Protein AF-A0A9P5U7Q9-F1 (afdb_monomer_lite)

Secondary structure (DSSP, 8-state):
-HHHHHHHHHHHHHHHHHHHHHHHHHHHHHHHHHHH-S-GGG----TT--HHHHHHHHHHHHHHHHHHTT-PPPHHHHHHHT------STTHHHHHHHHHHHS-HHHHHHHHHHHHHHHHHHHHHHHHT-PPPPP---HHHHHHHHHHHHHHHTS-HHHHTTSPPPPHHHHHHHHHHHHHHHHHHHTS-----SSSS-S-TTS--HHHHHHHHTSS-SSSSTGGGTTS-HHHHHHHHT-TTSS-TTB-SB-TTT--B----HHHHHHHHHHHHHHH-------TTTS-SS-HHHHHHS-HHHHTTGGGS------PPTTS-HHHHHHHHHHHHHHHHHHHHHHHTTSS-GGGS-HHHHS-S-BTTBTT-S----EEEEEEGGGHHHHHHHHHHHBPTTTSEEEEEPSSGGGHHHHHHHHHH--S-GGGEEEEEEE---

Structure (mmCIF, N/CA/C/O backbone):
data_AF-A0A9P5U7Q9-F1
#
_entry.id   AF-A0A9P5U7Q9-F1
#
loop_
_atom_site.group_PDB
_atom_site.id
_atom_site.type_symbol
_atom_site.label_atom_id
_atom_site.label_alt_id
_atom_site.label_comp_id
_atom_site.label_asym_id
_atom_site.label_entity_id
_atom_site.label_seq_id
_atom_site.pdbx_PDB_ins_code
_atom_site.Cartn_x
_atom_site.Cartn_y
_atom_site.Cartn_z
_atom_site.occupancy
_atom_site.B_iso_or_equiv
_atom_site.auth_seq_id
_atom_site.auth_comp_id
_atom_site.auth_asym_id
_atom_site.auth_atom_id
_atom_site.pdbx_PDB_model_num
ATOM 1 N N . MET A 1 1 ? -13.186 14.085 4.284 1.00 40.25 1 MET A N 1
ATOM 2 C CA . MET A 1 1 ? -11.992 14.949 4.100 1.00 40.25 1 MET A CA 1
ATOM 3 C C . MET A 1 1 ? -10.670 14.257 4.492 1.00 40.25 1 MET A C 1
ATOM 5 O O . MET A 1 1 ? -9.650 14.683 3.976 1.00 40.25 1 MET A O 1
ATOM 9 N N . TRP A 1 2 ? -10.635 13.172 5.293 1.00 34.84 2 TRP A N 1
ATOM 10 C CA . TRP A 1 2 ? -9.388 12.403 5.530 1.00 34.84 2 TRP A CA 1
ATOM 11 C C . TRP A 1 2 ? -9.057 11.367 4.455 1.00 34.84 2 TRP A C 1
ATOM 13 O O . TRP A 1 2 ? -7.882 11.107 4.241 1.00 34.84 2 TRP A O 1
ATOM 23 N N . TRP A 1 3 ? -10.043 10.813 3.740 1.00 39.81 3 TRP A N 1
ATOM 24 C CA . TRP A 1 3 ? -9.754 9.923 2.611 1.00 39.81 3 TRP A CA 1
ATOM 25 C C . TRP A 1 3 ? -8.962 10.671 1.534 1.00 39.81 3 TRP A C 1
ATOM 27 O O . TRP A 1 3 ? -8.043 10.110 0.966 1.00 39.81 3 TRP A O 1
ATOM 37 N N . ARG A 1 4 ? -9.207 11.982 1.359 1.00 42.22 4 ARG A N 1
ATOM 38 C CA . ARG A 1 4 ? -8.354 12.863 0.548 1.00 42.22 4 ARG A CA 1
ATOM 39 C C . ARG A 1 4 ? -6.935 12.965 1.094 1.00 42.22 4 ARG A C 1
ATOM 41 O O . ARG A 1 4 ? -6.026 13.064 0.298 1.00 42.22 4 ARG A O 1
ATOM 48 N N . ALA A 1 5 ? -6.734 12.941 2.411 1.00 42.47 5 ALA A N 1
ATOM 49 C CA . ALA A 1 5 ? -5.400 12.973 3.010 1.00 42.47 5 ALA A CA 1
ATOM 50 C C . ALA A 1 5 ? -4.671 11.626 2.875 1.00 42.47 5 ALA A C 1
ATOM 52 O O . ALA A 1 5 ? -3.477 11.622 2.602 1.00 42.47 5 ALA A O 1
ATOM 53 N N . ILE A 1 6 ? -5.373 10.494 3.008 1.00 48.06 6 ILE A N 1
ATOM 54 C CA . ILE A 1 6 ? -4.812 9.153 2.766 1.00 48.06 6 ILE A CA 1
ATOM 55 C C . ILE A 1 6 ? -4.496 8.979 1.282 1.00 48.06 6 ILE A C 1
ATOM 57 O O . ILE A 1 6 ? -3.362 8.660 0.943 1.00 48.06 6 ILE A O 1
ATOM 61 N N . LEU A 1 7 ? -5.443 9.310 0.401 1.00 50.34 7 LEU A N 1
ATOM 62 C CA . LEU A 1 7 ? -5.239 9.335 -1.044 1.00 50.34 7 LEU A CA 1
ATOM 63 C C . LEU A 1 7 ? -4.069 10.260 -1.401 1.00 50.34 7 LEU A C 1
ATOM 65 O O . LEU A 1 7 ? -3.138 9.811 -2.049 1.00 50.34 7 LEU A O 1
ATOM 69 N N . GLN A 1 8 ? -4.039 11.502 -0.903 1.00 51.78 8 GLN A N 1
ATOM 70 C CA . GLN A 1 8 ? -2.923 12.432 -1.121 1.00 51.78 8 GLN A CA 1
ATOM 71 C C . GLN A 1 8 ? -1.598 11.867 -0.605 1.00 51.78 8 GLN A C 1
ATOM 73 O O . GLN A 1 8 ? -0.583 12.024 -1.265 1.00 51.78 8 GLN A O 1
ATOM 78 N N . THR A 1 9 ? -1.590 11.166 0.531 1.00 52.09 9 THR A N 1
ATOM 79 C CA . THR A 1 9 ? -0.374 10.527 1.054 1.00 52.09 9 THR A CA 1
ATOM 80 C C . THR A 1 9 ? 0.105 9.421 0.118 1.00 52.09 9 THR A C 1
ATOM 82 O O . THR A 1 9 ? 1.294 9.365 -0.192 1.00 52.09 9 THR A O 1
ATOM 85 N N . HIS A 1 10 ? -0.793 8.568 -0.378 1.00 53.94 10 HIS A N 1
ATOM 86 C CA . HIS A 1 10 ? -0.450 7.537 -1.361 1.00 53.94 10 HIS A CA 1
ATOM 87 C C . HIS A 1 10 ? 0.026 8.150 -2.685 1.00 53.94 10 HIS A C 1
ATOM 89 O O . HIS A 1 10 ? 1.045 7.721 -3.221 1.00 53.94 10 HIS A O 1
ATOM 95 N N . LEU A 1 11 ? -0.630 9.212 -3.154 1.00 56.12 11 LEU A N 1
ATOM 96 C CA . LEU A 1 11 ? -0.261 9.961 -4.358 1.00 56.12 11 LEU A CA 1
ATOM 97 C C . LEU A 1 11 ? 1.113 10.637 -4.218 1.00 56.12 11 LEU A C 1
ATOM 99 O O . LEU A 1 11 ? 1.945 10.532 -5.114 1.00 56.12 11 LEU A O 1
ATOM 103 N N . ASP A 1 12 ? 1.394 11.275 -3.080 1.00 58.69 12 ASP A N 1
ATOM 104 C CA . ASP A 1 12 ? 2.689 11.901 -2.785 1.00 58.69 12 ASP A CA 1
ATOM 105 C C . ASP A 1 12 ? 3.810 10.855 -2.690 1.00 58.69 12 ASP A C 1
ATOM 107 O O . ASP A 1 12 ? 4.953 11.119 -3.076 1.00 58.69 12 ASP A O 1
ATOM 111 N N . SER A 1 13 ? 3.488 9.664 -2.176 1.00 57.78 13 SER A N 1
ATOM 112 C CA . SER A 1 13 ? 4.407 8.523 -2.113 1.00 57.78 13 SER A CA 1
ATOM 113 C C . SER A 1 13 ? 4.748 8.026 -3.515 1.00 57.78 13 SER A C 1
ATOM 115 O O . SER A 1 13 ? 5.925 7.927 -3.858 1.00 57.78 13 SER A O 1
ATOM 117 N N . ALA A 1 14 ? 3.725 7.805 -4.345 1.00 61.09 14 ALA A N 1
ATOM 118 C CA . ALA A 1 14 ? 3.875 7.381 -5.732 1.00 61.09 14 ALA A CA 1
ATOM 119 C C . ALA A 1 14 ? 4.637 8.421 -6.573 1.00 61.09 14 ALA A C 1
ATOM 121 O O . ALA A 1 14 ? 5.534 8.066 -7.331 1.00 61.09 14 ALA A O 1
ATOM 122 N N . ALA A 1 15 ? 4.365 9.719 -6.393 1.00 63.62 15 ALA A N 1
ATOM 123 C CA . ALA A 1 15 ? 5.069 10.791 -7.100 1.00 63.62 15 ALA A CA 1
ATOM 124 C C . ALA A 1 15 ? 6.567 10.853 -6.749 1.00 63.62 15 ALA A C 1
ATOM 126 O O . ALA A 1 15 ? 7.409 11.096 -7.619 1.00 63.62 15 ALA A O 1
ATOM 127 N N . LYS A 1 16 ? 6.921 10.629 -5.476 1.00 67.62 16 LYS A N 1
ATOM 128 C CA . LYS A 1 16 ? 8.325 10.548 -5.045 1.00 67.62 16 LYS A CA 1
ATOM 129 C C . LYS A 1 16 ? 9.019 9.317 -5.612 1.00 67.62 16 LYS A C 1
ATOM 131 O O . LYS A 1 16 ? 10.155 9.445 -6.068 1.00 67.62 16 LYS A O 1
ATOM 136 N N . GLU A 1 17 ? 8.344 8.171 -5.605 1.00 70.69 17 GLU A N 1
ATOM 137 C CA . GLU A 1 17 ? 8.889 6.938 -6.170 1.00 70.69 17 GLU A CA 1
ATOM 138 C C . GLU A 1 17 ? 9.118 7.087 -7.674 1.00 70.69 17 GLU A C 1
ATOM 140 O O . GLU A 1 17 ? 10.238 6.891 -8.138 1.00 70.69 17 GLU A O 1
ATOM 145 N N . LYS A 1 18 ? 8.127 7.599 -8.413 1.00 74.19 18 LYS A N 1
ATOM 146 C CA . LYS A 1 18 ? 8.266 7.921 -9.837 1.00 74.19 18 LYS A CA 1
ATOM 147 C C . LYS A 1 18 ? 9.478 8.805 -10.109 1.00 74.19 18 LYS A C 1
ATOM 149 O O . LYS A 1 18 ? 10.283 8.488 -10.974 1.00 74.19 18 LYS A O 1
ATOM 154 N N . LYS A 1 19 ? 9.670 9.880 -9.337 1.00 77.75 19 LYS A N 1
ATOM 155 C CA . LYS A 1 19 ? 10.842 10.757 -9.494 1.00 77.75 19 LYS A CA 1
ATOM 156 C C . LYS A 1 19 ? 12.165 10.007 -9.282 1.00 77.75 19 LYS A C 1
ATOM 158 O O . LYS A 1 19 ? 13.137 10.291 -9.980 1.00 77.75 19 LYS A O 1
ATOM 163 N N . ARG A 1 20 ? 12.223 9.086 -8.315 1.00 76.75 20 ARG A N 1
ATOM 164 C CA . ARG A 1 20 ? 13.402 8.246 -8.051 1.00 76.75 20 ARG A CA 1
ATOM 165 C C . ARG A 1 20 ? 13.663 7.290 -9.216 1.00 76.75 20 ARG A C 1
ATOM 167 O O . ARG A 1 20 ? 14.800 7.194 -9.676 1.00 76.75 20 ARG A O 1
ATOM 174 N N . VAL A 1 21 ? 12.615 6.641 -9.715 1.00 80.88 21 VAL A N 1
ATOM 175 C CA . VAL A 1 21 ? 12.674 5.743 -10.873 1.00 80.88 21 VAL A CA 1
ATOM 176 C C . VAL A 1 21 ? 13.100 6.504 -12.130 1.00 80.88 21 VAL A C 1
ATOM 178 O O . VAL A 1 21 ? 14.025 6.069 -12.802 1.00 80.88 21 VAL A O 1
ATOM 181 N N . ASP A 1 22 ? 12.548 7.691 -12.389 1.00 82.31 22 ASP A N 1
ATOM 182 C CA . ASP A 1 22 ? 12.931 8.561 -13.510 1.00 82.31 22 ASP A CA 1
ATOM 183 C C . ASP A 1 22 ? 14.412 8.960 -13.469 1.00 82.31 22 ASP A C 1
ATOM 185 O O . ASP A 1 22 ? 15.077 9.016 -14.505 1.00 82.31 22 ASP A O 1
ATOM 189 N N . GLN A 1 23 ? 14.943 9.243 -12.276 1.00 86.56 23 GLN A N 1
ATOM 190 C CA . GLN A 1 23 ? 16.366 9.533 -12.086 1.00 86.56 23 GLN A CA 1
ATOM 191 C C . GLN A 1 23 ? 17.234 8.301 -12.352 1.00 86.56 23 GLN A C 1
ATOM 193 O O . GLN A 1 23 ? 18.287 8.432 -12.974 1.00 86.56 23 GLN A O 1
ATOM 198 N N . LYS A 1 24 ? 16.790 7.117 -11.911 1.00 86.81 24 LYS A N 1
ATOM 199 C CA . LYS A 1 24 ? 17.474 5.846 -12.174 1.00 86.81 24 LYS A CA 1
ATOM 200 C C . LYS A 1 24 ? 17.460 5.506 -13.668 1.00 86.81 24 LYS A C 1
ATOM 202 O O . LYS A 1 24 ? 18.514 5.193 -14.209 1.00 86.81 24 LYS A O 1
ATOM 207 N N . LEU A 1 25 ? 16.307 5.624 -14.332 1.00 87.50 25 LEU A N 1
ATOM 208 C CA . LEU A 1 25 ? 16.157 5.430 -15.778 1.00 87.50 25 LEU A CA 1
ATOM 209 C C . LEU A 1 25 ? 17.077 6.367 -16.548 1.00 87.50 25 LEU A C 1
ATOM 211 O O . LEU A 1 25 ? 17.812 5.911 -17.413 1.00 87.50 25 LEU A O 1
ATOM 215 N N . LYS A 1 26 ? 17.108 7.651 -16.175 1.00 89.19 26 LYS A N 1
ATOM 216 C CA . LYS A 1 26 ? 18.009 8.620 -16.799 1.00 89.19 26 LYS A CA 1
ATOM 217 C C . LYS A 1 26 ? 19.486 8.257 -16.606 1.00 89.19 26 LYS A C 1
ATOM 219 O O . LYS A 1 26 ? 20.259 8.363 -17.546 1.00 89.19 26 LYS A O 1
ATOM 224 N N . ALA A 1 27 ? 19.888 7.825 -15.410 1.00 90.00 27 ALA A N 1
ATOM 225 C CA . ALA A 1 27 ? 21.271 7.418 -15.165 1.00 90.00 27 ALA A CA 1
ATOM 226 C C . ALA A 1 27 ? 21.670 6.196 -16.012 1.00 90.00 27 ALA A C 1
ATOM 228 O O . ALA A 1 27 ? 22.762 6.178 -16.573 1.00 90.00 27 ALA A O 1
ATOM 229 N N . LEU A 1 28 ? 20.771 5.214 -16.141 1.00 90.44 28 LEU A N 1
ATOM 230 C CA . LEU A 1 28 ? 20.970 4.047 -17.004 1.00 90.44 28 LEU A CA 1
ATOM 231 C C . LEU A 1 28 ? 20.990 4.438 -18.492 1.00 90.44 28 LEU A C 1
ATOM 233 O O . LEU A 1 28 ? 21.843 3.960 -19.229 1.00 90.44 28 LEU A O 1
ATOM 237 N N . GLU A 1 29 ? 20.098 5.332 -18.929 1.00 88.69 29 GLU A N 1
ATOM 238 C CA . GLU A 1 29 ? 20.098 5.934 -20.272 1.00 88.69 29 GLU A CA 1
ATOM 239 C C . GLU A 1 29 ? 21.438 6.602 -20.583 1.00 88.69 29 GLU A C 1
ATOM 241 O O . GLU A 1 29 ? 22.012 6.348 -21.640 1.00 88.69 29 GLU A O 1
ATOM 246 N N . ASP A 1 30 ? 21.941 7.432 -19.668 1.00 87.62 30 ASP A N 1
ATOM 247 C CA . ASP A 1 30 ? 23.204 8.150 -19.824 1.00 87.62 30 ASP A CA 1
ATOM 248 C C . ASP A 1 30 ? 24.385 7.159 -19.901 1.00 87.62 30 ASP A C 1
ATOM 250 O O . ASP A 1 30 ? 25.264 7.314 -20.749 1.00 87.62 30 ASP A O 1
ATOM 254 N N . GLU A 1 31 ? 24.398 6.111 -19.069 1.00 87.75 31 GLU A N 1
ATOM 255 C CA . GLU A 1 31 ? 25.432 5.064 -19.075 1.00 87.75 31 GLU A CA 1
ATOM 256 C C . GLU A 1 31 ? 25.415 4.240 -20.370 1.00 87.75 31 GLU A C 1
ATOM 258 O O . GLU A 1 31 ? 26.454 4.032 -20.998 1.00 87.75 31 GLU A O 1
ATOM 263 N N . ILE A 1 32 ? 24.232 3.812 -20.815 1.00 87.88 32 ILE A N 1
ATOM 264 C CA . ILE A 1 32 ? 24.074 3.055 -22.059 1.00 87.88 32 ILE A CA 1
ATOM 265 C C . ILE A 1 32 ? 24.442 3.937 -23.261 1.00 87.88 32 ILE A C 1
ATOM 267 O O . ILE A 1 32 ? 25.156 3.489 -24.161 1.00 87.88 32 ILE A O 1
ATOM 271 N N . SER A 1 33 ? 24.027 5.206 -23.264 1.00 83.94 33 SER A N 1
ATOM 272 C CA . SER A 1 33 ? 24.325 6.161 -24.340 1.00 83.94 33 SER A CA 1
ATOM 273 C C . SER A 1 33 ? 25.807 6.527 -24.411 1.00 83.94 33 SER A C 1
ATOM 275 O O . SER A 1 33 ? 26.312 6.798 -25.493 1.00 83.94 33 SER A O 1
ATOM 277 N N . GLN A 1 34 ? 26.558 6.487 -23.306 1.00 82.50 34 GLN A N 1
ATOM 278 C CA . GLN A 1 34 ? 28.016 6.659 -23.368 1.00 82.50 34 GLN A CA 1
ATOM 279 C C . GLN A 1 34 ? 28.695 5.579 -24.217 1.00 82.50 34 GLN A C 1
ATOM 281 O O . GLN A 1 34 ? 29.697 5.863 -24.868 1.00 82.50 34 GLN A O 1
ATOM 286 N N . VAL A 1 35 ? 28.145 4.362 -24.234 1.00 78.56 35 VAL A N 1
ATOM 287 C CA . VAL A 1 35 ? 28.716 3.220 -24.961 1.00 78.56 35 VAL A CA 1
ATOM 288 C C . VAL A 1 35 ? 28.128 3.087 -26.367 1.00 78.56 35 VAL A C 1
ATOM 290 O O . VAL A 1 35 ? 28.857 2.803 -27.317 1.00 78.56 35 VAL A O 1
ATOM 293 N N . LEU A 1 36 ? 26.819 3.304 -26.519 1.00 79.88 36 LEU A N 1
ATOM 294 C CA . LEU A 1 36 ? 26.144 3.265 -27.819 1.00 79.88 36 LEU A CA 1
ATOM 295 C C . LEU A 1 36 ? 26.332 4.553 -28.649 1.00 79.88 36 LEU A C 1
ATOM 297 O O . LEU A 1 36 ? 25.987 4.567 -29.829 1.00 79.88 36 LEU A O 1
ATOM 301 N N . GLY A 1 37 ? 26.871 5.618 -28.046 1.00 75.19 37 GLY A N 1
ATOM 302 C CA . GLY A 1 37 ? 26.891 6.982 -28.580 1.00 75.19 37 GLY A CA 1
ATOM 303 C C . GLY A 1 37 ? 25.670 7.795 -28.126 1.00 75.19 37 GLY A C 1
ATOM 304 O O . GLY A 1 37 ? 24.590 7.235 -27.930 1.00 75.19 37 GLY A O 1
ATOM 305 N N . GLU A 1 38 ? 25.819 9.127 -27.987 1.00 64.19 38 GLU A N 1
ATOM 306 C CA . GLU A 1 38 ? 24.764 10.050 -27.492 1.00 64.19 38 GLU A CA 1
ATOM 307 C C . GLU A 1 38 ? 23.428 9.909 -28.238 1.00 64.19 38 GLU A C 1
ATOM 309 O O . GLU A 1 38 ? 22.378 10.291 -27.731 1.00 64.19 38 GLU A O 1
ATOM 314 N N . ASN A 1 39 ? 23.459 9.337 -29.439 1.00 61.28 39 ASN A N 1
ATOM 315 C CA . ASN A 1 39 ? 22.298 8.776 -30.093 1.00 61.28 39 ASN A CA 1
ATOM 316 C C . ASN A 1 39 ? 22.757 7.521 -30.844 1.00 61.28 39 ASN A C 1
ATOM 318 O O . ASN A 1 39 ? 23.351 7.668 -31.900 1.00 61.28 39 ASN A O 1
ATOM 322 N N . PHE A 1 40 ? 22.429 6.297 -30.421 1.00 71.19 40 PHE A N 1
ATOM 323 C CA . PHE A 1 40 ? 22.652 5.103 -31.274 1.00 71.19 40 PHE A CA 1
ATOM 324 C C . PHE A 1 40 ? 21.949 5.231 -32.649 1.00 71.19 40 PHE A C 1
ATOM 326 O O . PHE A 1 40 ? 22.283 4.565 -33.632 1.00 71.19 40 PHE A O 1
ATOM 333 N N . LEU A 1 41 ? 20.996 6.167 -32.736 1.00 73.81 41 LEU A N 1
ATOM 334 C CA . LEU A 1 41 ? 20.371 6.641 -33.960 1.00 73.81 41 LEU A CA 1
ATOM 335 C C . LEU A 1 41 ? 21.301 7.440 -34.871 1.00 73.81 41 LEU A C 1
ATOM 337 O O . LEU A 1 41 ? 21.025 7.454 -36.060 1.00 73.81 41 LEU A O 1
ATOM 341 N N . SER A 1 42 ? 22.360 8.107 -34.402 1.00 70.06 42 SER A N 1
ATOM 342 C CA . SER A 1 42 ? 23.270 8.917 -35.234 1.00 70.06 42 SER A CA 1
ATOM 343 C C . SER A 1 42 ? 24.113 8.077 -36.199 1.00 70.06 42 SER A C 1
ATOM 345 O O . SER A 1 42 ? 24.626 8.633 -37.166 1.00 70.06 42 SER A O 1
ATOM 347 N N . LEU A 1 43 ? 24.135 6.745 -36.027 1.00 74.12 43 LEU A N 1
ATOM 348 C CA . LEU A 1 43 ? 24.993 5.789 -36.752 1.00 74.12 43 LEU A CA 1
ATOM 349 C C . LEU A 1 43 ? 26.491 5.999 -36.489 1.00 74.12 43 LEU A C 1
ATOM 351 O O . LEU A 1 43 ? 27.333 5.483 -37.225 1.00 74.12 43 LEU A O 1
ATOM 355 N N . GLU A 1 44 ? 26.824 6.743 -35.439 1.00 78.94 44 GLU A N 1
ATOM 356 C CA . GLU A 1 44 ? 28.180 6.844 -34.926 1.00 78.94 44 GLU A CA 1
ATOM 357 C C . GLU A 1 44 ? 28.396 5.716 -33.918 1.00 78.94 44 GLU A C 1
ATOM 359 O O . GLU A 1 44 ? 27.546 5.459 -33.071 1.00 78.94 44 GLU A O 1
ATOM 364 N N . LEU A 1 45 ? 29.528 5.025 -34.027 1.00 78.25 45 LEU A N 1
ATOM 365 C CA . LEU A 1 45 ? 29.915 3.971 -33.099 1.00 78.25 45 LEU A CA 1
ATOM 366 C C . LEU A 1 45 ? 31.259 4.332 -32.481 1.00 78.25 45 LEU A C 1
ATOM 368 O O . LEU A 1 45 ? 32.199 4.709 -33.189 1.00 78.25 45 LEU A O 1
ATOM 372 N N . GLU A 1 46 ? 31.365 4.179 -31.165 1.00 78.44 46 GLU A N 1
ATOM 373 C CA . GLU A 1 46 ? 32.629 4.367 -30.473 1.00 78.44 46 GLU A CA 1
ATOM 374 C C . GLU A 1 46 ? 33.645 3.313 -30.946 1.00 78.44 46 GLU A C 1
ATOM 376 O O . GLU A 1 46 ? 33.380 2.110 -30.929 1.00 78.44 46 GLU A O 1
ATOM 381 N N . THR A 1 47 ? 34.854 3.731 -31.331 1.00 74.56 47 THR A N 1
ATOM 382 C CA . THR A 1 47 ? 35.897 2.802 -31.816 1.00 74.56 47 THR A CA 1
ATOM 383 C C . THR A 1 47 ? 36.345 1.782 -30.765 1.00 74.56 47 THR A C 1
ATOM 385 O O . THR A 1 47 ? 37.056 0.839 -31.091 1.00 74.56 47 THR A O 1
ATOM 388 N N . SER A 1 48 ? 35.965 1.979 -29.501 1.00 82.31 48 SER A N 1
ATOM 389 C CA . SER A 1 48 ? 36.283 1.101 -28.377 1.00 82.31 48 SER A CA 1
ATOM 390 C C . SER A 1 48 ? 35.165 0.088 -28.061 1.00 82.31 48 SER A C 1
ATOM 392 O O . SER A 1 48 ? 35.201 -0.532 -26.997 1.00 82.31 48 SER A O 1
ATOM 394 N N . PHE A 1 49 ? 34.159 -0.062 -28.932 1.00 88.50 49 PHE A N 1
ATOM 395 C CA . PHE A 1 49 ? 33.078 -1.040 -28.779 1.00 88.50 49 PHE A CA 1
ATOM 396 C C . PHE A 1 49 ? 33.608 -2.486 -28.831 1.00 88.50 49 PHE A C 1
ATOM 398 O O . PHE A 1 49 ? 34.479 -2.812 -29.638 1.00 88.50 49 PHE A O 1
ATOM 405 N N . THR A 1 50 ? 33.091 -3.364 -27.966 1.00 92.19 50 THR A N 1
ATOM 406 C CA . THR A 1 50 ? 33.470 -4.787 -27.877 1.00 92.19 50 THR A CA 1
ATOM 407 C C . THR A 1 50 ? 32.260 -5.645 -27.502 1.00 92.19 50 THR A C 1
ATOM 409 O O . THR A 1 50 ? 31.277 -5.136 -26.964 1.00 92.19 50 THR A O 1
ATOM 412 N N . ALA A 1 51 ? 32.336 -6.962 -27.722 1.00 91.88 51 ALA A N 1
ATOM 413 C CA . ALA A 1 51 ? 31.283 -7.891 -27.295 1.00 91.88 51 ALA A CA 1
ATOM 414 C C . ALA A 1 51 ? 31.074 -7.914 -25.766 1.00 91.88 51 ALA A C 1
ATOM 416 O O . ALA A 1 51 ? 29.948 -8.075 -25.306 1.00 91.88 51 ALA A O 1
ATOM 417 N N . ASP A 1 52 ? 32.127 -7.698 -24.967 1.00 92.88 52 ASP A N 1
ATOM 418 C CA . ASP A 1 52 ? 31.979 -7.585 -23.509 1.00 92.88 52 ASP A CA 1
ATOM 419 C C . ASP A 1 52 ? 31.220 -6.308 -23.116 1.00 92.88 52 ASP A C 1
ATOM 421 O O . ASP A 1 52 ? 30.314 -6.382 -22.292 1.00 92.88 52 ASP A O 1
ATOM 425 N N . LYS A 1 53 ? 31.491 -5.167 -23.770 1.00 92.88 53 LYS A N 1
ATOM 426 C CA . LYS A 1 53 ? 30.697 -3.941 -23.572 1.00 92.88 53 LYS A CA 1
ATOM 427 C C . LYS A 1 53 ? 29.236 -4.126 -23.985 1.00 92.88 53 LYS A C 1
ATOM 429 O O . LYS A 1 53 ? 28.344 -3.652 -23.291 1.00 92.88 53 LYS A O 1
ATOM 434 N N . ALA A 1 54 ? 28.987 -4.832 -25.090 1.00 93.19 54 ALA A N 1
ATOM 435 C CA . ALA A 1 54 ? 27.634 -5.175 -25.524 1.00 93.19 54 ALA A CA 1
ATOM 436 C C . ALA A 1 54 ? 26.895 -6.010 -24.463 1.00 93.19 54 ALA A C 1
ATOM 438 O O . ALA A 1 54 ? 25.734 -5.744 -24.165 1.00 93.19 54 ALA A O 1
ATOM 439 N N . ARG A 1 55 ? 27.585 -6.974 -23.840 1.00 94.56 55 ARG A N 1
ATOM 440 C CA . ARG A 1 55 ? 27.042 -7.769 -22.730 1.00 94.56 55 ARG A CA 1
ATOM 441 C C . ARG A 1 55 ? 26.733 -6.911 -21.502 1.00 94.56 55 ARG A C 1
ATOM 443 O O . ARG A 1 55 ? 25.683 -7.078 -20.890 1.00 94.56 55 ARG A O 1
ATOM 450 N N . ASP A 1 56 ? 27.629 -5.998 -21.143 1.00 92.75 56 ASP A N 1
ATOM 451 C CA . ASP A 1 56 ? 27.428 -5.108 -19.997 1.00 92.75 56 ASP A CA 1
ATOM 452 C C . ASP A 1 56 ? 26.214 -4.183 -20.220 1.00 92.75 56 ASP A C 1
ATOM 454 O O . ASP A 1 56 ? 25.411 -3.994 -19.307 1.00 92.75 56 ASP A O 1
ATOM 458 N N . ILE A 1 57 ? 25.995 -3.715 -21.457 1.00 93.44 57 ILE A N 1
ATOM 459 C CA . ILE A 1 57 ? 24.775 -2.981 -21.830 1.00 93.44 57 ILE A CA 1
ATOM 460 C C . ILE A 1 57 ? 23.520 -3.840 -21.644 1.00 93.44 57 ILE A C 1
ATOM 462 O O . ILE A 1 57 ? 22.549 -3.347 -21.079 1.00 93.44 57 ILE A O 1
ATOM 466 N N . LEU A 1 58 ? 23.514 -5.109 -22.070 1.00 93.38 58 LEU A N 1
ATOM 467 C CA . LEU A 1 58 ? 22.348 -5.990 -21.886 1.00 93.38 58 LEU A CA 1
ATOM 468 C C . LEU A 1 58 ? 21.984 -6.167 -20.405 1.00 93.38 58 LEU A C 1
ATOM 470 O O . LEU A 1 58 ? 20.809 -6.122 -20.046 1.00 93.38 58 LEU A O 1
ATOM 474 N N . ASN A 1 59 ? 22.982 -6.281 -19.527 1.00 90.69 59 ASN A N 1
ATOM 475 C CA . ASN A 1 59 ? 22.746 -6.327 -18.082 1.00 90.69 59 ASN A CA 1
ATOM 476 C C . ASN A 1 59 ? 22.146 -5.013 -17.553 1.00 90.69 59 ASN A C 1
ATOM 478 O O . ASN A 1 59 ? 21.264 -5.025 -16.693 1.00 90.69 59 ASN A O 1
ATOM 482 N N . ASN A 1 60 ? 22.584 -3.867 -18.080 1.00 92.25 60 ASN A N 1
ATOM 483 C CA . ASN A 1 60 ? 21.982 -2.577 -17.745 1.00 92.25 60 ASN A CA 1
ATOM 484 C C . ASN A 1 60 ? 20.552 -2.454 -18.286 1.00 92.25 60 ASN A C 1
ATOM 486 O O . ASN A 1 60 ? 19.701 -1.881 -17.607 1.00 92.25 60 ASN A O 1
ATOM 490 N N . LEU A 1 61 ? 20.256 -3.045 -19.446 1.00 92.12 61 LEU A N 1
ATOM 491 C CA . LEU A 1 61 ? 18.908 -3.102 -20.010 1.00 92.12 61 LEU A CA 1
ATOM 492 C C . LEU A 1 61 ? 17.950 -3.972 -19.182 1.00 92.12 61 LEU A C 1
ATOM 494 O O . LEU A 1 61 ? 16.781 -3.616 -19.077 1.00 92.12 61 LEU A O 1
ATOM 498 N N . LEU A 1 62 ? 18.423 -5.036 -18.521 1.00 86.50 62 LEU A N 1
ATOM 499 C CA . LEU A 1 62 ? 17.622 -5.771 -17.523 1.00 86.50 62 LEU A CA 1
ATOM 500 C C . LEU A 1 62 ? 17.230 -4.875 -16.341 1.00 86.50 62 LEU A C 1
ATOM 502 O O . LEU A 1 62 ? 16.083 -4.828 -15.901 1.00 86.50 62 LEU A O 1
ATOM 506 N N . ASN A 1 63 ? 18.190 -4.109 -15.821 1.00 85.50 63 ASN A N 1
ATOM 507 C CA . ASN A 1 63 ? 17.908 -3.159 -14.746 1.00 85.50 63 ASN A CA 1
ATOM 508 C C . ASN A 1 63 ? 16.975 -2.032 -15.210 1.00 85.50 63 ASN A C 1
ATOM 510 O O . ASN A 1 63 ? 16.198 -1.508 -14.409 1.00 85.50 63 ASN A O 1
ATOM 514 N N . TYR A 1 64 ? 17.055 -1.671 -16.488 1.00 89.19 64 TYR A N 1
ATOM 515 C CA . TYR A 1 64 ? 16.194 -0.690 -17.128 1.00 89.19 64 TYR A CA 1
ATOM 516 C C . TYR A 1 64 ? 14.755 -1.199 -17.274 1.00 89.19 64 TYR A C 1
ATOM 518 O O . TYR A 1 64 ? 13.832 -0.484 -16.891 1.00 89.19 64 TYR A O 1
ATOM 526 N N . SER A 1 65 ? 14.553 -2.438 -17.740 1.00 84.69 65 SER A N 1
ATOM 527 C CA . SER A 1 65 ? 13.220 -3.031 -17.929 1.00 84.69 65 SER A CA 1
ATOM 528 C C . SER A 1 65 ? 12.421 -3.066 -16.627 1.00 84.69 65 SER A C 1
ATOM 530 O O . SER A 1 65 ? 11.289 -2.599 -16.582 1.00 84.69 65 SER A O 1
ATOM 532 N N . SER A 1 66 ? 13.052 -3.468 -15.519 1.00 77.31 66 SER A N 1
ATOM 533 C CA . SER A 1 66 ? 12.413 -3.456 -14.193 1.00 77.31 66 SER A CA 1
ATOM 534 C C . SER A 1 66 ? 11.952 -2.062 -13.733 1.00 77.31 66 SER A C 1
ATOM 536 O O . SER A 1 66 ? 11.030 -1.939 -12.928 1.00 77.31 66 SER A O 1
ATOM 538 N N . ALA A 1 67 ? 12.585 -1.000 -14.242 1.00 81.81 67 ALA A N 1
ATOM 539 C CA . ALA A 1 67 ? 12.245 0.387 -13.943 1.00 81.81 67 ALA A CA 1
ATOM 540 C C . ALA A 1 67 ? 11.188 0.967 -14.907 1.00 81.81 67 ALA A C 1
ATOM 542 O O . ALA A 1 67 ? 10.631 2.030 -14.626 1.00 81.81 67 ALA A O 1
ATOM 543 N N . LEU A 1 68 ? 10.875 0.280 -16.014 1.00 82.75 68 LEU A N 1
ATOM 544 C CA . LEU A 1 68 ? 9.848 0.704 -16.971 1.00 82.75 68 LEU A CA 1
ATOM 545 C C . LEU A 1 68 ? 8.423 0.539 -16.447 1.00 82.75 68 LEU A C 1
ATOM 547 O O . LEU A 1 68 ? 7.534 1.226 -16.942 1.00 82.75 68 LEU A O 1
ATOM 551 N N . SER A 1 69 ? 8.224 -0.257 -15.397 1.00 73.25 69 SER A N 1
ATOM 552 C CA . SER A 1 69 ? 6.934 -0.479 -14.728 1.00 73.25 69 SER A CA 1
ATOM 553 C C . SER A 1 69 ? 6.238 0.802 -14.224 1.00 73.25 69 SER A C 1
ATOM 555 O O . SER A 1 69 ? 5.058 0.769 -13.889 1.00 73.25 69 SER A O 1
ATOM 557 N N . TRP A 1 70 ? 6.935 1.949 -14.204 1.00 69.88 70 TRP A N 1
ATOM 558 C CA . TRP A 1 70 ? 6.406 3.277 -13.843 1.00 69.88 70 TRP A CA 1
ATOM 559 C C . TRP A 1 70 ? 6.265 4.251 -15.031 1.00 69.88 70 TRP A C 1
ATOM 561 O O . TRP A 1 70 ? 5.976 5.442 -14.845 1.00 69.88 70 TRP A O 1
ATOM 571 N N . THR A 1 71 ? 6.499 3.783 -16.259 1.00 77.44 71 THR A N 1
ATOM 572 C CA . THR A 1 71 ? 6.522 4.613 -17.470 1.00 77.44 71 THR A CA 1
ATOM 573 C C . THR A 1 71 ? 5.198 4.512 -18.221 1.00 77.44 71 THR A C 1
ATOM 575 O O . THR A 1 71 ? 4.918 3.529 -18.893 1.00 77.44 71 THR A O 1
ATOM 578 N N . ALA A 1 72 ? 4.392 5.574 -18.155 1.00 79.19 72 ALA A N 1
ATOM 579 C CA . ALA A 1 72 ? 3.134 5.659 -18.894 1.00 79.19 72 ALA A CA 1
ATOM 580 C C . ALA A 1 72 ? 3.350 6.213 -20.313 1.00 79.19 72 ALA A C 1
ATOM 582 O O . ALA A 1 72 ? 3.899 7.310 -20.478 1.00 79.19 72 ALA A O 1
ATOM 583 N N . VAL A 1 73 ? 2.865 5.492 -21.325 1.00 79.12 73 VAL A N 1
ATOM 584 C CA . VAL A 1 73 ? 2.855 5.926 -22.731 1.00 79.12 73 VAL A CA 1
ATOM 585 C C . VAL A 1 73 ? 1.539 6.615 -23.091 1.00 79.12 73 VAL A C 1
ATOM 587 O O . VAL A 1 73 ? 0.471 6.283 -22.580 1.00 79.12 73 VAL A O 1
ATOM 590 N N . THR A 1 74 ? 1.589 7.612 -23.975 1.00 80.00 74 THR A N 1
ATOM 591 C CA . THR A 1 74 ? 0.371 8.312 -24.408 1.00 80.00 74 THR A CA 1
ATOM 592 C C . THR A 1 74 ? -0.360 7.534 -25.507 1.00 80.00 74 THR A C 1
ATOM 594 O O . THR A 1 74 ? 0.242 6.772 -26.260 1.00 80.00 74 THR A O 1
ATOM 597 N N . LYS A 1 75 ? -1.656 7.810 -25.717 1.00 83.62 75 LYS A N 1
ATOM 598 C CA . LYS A 1 75 ? -2.392 7.291 -26.894 1.00 83.62 75 LYS A CA 1
ATOM 599 C C . LYS A 1 75 ? -1.749 7.699 -28.225 1.00 83.62 75 LYS A C 1
ATOM 601 O O . LYS A 1 75 ? -1.929 7.015 -29.228 1.00 83.62 75 LYS A O 1
ATOM 606 N N . SER A 1 76 ? -1.044 8.834 -28.255 1.00 87.31 76 SER A N 1
ATOM 607 C CA . SER A 1 76 ? -0.282 9.256 -29.433 1.00 87.31 76 SER A CA 1
ATOM 608 C C . SER A 1 76 ? 0.945 8.375 -29.639 1.00 87.31 76 SER A C 1
ATOM 610 O O . SER A 1 76 ? 1.204 7.990 -30.774 1.00 87.31 76 SER A O 1
ATOM 612 N N . ASP A 1 77 ? 1.657 8.029 -28.562 1.00 87.69 77 ASP A N 1
ATOM 613 C CA . ASP A 1 77 ? 2.796 7.110 -28.619 1.00 87.69 77 ASP A CA 1
ATOM 614 C C . ASP A 1 77 ? 2.349 5.739 -29.112 1.00 87.69 77 ASP A C 1
ATOM 616 O O . ASP A 1 77 ? 2.930 5.243 -30.066 1.00 87.69 77 ASP A O 1
ATOM 620 N N . ILE A 1 78 ? 1.257 5.188 -28.566 1.00 86.38 78 ILE A N 1
ATOM 621 C CA . ILE A 1 78 ? 0.695 3.894 -28.997 1.00 86.38 78 ILE A CA 1
ATOM 622 C C . ILE A 1 78 ? 0.429 3.890 -30.508 1.00 86.38 78 ILE A C 1
ATOM 624 O O . ILE A 1 78 ? 0.943 3.041 -31.226 1.00 86.38 78 ILE A O 1
ATOM 628 N N . ARG A 1 79 ? -0.237 4.925 -31.038 1.00 90.06 79 ARG A N 1
ATOM 629 C CA . ARG A 1 79 ? -0.472 5.062 -32.490 1.00 90.06 79 ARG A CA 1
ATOM 630 C C . ARG A 1 79 ? 0.803 5.191 -33.322 1.00 90.06 79 ARG A C 1
ATOM 632 O O . ARG A 1 79 ? 0.754 5.007 -34.535 1.00 90.06 79 ARG A O 1
ATOM 639 N N . VAL A 1 80 ? 1.911 5.637 -32.735 1.00 90.75 80 VAL A N 1
ATOM 640 C CA . VAL A 1 80 ? 3.219 5.695 -33.403 1.00 90.75 80 VAL A CA 1
ATOM 641 C C . VAL A 1 80 ? 3.939 4.346 -33.281 1.00 90.75 80 VAL A C 1
ATOM 643 O O . VAL A 1 80 ? 4.614 3.955 -34.230 1.00 90.75 80 VAL A O 1
ATOM 646 N N . MET A 1 81 ? 3.781 3.626 -32.166 1.00 88.19 81 MET A N 1
ATOM 647 C CA . MET A 1 81 ? 4.254 2.253 -31.905 1.00 88.19 81 MET A CA 1
ATOM 648 C C . MET A 1 81 ? 3.635 1.232 -32.856 1.00 88.19 81 MET A C 1
ATOM 650 O O . MET A 1 81 ? 4.379 0.566 -33.571 1.00 88.19 81 MET A O 1
ATOM 654 N N . GLU A 1 82 ? 2.314 1.263 -33.016 1.00 87.62 82 GLU A N 1
ATOM 655 C CA . GLU A 1 82 ? 1.539 0.372 -33.894 1.00 87.62 82 GLU A CA 1
ATOM 656 C C . GLU A 1 82 ? 1.733 0.627 -35.402 1.00 87.62 82 GLU A C 1
ATOM 658 O O . GLU A 1 82 ? 1.166 -0.076 -36.242 1.00 87.62 82 GLU A O 1
ATOM 663 N N . LYS A 1 83 ? 2.483 1.665 -35.804 1.00 85.88 83 LYS A N 1
ATOM 664 C CA . LYS A 1 83 ? 2.765 1.904 -37.227 1.00 85.88 83 LYS A CA 1
ATOM 665 C C . LYS A 1 83 ? 3.740 0.852 -37.740 1.00 85.88 83 LYS A C 1
ATOM 667 O O . LYS A 1 83 ? 4.947 1.084 -37.758 1.00 85.88 83 LYS A O 1
ATOM 672 N N . VAL A 1 84 ? 3.176 -0.243 -38.235 1.00 74.50 84 VAL A N 1
ATOM 673 C CA . VAL A 1 84 ? 3.900 -1.305 -38.931 1.00 74.50 84 VAL A CA 1
ATOM 674 C C . VAL A 1 84 ? 4.619 -0.713 -40.141 1.00 74.50 84 VAL A C 1
ATOM 676 O O . VAL A 1 84 ? 3.997 -0.141 -41.049 1.00 74.50 84 VAL A O 1
ATOM 679 N N . PHE A 1 85 ? 5.939 -0.869 -40.185 1.00 67.94 85 PHE A N 1
ATOM 680 C CA . PHE A 1 85 ? 6.690 -0.592 -41.402 1.00 67.94 85 PHE A CA 1
ATOM 681 C C . PHE A 1 85 ? 6.705 -1.834 -42.281 1.00 67.94 85 PHE A C 1
ATOM 683 O O . PHE A 1 85 ? 7.403 -2.804 -42.016 1.00 67.94 85 PHE A O 1
ATOM 690 N N . GLN A 1 86 ? 5.982 -1.780 -43.397 1.00 62.62 86 GLN A N 1
ATOM 691 C CA . GLN A 1 86 ? 6.234 -2.707 -44.495 1.00 62.62 86 GLN A CA 1
ATOM 692 C C . GLN A 1 86 ? 7.548 -2.315 -45.179 1.00 62.62 86 GLN A C 1
ATOM 694 O O . GLN A 1 86 ? 7.505 -1.616 -46.194 1.00 62.62 86 GLN A O 1
ATOM 699 N N . SER A 1 87 ? 8.715 -2.679 -44.641 1.00 56.09 87 SER A N 1
ATOM 700 C CA . SER A 1 87 ? 9.956 -2.504 -45.403 1.00 56.09 87 SER A CA 1
ATOM 701 C C . SER A 1 87 ? 11.160 -3.332 -44.937 1.00 56.09 87 SER A C 1
ATOM 703 O O . SER A 1 87 ? 11.271 -3.742 -43.788 1.00 56.09 87 SER A O 1
ATOM 705 N N . ALA A 1 88 ? 12.034 -3.616 -45.913 1.00 55.25 88 ALA A N 1
ATOM 706 C CA . ALA A 1 88 ? 13.146 -4.567 -45.861 1.00 55.25 88 ALA A CA 1
ATOM 707 C C . ALA A 1 88 ? 14.471 -3.968 -46.406 1.00 55.25 88 ALA A C 1
ATOM 709 O O . ALA A 1 88 ? 15.302 -4.705 -46.937 1.00 55.25 88 ALA A O 1
ATOM 710 N N . GLY A 1 89 ? 14.673 -2.639 -46.367 1.00 67.00 89 GLY A N 1
ATOM 711 C CA . GLY A 1 89 ? 15.789 -1.962 -47.048 1.00 67.00 89 GLY A CA 1
ATOM 712 C C . GLY A 1 89 ? 16.551 -0.895 -46.242 1.00 67.00 89 GLY A C 1
ATOM 713 O O . GLY A 1 89 ? 16.105 -0.369 -45.233 1.00 67.00 89 GLY A O 1
ATOM 714 N N . LEU A 1 90 ? 17.738 -0.506 -46.728 1.00 59.38 90 LEU A N 1
ATOM 715 C CA . LEU A 1 90 ? 18.615 0.500 -46.088 1.00 59.38 90 LEU A CA 1
ATOM 716 C C . LEU A 1 90 ? 18.015 1.921 -46.026 1.00 59.38 90 LEU A C 1
ATOM 718 O O . LEU A 1 90 ? 18.385 2.715 -45.164 1.00 59.38 90 LEU A O 1
ATOM 722 N N . HIS A 1 91 ? 17.064 2.256 -46.907 1.00 66.06 91 HIS A N 1
ATOM 723 C CA . HIS A 1 91 ? 16.343 3.537 -46.859 1.00 66.06 91 HIS A CA 1
ATOM 724 C C . HIS A 1 91 ? 15.416 3.665 -45.635 1.00 66.06 91 HIS A C 1
ATOM 726 O O . HIS A 1 91 ? 14.907 4.753 -45.357 1.00 66.06 91 HIS A O 1
ATOM 732 N N . ASP A 1 92 ? 15.232 2.586 -44.874 1.00 79.94 92 ASP A N 1
ATOM 733 C CA . ASP A 1 92 ? 14.322 2.545 -43.737 1.00 79.94 92 ASP A CA 1
ATOM 734 C C . ASP A 1 92 ? 14.911 3.137 -42.458 1.00 79.94 92 ASP A C 1
ATOM 736 O O . ASP A 1 92 ? 14.153 3.628 -41.627 1.00 79.94 92 ASP A O 1
ATOM 740 N N . ALA A 1 93 ? 16.239 3.239 -42.326 1.00 86.31 93 ALA A N 1
ATOM 741 C CA . ALA A 1 93 ? 16.857 3.875 -41.158 1.00 86.31 93 ALA A CA 1
ATOM 742 C C . ALA A 1 93 ? 16.443 5.347 -40.992 1.00 86.31 93 ALA A C 1
ATOM 744 O O . ALA A 1 93 ? 16.220 5.810 -39.873 1.00 86.31 93 ALA A O 1
ATOM 745 N N . GLY A 1 94 ? 16.270 6.081 -42.099 1.00 87.25 94 GLY A N 1
ATOM 746 C CA . GLY A 1 94 ? 15.732 7.445 -42.070 1.00 87.25 94 GLY A CA 1
ATOM 747 C C . GLY A 1 94 ? 14.303 7.494 -41.521 1.00 87.25 94 GLY A C 1
ATOM 748 O O . GLY A 1 94 ? 14.002 8.311 -40.656 1.00 87.25 94 GLY A O 1
ATOM 749 N N . ARG A 1 95 ? 13.447 6.559 -41.949 1.00 89.00 95 ARG A N 1
ATOM 750 C CA . ARG A 1 95 ? 12.043 6.464 -41.514 1.00 89.00 95 ARG A CA 1
ATOM 751 C C . ARG A 1 95 ? 11.917 6.012 -40.060 1.00 89.00 95 ARG A C 1
ATOM 753 O O . ARG A 1 95 ? 11.071 6.529 -39.334 1.00 89.00 95 ARG A O 1
ATOM 760 N N . ILE A 1 96 ? 12.780 5.095 -39.620 1.00 90.81 96 ILE A N 1
ATOM 761 C CA . ILE A 1 96 ? 12.868 4.657 -38.222 1.00 90.81 96 ILE A CA 1
ATOM 762 C C . ILE A 1 96 ? 13.251 5.845 -37.332 1.00 90.81 96 ILE A C 1
ATOM 764 O O . ILE A 1 96 ? 12.584 6.084 -36.329 1.00 90.81 96 ILE A O 1
ATOM 768 N N . ARG A 1 97 ? 14.251 6.650 -37.727 1.00 89.75 97 ARG A N 1
ATOM 769 C CA . ARG A 1 97 ? 14.628 7.885 -37.012 1.00 89.75 97 ARG A CA 1
ATOM 770 C C . ARG A 1 97 ? 13.493 8.907 -36.972 1.00 89.75 97 ARG A C 1
ATOM 772 O O . ARG A 1 97 ? 13.227 9.483 -35.921 1.00 89.75 97 ARG A O 1
ATOM 779 N N . GLU A 1 98 ? 12.828 9.146 -38.102 1.00 90.12 98 GLU A N 1
ATOM 780 C CA . GLU A 1 98 ? 11.681 10.058 -38.168 1.00 90.12 98 GLU A CA 1
ATOM 781 C C . GLU A 1 98 ? 10.570 9.620 -37.213 1.00 90.12 98 GLU A C 1
ATOM 783 O O . GLU A 1 98 ? 10.085 10.433 -36.431 1.00 90.12 98 GLU A O 1
ATOM 788 N N . ARG A 1 99 ? 10.220 8.329 -37.211 1.00 92.62 99 ARG A N 1
ATOM 789 C CA . ARG A 1 99 ? 9.235 7.765 -36.283 1.00 92.62 99 ARG A CA 1
ATOM 790 C C . ARG A 1 99 ? 9.681 7.890 -34.833 1.00 92.62 99 ARG A C 1
ATOM 792 O O . ARG A 1 99 ? 8.887 8.326 -34.007 1.00 92.62 99 ARG A O 1
ATOM 799 N N . TRP A 1 100 ? 10.928 7.547 -34.528 1.00 92.31 100 TRP A N 1
ATOM 800 C CA . TRP A 1 100 ? 11.472 7.679 -33.180 1.00 92.31 100 TRP A CA 1
ATOM 801 C C . TRP A 1 100 ? 11.331 9.111 -32.657 1.00 92.31 100 TRP A C 1
ATOM 803 O O . TRP A 1 100 ? 10.965 9.333 -31.508 1.00 92.31 100 TRP A O 1
ATOM 813 N N . ASN A 1 101 ? 11.549 10.106 -33.517 1.00 92.50 101 ASN A N 1
ATOM 814 C CA . ASN A 1 101 ? 11.390 11.513 -33.157 1.00 92.50 101 ASN A CA 1
ATOM 815 C C . ASN A 1 101 ? 9.933 11.943 -32.926 1.00 92.50 101 ASN A C 1
ATOM 817 O O . ASN A 1 101 ? 9.722 12.980 -32.298 1.00 92.50 101 ASN A O 1
ATOM 821 N N . LEU A 1 102 ? 8.946 11.171 -33.396 1.00 92.81 102 LEU A N 1
ATOM 822 C CA . LEU A 1 102 ? 7.526 11.398 -33.107 1.00 92.81 102 LEU A CA 1
ATOM 823 C C . LEU A 1 102 ? 7.094 10.852 -31.741 1.00 92.81 102 LEU A C 1
ATOM 825 O O . LEU A 1 102 ? 6.052 11.274 -31.243 1.00 92.81 102 LEU A O 1
ATOM 829 N N . LEU A 1 103 ? 7.858 9.930 -31.149 1.00 91.81 103 LEU A N 1
ATOM 830 C CA . LEU A 1 103 ? 7.579 9.411 -29.813 1.00 91.81 103 LEU A CA 1
ATOM 831 C C . LEU A 1 103 ? 7.890 10.469 -28.748 1.00 91.81 103 LEU A C 1
ATOM 833 O O . LEU A 1 103 ? 8.890 11.197 -28.824 1.00 91.81 103 LEU A O 1
ATOM 837 N N . SER A 1 104 ? 7.052 10.515 -27.716 1.00 92.06 104 SER A N 1
ATOM 838 C CA . SER A 1 104 ? 7.357 11.210 -26.469 1.00 92.06 104 SER A CA 1
ATOM 839 C C . SER A 1 104 ? 8.593 10.596 -25.800 1.00 92.06 104 SER A C 1
ATOM 841 O O . SER A 1 104 ? 9.055 9.520 -26.177 1.00 92.06 104 SER A O 1
ATOM 843 N N . GLN A 1 105 ? 9.139 11.257 -24.775 1.00 89.62 105 GLN A N 1
ATOM 844 C CA . GLN A 1 105 ? 10.247 10.669 -24.012 1.00 89.62 105 GLN A CA 1
ATOM 845 C C . GLN A 1 105 ? 9.861 9.310 -23.419 1.00 89.62 105 GLN A C 1
ATOM 847 O O . GLN A 1 105 ? 10.636 8.372 -23.526 1.00 89.62 105 GLN A O 1
ATOM 852 N N . ASN A 1 106 ? 8.642 9.157 -22.901 1.00 87.94 106 ASN A N 1
ATOM 853 C CA . ASN A 1 106 ? 8.185 7.878 -22.358 1.00 87.94 106 ASN A CA 1
ATOM 854 C C . ASN A 1 106 ? 8.029 6.812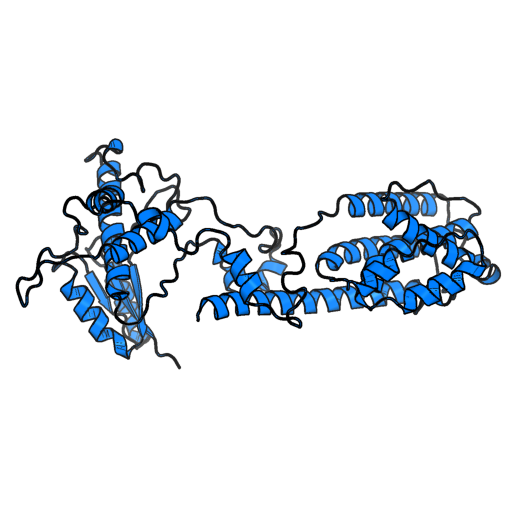 -23.447 1.00 87.94 106 ASN A C 1
ATOM 856 O O . ASN A 1 106 ? 8.483 5.694 -23.250 1.00 87.94 106 ASN A O 1
ATOM 860 N N . GLY A 1 107 ? 7.475 7.164 -24.614 1.00 90.88 107 GLY A N 1
ATOM 861 C CA . GLY A 1 107 ? 7.400 6.234 -25.747 1.00 90.88 107 GLY A CA 1
ATOM 862 C C . GLY A 1 107 ? 8.783 5.755 -26.200 1.00 90.88 107 GLY A C 1
ATOM 863 O O . GLY A 1 107 ? 8.976 4.574 -26.466 1.00 90.88 107 GLY A O 1
ATOM 864 N N . LYS A 1 108 ? 9.775 6.657 -26.212 1.00 93.06 108 LYS A N 1
ATOM 865 C CA . LYS A 1 108 ? 11.175 6.299 -26.485 1.00 93.06 108 LYS A CA 1
ATOM 866 C C . LYS A 1 108 ? 11.725 5.341 -25.436 1.00 93.06 108 LYS A C 1
ATOM 868 O O . LYS A 1 108 ? 12.345 4.357 -25.809 1.00 93.06 108 LYS A O 1
ATOM 873 N N . ARG A 1 109 ? 11.489 5.607 -24.148 1.00 91.06 109 ARG A N 1
ATOM 874 C CA . ARG A 1 109 ? 11.933 4.748 -23.039 1.00 91.06 109 ARG A CA 1
ATOM 875 C C . ARG A 1 109 ? 11.376 3.336 -23.142 1.00 91.06 109 ARG A C 1
ATOM 877 O O . ARG A 1 109 ? 12.128 2.388 -22.968 1.00 91.06 109 ARG A O 1
ATOM 884 N N . THR A 1 110 ? 10.096 3.198 -23.477 1.00 90.94 110 THR A N 1
ATOM 885 C CA . THR A 1 110 ? 9.449 1.890 -23.632 1.00 90.94 110 THR A CA 1
ATOM 886 C C . THR A 1 110 ? 10.089 1.064 -24.748 1.00 90.94 110 THR A C 1
ATOM 888 O O . THR A 1 110 ? 10.403 -0.099 -24.533 1.00 90.94 110 THR A O 1
ATOM 891 N N . GLU A 1 111 ? 10.365 1.656 -25.915 1.00 93.00 111 GLU A N 1
ATOM 892 C CA . GLU A 1 111 ? 10.990 0.918 -27.026 1.00 93.00 111 GLU A CA 1
ATOM 893 C C . GLU A 1 111 ? 12.514 0.771 -26.910 1.00 93.00 111 GLU A C 1
ATOM 895 O O . GLU A 1 111 ? 13.115 -0.047 -27.612 1.00 93.00 111 GLU A O 1
ATOM 900 N N . PHE A 1 112 ? 13.162 1.583 -26.073 1.00 93.12 112 PHE A N 1
ATOM 901 C CA . PHE A 1 112 ? 14.619 1.685 -26.013 1.00 93.12 112 PHE A CA 1
ATOM 902 C C . PHE A 1 112 ? 15.322 0.342 -25.772 1.00 93.12 112 PHE A C 1
ATOM 904 O O . PHE A 1 112 ? 16.264 0.068 -26.517 1.00 93.12 112 PHE A O 1
ATOM 911 N N . PRO A 1 113 ? 14.893 -0.528 -24.834 1.00 93.69 113 PRO A N 1
ATOM 912 C CA . PRO A 1 113 ? 15.592 -1.785 -24.581 1.00 93.69 113 PRO A CA 1
ATOM 913 C C . PRO A 1 113 ? 15.606 -2.730 -25.776 1.00 93.69 113 PRO A C 1
ATOM 915 O O . PRO A 1 113 ? 16.671 -3.221 -26.148 1.00 93.69 113 PRO A O 1
ATOM 918 N N . MET A 1 114 ? 14.456 -2.929 -26.421 1.00 95.12 114 MET A N 1
ATOM 919 C CA . MET A 1 114 ? 14.351 -3.813 -27.584 1.00 95.12 114 MET A CA 1
ATOM 920 C C . MET A 1 114 ? 15.044 -3.229 -28.811 1.00 95.12 114 MET A C 1
ATOM 922 O O . MET A 1 114 ? 15.740 -3.938 -29.541 1.00 95.12 114 MET A O 1
ATOM 926 N N . MET A 1 115 ? 14.953 -1.912 -28.996 1.00 94.12 115 MET A N 1
ATOM 927 C CA . MET A 1 115 ? 15.663 -1.223 -30.070 1.00 94.12 115 MET A CA 1
ATOM 928 C C . MET A 1 115 ? 17.186 -1.332 -29.884 1.00 94.12 115 MET A C 1
ATOM 930 O O . MET A 1 115 ? 17.913 -1.593 -30.845 1.00 94.12 115 MET A O 1
ATOM 934 N N . ALA A 1 116 ? 17.676 -1.165 -28.652 1.00 93.88 116 ALA A N 1
ATOM 935 C CA . ALA A 1 116 ? 19.088 -1.300 -28.310 1.00 93.88 116 ALA A CA 1
ATOM 936 C C . ALA A 1 116 ? 19.575 -2.750 -28.453 1.00 93.88 116 ALA A C 1
ATOM 938 O O . ALA A 1 116 ? 20.643 -2.964 -29.023 1.00 93.88 116 ALA A O 1
ATOM 939 N N . LEU A 1 117 ? 18.786 -3.743 -28.021 1.00 95.50 117 LEU A N 1
ATOM 940 C CA . LEU A 1 117 ? 19.075 -5.166 -28.233 1.00 95.50 117 LEU A CA 1
ATOM 941 C C . LEU A 1 117 ? 19.277 -5.469 -29.723 1.00 95.50 117 LEU A C 1
ATOM 943 O O . LEU A 1 117 ? 20.312 -6.013 -30.112 1.00 95.50 117 LEU A O 1
ATOM 947 N N . GLY A 1 118 ? 18.322 -5.064 -30.563 1.00 95.06 118 GLY A N 1
ATOM 948 C CA . GLY A 1 118 ? 18.416 -5.253 -32.007 1.00 95.06 118 GLY A CA 1
ATOM 949 C C . GLY A 1 118 ? 19.632 -4.565 -32.619 1.00 95.06 118 GLY A C 1
ATOM 950 O O . GLY A 1 118 ? 20.328 -5.134 -33.460 1.00 95.06 118 GLY A O 1
ATOM 951 N N . TRP A 1 119 ? 19.942 -3.354 -32.164 1.00 94.38 119 TRP A N 1
ATOM 952 C CA . TRP A 1 119 ? 21.125 -2.637 -32.625 1.00 94.38 119 TRP A CA 1
ATOM 953 C C . TRP A 1 119 ? 22.425 -3.366 -32.248 1.00 94.38 119 TRP A C 1
ATOM 955 O O . TRP A 1 119 ? 23.300 -3.535 -33.099 1.00 94.38 119 TRP A O 1
ATOM 965 N N . LEU A 1 120 ? 22.544 -3.859 -31.009 1.00 95.00 120 LEU A N 1
ATOM 966 C CA . LEU A 1 120 ? 23.712 -4.617 -30.541 1.00 95.00 120 LEU A CA 1
ATOM 967 C C . LEU A 1 120 ? 23.915 -5.899 -31.352 1.00 95.00 120 LEU A C 1
ATOM 969 O O . LEU A 1 120 ? 25.037 -6.177 -31.785 1.00 95.00 120 LEU A O 1
ATOM 973 N N . LEU A 1 121 ? 22.827 -6.639 -31.594 1.00 95.88 121 LEU A N 1
ATOM 974 C CA . LEU A 1 121 ? 22.825 -7.820 -32.453 1.00 95.88 121 LEU A CA 1
ATOM 975 C C . LEU A 1 121 ? 23.329 -7.454 -33.849 1.00 95.88 121 LEU A C 1
ATOM 977 O O . LEU A 1 121 ? 24.335 -8.000 -34.291 1.00 95.88 121 LEU A O 1
ATOM 981 N N . GLY A 1 122 ? 22.723 -6.460 -34.503 1.00 94.81 122 GLY A N 1
ATOM 982 C CA . GLY A 1 122 ? 23.088 -6.075 -35.867 1.00 94.81 122 GLY A CA 1
ATOM 983 C C . GLY A 1 122 ? 24.538 -5.594 -36.026 1.00 94.81 122 GLY A C 1
ATOM 984 O O . GLY A 1 122 ? 25.156 -5.852 -37.062 1.00 94.81 122 GLY A O 1
ATOM 985 N N . VAL A 1 123 ? 25.116 -4.925 -35.019 1.00 93.94 123 VAL A N 1
ATOM 986 C CA . VAL A 1 123 ? 26.539 -4.531 -35.035 1.00 93.94 123 VAL A CA 1
ATOM 987 C C . VAL A 1 123 ? 27.443 -5.763 -34.992 1.00 93.94 123 VAL A C 1
ATOM 989 O O . VAL A 1 123 ? 28.381 -5.865 -35.788 1.00 93.94 123 VAL A O 1
ATOM 992 N N . LEU A 1 124 ? 27.165 -6.708 -34.089 1.00 95.12 124 LEU A N 1
ATOM 993 C CA . LEU A 1 124 ? 27.967 -7.923 -33.944 1.00 95.12 124 LEU A CA 1
ATOM 994 C C . LEU A 1 124 ? 27.776 -8.885 -35.124 1.00 95.12 124 LEU A C 1
ATOM 996 O O . LEU A 1 124 ? 28.767 -9.446 -35.590 1.00 95.12 124 LEU A O 1
ATOM 1000 N N . GLU A 1 125 ? 26.568 -9.015 -35.676 1.00 95.06 125 GLU A N 1
ATOM 1001 C CA . GLU A 1 125 ? 26.317 -9.787 -36.901 1.00 95.06 125 GLU A CA 1
ATOM 1002 C C . GLU A 1 125 ? 27.174 -9.279 -38.057 1.00 95.06 125 GLU A C 1
ATOM 1004 O O . GLU A 1 125 ? 27.862 -10.040 -38.736 1.00 95.06 125 GLU A O 1
ATOM 1009 N N . ARG A 1 126 ? 27.177 -7.958 -38.269 1.00 94.56 126 ARG A N 1
ATOM 1010 C CA . ARG A 1 126 ? 27.958 -7.346 -39.347 1.00 94.56 126 ARG A CA 1
ATOM 1011 C C . ARG A 1 126 ? 29.449 -7.486 -39.147 1.00 94.56 126 ARG A C 1
ATOM 1013 O O . ARG A 1 126 ? 30.172 -7.571 -40.136 1.00 94.56 126 ARG A O 1
ATOM 1020 N N . LYS A 1 127 ? 29.901 -7.477 -37.894 1.00 95.12 127 LYS A N 1
ATOM 1021 C CA . LYS A 1 127 ? 31.312 -7.654 -37.578 1.00 95.12 127 LYS A CA 1
ATOM 1022 C C . LYS A 1 127 ? 31.781 -9.091 -37.815 1.00 95.12 127 LYS A C 1
ATOM 1024 O O . LYS A 1 127 ? 32.900 -9.271 -38.280 1.00 95.12 127 LYS A O 1
ATOM 1029 N N . ASN A 1 128 ? 30.949 -10.081 -37.501 1.00 93.38 128 ASN A N 1
ATOM 1030 C CA . ASN A 1 128 ? 31.329 -11.498 -37.546 1.00 93.38 128 ASN A CA 1
ATOM 1031 C C . ASN A 1 128 ? 30.843 -12.235 -38.797 1.00 93.38 128 ASN A C 1
ATOM 1033 O O . ASN A 1 128 ? 31.244 -13.371 -39.025 1.00 93.38 128 ASN A O 1
ATOM 1037 N N . HIS A 1 129 ? 29.995 -11.598 -39.607 1.00 92.94 129 HIS A N 1
ATOM 1038 C CA . HIS A 1 129 ? 29.325 -12.212 -40.755 1.00 92.94 129 HIS A CA 1
ATOM 1039 C C . HIS A 1 129 ? 28.514 -13.471 -40.388 1.00 92.94 129 HIS A C 1
ATOM 1041 O O . HIS A 1 129 ? 28.353 -14.369 -41.213 1.00 92.94 129 HIS A O 1
ATOM 1047 N N . GLU A 1 130 ? 28.005 -13.525 -39.158 1.00 91.38 130 GLU A N 1
ATOM 1048 C CA . GLU A 1 130 ? 27.186 -14.611 -38.615 1.00 91.38 130 GLU A CA 1
ATOM 1049 C C . GLU A 1 130 ? 25.852 -14.008 -38.172 1.00 91.38 130 GLU A C 1
ATOM 1051 O O . GLU A 1 130 ? 25.838 -13.017 -37.442 1.00 91.38 130 GLU A O 1
ATOM 1056 N N . GLU A 1 131 ? 24.743 -14.559 -38.664 1.00 91.31 131 GLU A N 1
ATOM 1057 C CA . GLU A 1 131 ? 23.405 -14.150 -38.230 1.00 91.31 131 GLU A CA 1
ATOM 1058 C C . GLU A 1 131 ? 23.112 -14.734 -36.844 1.00 91.31 131 GLU A C 1
ATOM 1060 O O . GLU A 1 131 ? 23.526 -15.853 -36.533 1.00 91.31 131 GLU A O 1
ATOM 1065 N N . HIS A 1 132 ? 22.406 -13.977 -36.006 1.00 90.56 132 HIS A N 1
ATOM 1066 C CA . HIS A 1 132 ? 21.955 -14.488 -34.713 1.00 90.56 132 HIS A CA 1
ATOM 1067 C C . HIS A 1 132 ? 20.837 -15.526 -34.880 1.00 90.56 132 HIS A C 1
ATOM 1069 O O . HIS A 1 132 ? 20.094 -15.526 -35.864 1.00 90.56 132 HIS A O 1
ATOM 1075 N N . GLU A 1 133 ? 20.699 -16.408 -33.889 1.00 90.94 133 GLU A N 1
ATOM 1076 C CA . GLU A 1 133 ? 19.553 -17.314 -33.817 1.00 90.94 133 GLU A CA 1
ATOM 1077 C C . GLU A 1 133 ? 18.249 -16.519 -33.624 1.00 90.94 133 GLU A C 1
ATOM 1079 O O . GLU A 1 133 ? 18.261 -15.494 -32.935 1.00 90.94 133 GLU A O 1
ATOM 1084 N N . PRO A 1 134 ? 17.120 -16.972 -34.203 1.00 91.75 134 PRO A N 1
ATOM 1085 C CA . PRO A 1 134 ? 15.827 -16.326 -34.004 1.00 91.75 134 PRO A CA 1
ATOM 1086 C C . PRO A 1 134 ? 15.492 -16.178 -32.517 1.00 91.75 134 PRO A C 1
ATOM 1088 O O . PRO A 1 134 ? 15.591 -17.140 -31.757 1.00 91.75 134 PRO A O 1
ATOM 1091 N N . LEU A 1 135 ? 15.079 -14.977 -32.112 1.00 93.50 135 LEU A N 1
ATOM 1092 C CA . LEU A 1 135 ? 14.661 -14.709 -30.738 1.00 93.50 135 LEU A CA 1
ATOM 1093 C C . LEU A 1 135 ? 13.226 -15.193 -30.513 1.00 93.50 135 LEU A C 1
ATOM 1095 O O . LEU A 1 135 ? 12.345 -14.942 -31.335 1.00 93.50 135 LEU A O 1
ATOM 1099 N N . GLU A 1 136 ? 12.987 -15.835 -29.372 1.00 92.62 136 GLU A N 1
ATOM 1100 C CA . GLU A 1 136 ? 11.642 -16.128 -28.874 1.00 92.62 136 GLU A CA 1
ATOM 1101 C C . GLU A 1 136 ? 11.123 -14.880 -28.142 1.00 92.62 136 GLU A C 1
ATOM 1103 O O . GLU A 1 136 ? 11.417 -14.681 -26.967 1.00 92.62 136 GLU A O 1
ATOM 1108 N N . LEU A 1 137 ? 10.432 -13.997 -28.866 1.00 92.06 137 LEU A N 1
ATOM 1109 C CA . LEU A 1 137 ? 9.803 -12.768 -28.364 1.00 92.06 137 LEU A CA 1
ATOM 1110 C C . LEU A 1 137 ? 8.385 -12.643 -28.936 1.00 92.06 137 LEU A C 1
ATOM 1112 O O . LEU A 1 137 ? 8.044 -13.325 -29.904 1.00 92.06 137 LEU A O 1
ATOM 1116 N N . GLU A 1 138 ? 7.574 -11.762 -28.356 1.00 90.31 138 GLU A N 1
ATOM 1117 C CA . GLU A 1 138 ? 6.276 -11.393 -28.928 1.00 90.31 138 GLU A CA 1
ATOM 1118 C C . GLU A 1 138 ? 6.443 -10.622 -30.248 1.00 90.31 138 GLU A C 1
ATOM 1120 O O . GLU A 1 138 ? 7.479 -9.998 -30.487 1.00 90.31 138 GLU A O 1
ATOM 1125 N N . ASP A 1 139 ? 5.421 -10.655 -31.113 1.00 89.38 139 ASP A N 1
ATOM 1126 C CA . ASP A 1 139 ? 5.487 -10.066 -32.461 1.00 89.38 139 ASP A CA 1
ATOM 1127 C C . ASP A 1 139 ? 5.830 -8.562 -32.431 1.00 89.38 139 ASP A C 1
ATOM 1129 O O . ASP A 1 139 ? 6.640 -8.093 -33.238 1.00 89.38 139 ASP A O 1
ATOM 1133 N N . ASP A 1 140 ? 5.266 -7.818 -31.473 1.00 89.62 140 ASP A N 1
ATOM 1134 C CA . ASP A 1 140 ? 5.486 -6.375 -31.324 1.00 89.62 140 ASP A CA 1
ATOM 1135 C C . ASP A 1 140 ? 6.932 -6.062 -30.895 1.00 89.62 140 ASP A C 1
ATOM 1137 O O . ASP A 1 140 ? 7.598 -5.204 -31.489 1.00 89.62 140 ASP A O 1
ATOM 1141 N N . ASP A 1 141 ? 7.462 -6.803 -29.918 1.00 92.69 141 ASP A N 1
ATOM 1142 C CA . ASP A 1 141 ? 8.850 -6.677 -29.458 1.00 92.69 141 ASP A CA 1
ATOM 1143 C C . ASP A 1 141 ? 9.842 -7.077 -30.551 1.00 92.69 141 ASP A C 1
ATOM 1145 O O . ASP A 1 141 ? 10.857 -6.403 -30.770 1.00 92.69 141 ASP A O 1
ATOM 1149 N N . LEU A 1 142 ? 9.532 -8.142 -31.294 1.00 92.75 142 LEU A N 1
ATOM 1150 C CA . LEU A 1 142 ? 10.341 -8.592 -32.415 1.00 92.75 142 LEU A CA 1
ATOM 1151 C C . LEU A 1 142 ? 10.425 -7.509 -33.498 1.00 92.75 142 LEU A C 1
ATOM 1153 O O . LEU A 1 142 ? 11.510 -7.270 -34.036 1.00 92.75 142 LEU A O 1
ATOM 1157 N N . GLU A 1 143 ? 9.330 -6.800 -33.793 1.00 91.44 143 GLU A N 1
ATOM 1158 C CA . GLU A 1 143 ? 9.358 -5.680 -34.739 1.00 91.44 143 GLU A CA 1
ATOM 1159 C C . GLU A 1 143 ? 10.306 -4.566 -34.261 1.00 91.44 143 GLU A C 1
ATOM 1161 O O . GLU A 1 143 ? 11.082 -4.018 -35.054 1.00 91.44 143 GLU A O 1
ATOM 1166 N N . ILE A 1 144 ? 10.304 -4.248 -32.963 1.00 93.50 144 ILE A N 1
ATOM 1167 C CA . ILE A 1 144 ? 11.200 -3.240 -32.378 1.00 93.50 144 ILE A CA 1
ATOM 1168 C C . ILE A 1 144 ? 12.668 -3.681 -32.486 1.00 93.50 144 ILE A C 1
ATOM 1170 O O . ILE A 1 144 ? 13.514 -2.888 -32.919 1.00 93.50 144 ILE A O 1
ATOM 1174 N N . VAL A 1 145 ? 12.972 -4.947 -32.187 1.00 94.62 145 VAL A N 1
ATOM 1175 C CA . VAL A 1 145 ? 14.315 -5.526 -32.369 1.00 94.62 145 VAL A CA 1
ATOM 1176 C C . VAL A 1 145 ? 14.757 -5.429 -33.833 1.00 94.62 145 VAL A C 1
ATOM 1178 O O . VAL A 1 145 ? 15.872 -4.983 -34.119 1.00 94.62 145 VAL A O 1
ATOM 1181 N N . GLN A 1 146 ? 13.885 -5.759 -34.789 1.00 92.69 146 GLN A N 1
ATOM 1182 C CA . GLN A 1 146 ? 14.213 -5.669 -36.217 1.00 92.69 146 GLN A CA 1
ATOM 1183 C C . GLN A 1 146 ? 14.539 -4.236 -36.655 1.00 92.69 146 GLN A C 1
ATOM 1185 O O . GLN A 1 146 ? 15.481 -4.017 -37.423 1.00 92.69 146 GLN A O 1
ATOM 1190 N N . ARG A 1 147 ? 13.828 -3.232 -36.127 1.00 92.12 147 ARG A N 1
ATOM 1191 C CA . ARG A 1 147 ? 14.158 -1.816 -36.369 1.00 92.12 147 ARG A CA 1
ATOM 1192 C C . ARG A 1 147 ? 15.571 -1.485 -35.859 1.00 92.12 147 ARG A C 1
ATOM 1194 O O . ARG A 1 147 ? 16.324 -0.807 -36.562 1.00 92.12 147 ARG A O 1
ATOM 1201 N N . GLY A 1 148 ? 15.959 -2.012 -34.697 1.00 93.19 148 GLY A N 1
ATOM 1202 C CA . GLY A 1 148 ? 17.311 -1.877 -34.142 1.00 93.19 148 GLY A CA 1
ATOM 1203 C C . GLY A 1 148 ? 18.387 -2.478 -35.051 1.00 93.19 148 GLY A C 1
ATOM 1204 O O . GLY A 1 148 ? 19.384 -1.820 -35.364 1.00 93.19 148 GLY A O 1
ATOM 1205 N N . ILE A 1 149 ? 18.148 -3.689 -35.561 1.00 93.50 149 ILE A N 1
ATOM 1206 C CA . ILE A 1 149 ? 19.051 -4.378 -36.498 1.00 93.50 149 ILE A CA 1
ATOM 1207 C C . ILE A 1 149 ? 19.222 -3.563 -37.789 1.00 93.50 149 ILE A C 1
ATOM 1209 O O . ILE A 1 149 ? 20.343 -3.375 -38.269 1.00 93.50 149 ILE A O 1
ATOM 1213 N N . LEU A 1 150 ? 18.132 -3.031 -38.353 1.00 91.69 150 LEU A N 1
ATOM 1214 C CA . LEU A 1 150 ? 18.173 -2.193 -39.560 1.00 91.69 150 LEU A CA 1
ATOM 1215 C C . LEU A 1 150 ? 18.981 -0.901 -39.355 1.00 91.69 150 LEU A C 1
ATOM 1217 O O . LEU A 1 150 ? 19.724 -0.484 -40.253 1.00 91.69 150 LEU A O 1
ATOM 1221 N N . LEU A 1 151 ? 18.882 -0.283 -38.173 1.00 91.19 151 LEU A N 1
ATOM 1222 C CA . LEU A 1 151 ? 19.718 0.862 -37.809 1.00 91.19 151 LEU A CA 1
ATOM 1223 C C . LEU A 1 151 ? 21.197 0.467 -37.780 1.00 91.19 151 LEU A C 1
ATOM 1225 O O . LEU A 1 151 ? 22.003 1.099 -38.460 1.00 91.19 151 LEU A O 1
ATOM 1229 N N . ALA A 1 152 ? 21.560 -0.616 -37.091 1.00 92.06 152 ALA A N 1
ATOM 1230 C CA . ALA A 1 152 ? 22.941 -1.099 -37.056 1.00 92.06 152 ALA A CA 1
ATOM 1231 C C . ALA A 1 152 ? 23.490 -1.450 -38.454 1.00 92.06 152 ALA A C 1
ATOM 1233 O O . ALA A 1 152 ? 24.655 -1.187 -38.773 1.00 92.06 152 ALA A O 1
ATOM 1234 N N . ARG A 1 153 ? 22.640 -1.970 -39.349 1.00 91.69 153 ARG A N 1
ATOM 1235 C CA . ARG A 1 153 ? 22.994 -2.246 -40.753 1.00 91.69 153 ARG A CA 1
ATOM 1236 C C . ARG A 1 153 ? 23.278 -1.005 -41.588 1.00 91.69 153 ARG A C 1
ATOM 1238 O O . ARG A 1 153 ? 23.961 -1.104 -42.603 1.00 91.69 153 ARG A O 1
ATOM 1245 N N . SER A 1 154 ? 22.829 0.156 -41.134 1.00 91.31 154 SER A N 1
ATOM 1246 C CA . SER A 1 154 ? 23.057 1.429 -41.814 1.00 91.31 154 SER A CA 1
ATOM 1247 C C . SER A 1 154 ? 24.362 2.118 -41.397 1.00 91.31 154 SER A C 1
ATOM 1249 O O . SER A 1 154 ? 24.730 3.126 -41.995 1.00 91.31 154 SER A O 1
ATOM 1251 N N . ILE A 1 155 ? 25.082 1.588 -40.398 1.00 90.56 155 ILE A N 1
ATOM 1252 C CA . ILE A 1 155 ? 26.395 2.103 -39.975 1.00 90.56 155 ILE A CA 1
ATOM 1253 C C . ILE A 1 155 ? 27.419 1.896 -41.102 1.00 90.56 155 ILE A C 1
ATOM 1255 O O . ILE A 1 155 ? 27.416 0.863 -41.777 1.00 90.56 155 ILE A O 1
ATOM 1259 N N . ASP A 1 156 ? 28.318 2.854 -41.319 1.00 91.25 156 ASP A N 1
ATOM 1260 C CA . ASP A 1 156 ? 29.366 2.708 -42.335 1.00 91.25 156 ASP A CA 1
ATOM 1261 C C . ASP A 1 156 ? 30.242 1.474 -42.039 1.00 91.25 156 ASP A C 1
ATOM 1263 O O . ASP A 1 156 ? 30.690 1.265 -40.909 1.00 91.25 156 ASP A O 1
ATOM 1267 N N . GLN A 1 157 ? 30.496 0.638 -43.051 1.00 93.00 157 GLN A N 1
ATOM 1268 C CA . GLN A 1 157 ? 31.306 -0.571 -42.884 1.00 93.00 157 GLN A CA 1
ATOM 1269 C C . GLN A 1 157 ? 32.717 -0.250 -42.370 1.00 93.00 157 GLN A C 1
ATOM 1271 O O . GLN A 1 157 ? 33.232 -0.982 -41.534 1.00 93.00 157 GLN A O 1
ATOM 1276 N N . GLN A 1 158 ? 33.305 0.888 -42.754 1.00 93.12 158 GLN A N 1
ATOM 1277 C CA . GLN A 1 158 ? 34.616 1.323 -42.263 1.00 93.12 158 GLN A CA 1
ATOM 1278 C C . GLN A 1 158 ? 34.636 1.572 -40.751 1.00 93.12 158 GLN A C 1
ATOM 1280 O O . GLN A 1 158 ? 35.702 1.553 -40.135 1.00 93.12 158 GLN A O 1
ATOM 1285 N N . ILE A 1 159 ? 33.481 1.863 -40.150 1.00 90.44 159 ILE A N 1
ATOM 1286 C CA . ILE A 1 159 ? 33.336 2.009 -38.702 1.00 90.44 159 ILE A CA 1
ATOM 1287 C C . ILE A 1 159 ? 33.249 0.622 -38.056 1.00 90.44 159 ILE A C 1
ATOM 1289 O O . ILE A 1 159 ? 33.973 0.361 -37.097 1.00 90.44 159 ILE A O 1
ATOM 1293 N N . ILE A 1 160 ? 32.448 -0.287 -38.622 1.00 93.00 160 ILE A N 1
ATOM 1294 C CA . ILE A 1 160 ? 32.339 -1.685 -38.166 1.00 93.00 160 ILE A CA 1
ATOM 1295 C C . ILE A 1 160 ? 33.697 -2.401 -38.226 1.00 93.00 160 ILE A C 1
ATOM 1297 O O . ILE A 1 160 ? 34.096 -3.108 -37.298 1.00 93.00 160 ILE A O 1
ATOM 1301 N N . ASP A 1 161 ? 34.470 -2.164 -39.281 1.00 92.75 161 ASP A N 1
ATOM 1302 C CA . ASP A 1 161 ? 35.778 -2.786 -39.474 1.00 92.75 161 ASP A CA 1
ATOM 1303 C C . ASP A 1 161 ? 36.781 -2.388 -38.377 1.00 92.75 161 ASP A C 1
ATOM 1305 O O . ASP A 1 161 ? 37.661 -3.182 -38.043 1.00 92.75 161 ASP A O 1
ATOM 1309 N N . LYS A 1 162 ? 36.613 -1.212 -37.751 1.00 91.06 162 LYS A N 1
ATOM 1310 C CA . LYS A 1 162 ? 37.462 -0.731 -36.644 1.00 91.06 162 LYS A CA 1
ATOM 1311 C C . LYS A 1 162 ? 37.151 -1.376 -35.294 1.00 91.06 162 LYS A C 1
ATOM 1313 O O . LYS A 1 162 ? 37.982 -1.284 -34.395 1.00 91.06 162 LYS A O 1
ATOM 1318 N N . ILE A 1 163 ? 35.988 -2.009 -35.140 1.00 91.44 163 ILE A N 1
ATOM 1319 C CA . ILE A 1 163 ? 35.630 -2.747 -33.922 1.00 91.44 163 ILE A CA 1
ATOM 1320 C C . ILE A 1 163 ? 36.606 -3.916 -33.751 1.00 91.44 163 ILE A C 1
ATOM 1322 O O . ILE A 1 163 ? 37.007 -4.551 -34.730 1.00 91.44 163 ILE A O 1
ATOM 1326 N N . GLN A 1 164 ? 36.971 -4.237 -32.513 1.00 91.38 164 GLN A N 1
ATOM 1327 C CA . GLN A 1 164 ? 37.735 -5.449 -32.233 1.00 91.38 164 GLN A CA 1
ATOM 1328 C C . GLN A 1 164 ? 36.910 -6.695 -32.588 1.00 91.38 164 GLN A C 1
ATOM 1330 O O . GLN A 1 164 ? 35.770 -6.832 -32.151 1.00 91.38 164 GLN A O 1
ATOM 1335 N N . GLU A 1 165 ? 37.489 -7.612 -33.365 1.00 93.69 165 GLU A N 1
ATOM 1336 C CA . GLU A 1 165 ? 36.852 -8.893 -33.679 1.00 93.69 165 GLU A CA 1
ATOM 1337 C C . GLU A 1 165 ? 36.687 -9.722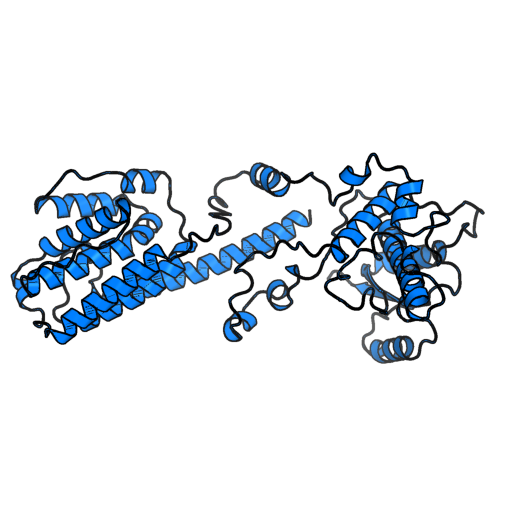 -32.390 1.00 93.69 165 GLU A C 1
ATOM 1339 O O . GLU A 1 165 ? 37.680 -9.977 -31.694 1.00 93.69 165 GLU A O 1
ATOM 1344 N N . PRO A 1 166 ? 35.451 -10.087 -32.010 1.00 93.75 166 PRO A N 1
ATOM 1345 C CA . PRO A 1 166 ? 35.209 -10.854 -30.801 1.00 93.75 166 PRO A CA 1
ATOM 1346 C C . PRO A 1 166 ? 35.631 -12.312 -30.990 1.00 93.75 166 PRO A C 1
ATOM 1348 O O . PRO A 1 166 ? 35.425 -12.928 -32.031 1.00 93.75 166 PRO A O 1
ATOM 1351 N N . SER A 1 167 ? 36.204 -12.900 -29.944 1.00 96.06 167 SER A N 1
ATOM 1352 C CA . SER A 1 167 ? 36.459 -14.342 -29.921 1.00 96.06 167 SER A CA 1
ATOM 1353 C C . SER A 1 167 ? 35.148 -15.133 -29.877 1.00 96.06 167 SER A C 1
ATOM 1355 O O . SER A 1 167 ? 34.146 -14.655 -29.340 1.00 96.06 167 SER A O 1
ATOM 1357 N N . ARG A 1 168 ? 35.170 -16.395 -30.332 1.00 94.81 168 ARG A N 1
ATOM 1358 C CA . ARG A 1 168 ? 33.997 -17.282 -30.242 1.00 94.81 168 ARG A CA 1
ATOM 1359 C C . ARG A 1 168 ? 33.444 -17.374 -28.817 1.00 94.81 168 ARG A C 1
ATOM 1361 O O . ARG A 1 168 ? 32.247 -17.262 -28.618 1.00 94.81 168 ARG A O 1
ATOM 1368 N N . GLN A 1 169 ? 34.325 -17.452 -27.818 1.00 95.75 169 GLN A N 1
ATOM 1369 C CA . GLN A 1 169 ? 33.923 -17.478 -26.410 1.00 95.75 169 GLN A CA 1
ATOM 1370 C C . GLN A 1 169 ? 33.192 -16.196 -25.971 1.00 95.75 169 GLN A C 1
ATOM 1372 O O . GLN A 1 169 ? 32.309 -16.259 -25.117 1.00 95.75 169 GLN A O 1
ATOM 1377 N N . GLN A 1 170 ? 33.570 -15.027 -26.496 1.00 95.25 170 GLN A N 1
ATOM 1378 C CA . GLN A 1 170 ? 32.872 -13.771 -26.201 1.00 95.25 170 GLN A CA 1
ATOM 1379 C C . GLN A 1 170 ? 31.498 -13.728 -26.872 1.00 95.25 170 GLN A C 1
ATOM 1381 O O . GLN A 1 170 ? 30.549 -13.273 -26.240 1.00 95.25 170 GLN A O 1
ATOM 1386 N N . LEU A 1 171 ? 31.384 -14.244 -28.100 1.00 95.06 171 LEU A N 1
ATOM 1387 C CA . LEU A 1 171 ? 30.104 -14.368 -28.801 1.00 95.06 171 LEU A CA 1
ATOM 1388 C C . LEU A 1 171 ? 29.159 -15.334 -28.092 1.00 95.06 171 LEU A C 1
ATOM 1390 O O . LEU A 1 171 ? 28.034 -14.953 -27.792 1.00 95.06 171 LEU A O 1
ATOM 1394 N N . ASP A 1 172 ? 29.628 -16.527 -27.723 1.00 93.44 172 ASP A N 1
ATOM 1395 C CA . ASP A 1 172 ? 28.811 -17.512 -27.007 1.00 93.44 172 ASP A CA 1
ATOM 1396 C C . ASP A 1 172 ? 28.277 -16.929 -25.681 1.00 93.44 172 ASP A C 1
ATOM 1398 O O . ASP A 1 172 ? 27.112 -17.110 -25.331 1.00 93.44 172 ASP A O 1
ATOM 1402 N N . LYS A 1 173 ? 29.108 -16.165 -24.953 1.00 95.38 173 LYS A N 1
ATOM 1403 C CA . LYS A 1 173 ? 28.682 -15.457 -23.733 1.00 95.38 173 LYS A CA 1
ATOM 1404 C C . LYS A 1 173 ? 27.663 -14.359 -24.016 1.00 95.38 173 LYS A C 1
ATOM 1406 O O . LYS A 1 173 ? 26.734 -14.198 -23.235 1.00 95.38 173 LYS A O 1
ATOM 1411 N N . PHE A 1 174 ? 27.857 -13.589 -25.083 1.00 95.50 174 PHE A N 1
ATOM 1412 C CA . PHE A 1 174 ? 26.917 -12.547 -25.480 1.00 95.50 174 PHE A CA 1
ATOM 1413 C C . PHE A 1 174 ? 25.551 -13.149 -25.830 1.00 95.50 174 PHE A C 1
ATOM 1415 O O . PHE A 1 174 ? 24.548 -12.702 -25.285 1.00 95.50 174 PHE A O 1
ATOM 1422 N N . HIS A 1 175 ? 25.510 -14.211 -26.639 1.00 95.06 175 HIS A N 1
ATOM 1423 C CA . HIS A 1 175 ? 24.268 -14.910 -26.982 1.00 95.06 175 HIS A CA 1
ATOM 1424 C C . HIS A 1 175 ? 23.575 -15.516 -25.758 1.00 95.06 175 HIS A C 1
ATOM 1426 O O . HIS A 1 175 ? 22.360 -15.396 -25.636 1.00 95.06 175 HIS A O 1
ATOM 1432 N N . ALA A 1 176 ? 24.331 -16.087 -24.813 1.00 94.12 176 ALA A N 1
ATOM 1433 C CA . ALA A 1 176 ? 23.764 -16.544 -23.545 1.00 94.12 176 ALA A CA 1
ATOM 1434 C C . ALA A 1 176 ? 23.102 -15.391 -22.767 1.00 94.12 176 ALA A C 1
ATOM 1436 O O . ALA A 1 176 ? 21.979 -15.534 -22.299 1.00 94.12 176 ALA A O 1
ATOM 1437 N N . THR A 1 177 ? 23.745 -14.219 -22.695 1.00 94.88 177 THR A N 1
ATOM 1438 C CA . THR A 1 177 ? 23.151 -13.032 -22.057 1.00 94.88 177 THR A CA 1
ATOM 1439 C C . THR A 1 177 ? 21.937 -12.495 -22.817 1.00 94.88 177 THR A C 1
ATOM 1441 O O . THR A 1 177 ? 21.009 -12.005 -22.184 1.00 94.88 177 THR A O 1
ATOM 1444 N N . VAL A 1 178 ? 21.900 -12.603 -24.150 1.00 95.75 178 VAL A N 1
ATOM 1445 C CA . VAL A 1 178 ? 20.701 -12.277 -24.942 1.00 95.75 178 VAL A CA 1
ATOM 1446 C C . VAL A 1 178 ? 19.546 -13.210 -24.576 1.00 95.75 178 VAL A C 1
ATOM 1448 O O . VAL A 1 178 ? 18.456 -12.720 -24.309 1.00 95.75 178 VAL A O 1
ATOM 1451 N N . ALA A 1 179 ? 19.782 -14.523 -24.501 1.00 93.31 179 ALA A N 1
ATOM 1452 C CA . ALA A 1 179 ? 18.753 -15.492 -24.119 1.00 93.31 179 ALA A CA 1
ATOM 1453 C C . ALA A 1 179 ? 18.249 -15.275 -22.681 1.00 93.31 179 ALA A C 1
ATOM 1455 O O . ALA A 1 179 ? 17.044 -15.325 -22.427 1.00 93.31 179 ALA A O 1
ATOM 1456 N N . ASP A 1 180 ? 19.155 -14.977 -21.744 1.00 91.25 180 ASP A N 1
ATOM 1457 C CA . ASP A 1 180 ? 18.791 -14.610 -20.372 1.00 91.25 180 ASP A CA 1
ATOM 1458 C C . ASP A 1 180 ? 17.960 -13.318 -20.346 1.00 91.25 180 ASP A C 1
ATOM 1460 O O . ASP A 1 180 ? 16.983 -13.229 -19.600 1.00 91.25 180 ASP A O 1
ATOM 1464 N N . PHE A 1 181 ? 18.326 -12.330 -21.173 1.00 92.88 181 PHE A N 1
ATOM 1465 C CA . PHE A 1 181 ? 17.605 -11.067 -21.304 1.00 92.88 181 PHE A CA 1
ATOM 1466 C C . PHE A 1 181 ? 16.183 -11.272 -21.825 1.00 92.88 181 PHE A C 1
ATOM 1468 O O . PHE A 1 181 ? 15.241 -10.803 -21.192 1.00 92.88 181 PHE A O 1
ATOM 1475 N N . THR A 1 182 ? 16.007 -11.992 -22.937 1.00 93.25 182 THR A N 1
ATOM 1476 C CA . THR A 1 182 ? 14.679 -12.225 -23.527 1.00 93.25 182 THR A CA 1
ATOM 1477 C C . THR A 1 182 ? 13.802 -13.073 -22.612 1.00 93.25 182 THR A C 1
ATOM 1479 O O . THR A 1 182 ? 12.629 -12.763 -22.435 1.00 93.25 182 THR A O 1
ATOM 1482 N N . THR A 1 183 ? 14.376 -14.082 -21.948 1.00 90.94 183 THR A N 1
ATOM 1483 C CA . THR A 1 183 ? 13.653 -14.903 -20.966 1.00 90.94 183 THR A CA 1
ATOM 1484 C C . THR A 1 183 ? 13.154 -14.057 -19.797 1.00 90.94 183 THR A C 1
ATOM 1486 O O . THR A 1 183 ? 11.993 -14.162 -19.417 1.00 90.94 183 THR A O 1
ATOM 1489 N N . GLN A 1 184 ? 14.011 -13.204 -19.227 1.00 87.19 184 GLN A N 1
ATOM 1490 C CA . GLN A 1 184 ? 13.620 -12.319 -18.126 1.00 87.19 184 GLN A CA 1
ATOM 1491 C C . GLN A 1 184 ? 12.646 -11.229 -18.562 1.00 87.19 184 GLN A C 1
ATOM 1493 O O . GLN A 1 184 ? 11.814 -10.826 -17.760 1.00 87.19 184 GLN A O 1
ATOM 1498 N N . TRP A 1 185 ? 12.739 -10.755 -19.805 1.00 87.62 185 TRP A N 1
ATOM 1499 C CA . TRP A 1 185 ? 11.787 -9.798 -20.358 1.00 87.62 185 TRP A CA 1
ATOM 1500 C C . TRP A 1 185 ? 10.385 -10.404 -20.460 1.00 87.62 185 TRP A C 1
ATOM 1502 O O . TRP A 1 185 ? 9.442 -9.817 -19.948 1.00 87.62 185 TRP A O 1
ATOM 1512 N N . LEU A 1 186 ? 10.266 -11.618 -21.012 1.00 83.69 186 LEU A N 1
ATOM 1513 C CA . LEU A 1 186 ? 8.995 -12.350 -21.108 1.00 83.69 186 LEU A CA 1
ATOM 1514 C C . LEU A 1 186 ? 8.436 -12.797 -19.748 1.00 83.69 186 LEU A C 1
ATOM 1516 O O . LEU A 1 186 ? 7.234 -12.981 -19.600 1.00 83.69 186 LEU A O 1
ATOM 1520 N N . GLN A 1 187 ? 9.311 -13.031 -18.768 1.00 80.44 187 GLN A N 1
ATOM 1521 C CA . GLN A 1 187 ? 8.930 -13.354 -17.388 1.00 80.44 187 GLN A CA 1
ATOM 1522 C C . GLN A 1 187 ? 8.706 -12.118 -16.523 1.00 80.44 187 GLN A C 1
ATOM 1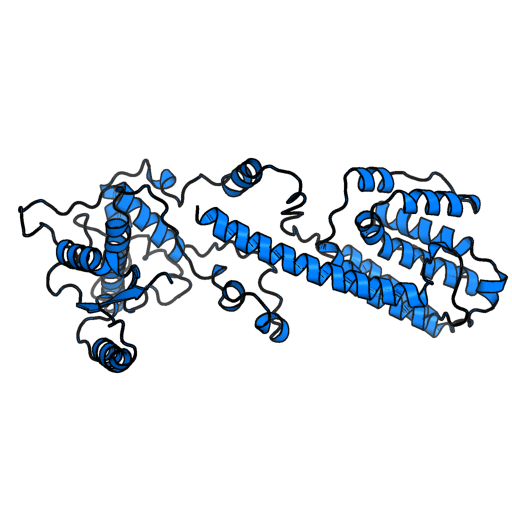524 O O . GLN A 1 187 ? 8.357 -12.270 -15.351 1.00 80.44 187 GLN A O 1
ATOM 1529 N N . GLY A 1 188 ? 8.975 -10.920 -17.045 1.00 68.12 188 GLY A N 1
ATOM 1530 C CA . GLY A 1 188 ? 8.637 -9.697 -16.351 1.00 68.12 188 GLY A CA 1
ATOM 1531 C C . GLY A 1 188 ? 7.139 -9.724 -16.129 1.00 68.12 188 GLY A C 1
ATOM 1532 O O . GLY A 1 188 ? 6.392 -9.642 -17.098 1.00 68.12 188 GLY A O 1
ATOM 1533 N N . ASP A 1 189 ? 6.715 -9.906 -14.876 1.00 51.00 189 ASP A N 1
ATOM 1534 C CA . ASP A 1 189 ? 5.309 -9.769 -14.527 1.00 51.00 189 ASP A CA 1
ATOM 1535 C C . ASP A 1 189 ? 4.857 -8.422 -15.106 1.00 51.00 189 ASP A C 1
ATOM 1537 O O . ASP A 1 189 ? 5.462 -7.379 -14.814 1.00 51.00 189 ASP A O 1
ATOM 1541 N N . GLU A 1 190 ? 3.800 -8.446 -15.925 1.00 50.34 190 GLU A N 1
ATOM 1542 C CA . GLU A 1 190 ? 2.862 -7.332 -15.998 1.00 50.34 190 GLU A CA 1
ATOM 1543 C C . GLU A 1 190 ? 2.357 -7.170 -14.567 1.00 50.34 190 GLU A C 1
ATOM 1545 O O . GLU A 1 190 ? 1.339 -7.731 -14.169 1.00 50.34 190 GLU A O 1
ATOM 1550 N N . ALA A 1 191 ? 3.155 -6.523 -13.717 1.00 44.66 191 ALA A N 1
ATOM 1551 C CA . ALA A 1 191 ? 2.668 -6.086 -12.438 1.00 44.66 191 ALA A CA 1
ATOM 1552 C C . ALA A 1 191 ? 1.466 -5.227 -12.803 1.00 44.66 191 ALA A C 1
ATOM 1554 O O . ALA A 1 191 ? 1.655 -4.217 -13.480 1.00 44.66 191 ALA A O 1
ATOM 1555 N N . ASP A 1 192 ? 0.269 -5.665 -12.404 1.00 44.41 192 ASP A N 1
ATOM 1556 C CA . ASP A 1 192 ? -0.914 -4.818 -12.346 1.00 44.41 192 ASP A CA 1
ATOM 1557 C C . ASP A 1 192 ? -0.572 -3.707 -11.340 1.00 44.41 192 ASP A C 1
ATOM 1559 O O . ASP A 1 192 ? -0.838 -3.779 -10.134 1.00 44.41 192 ASP A O 1
ATOM 1563 N N . ASN A 1 193 ? 0.177 -2.716 -11.798 1.00 53.03 193 ASN A N 1
ATOM 1564 C CA . ASN A 1 193 ? 0.974 -1.828 -10.989 1.00 53.03 193 ASN A CA 1
ATOM 1565 C C . ASN A 1 193 ? 0.122 -0.653 -10.567 1.00 53.03 193 ASN A C 1
ATOM 1567 O O . ASN A 1 193 ? 0.540 0.492 -10.702 1.00 53.03 193 ASN A O 1
ATOM 1571 N N . ILE A 1 194 ? -1.122 -0.911 -10.150 1.00 39.72 194 ILE A N 1
ATOM 1572 C CA . ILE A 1 194 ? -2.093 0.151 -9.937 1.00 39.72 194 ILE A CA 1
ATOM 1573 C C . ILE A 1 194 ? -2.075 0.967 -11.275 1.00 39.72 194 ILE A C 1
ATOM 1575 O O . ILE A 1 194 ? -1.779 2.145 -11.284 1.00 39.72 194 ILE A O 1
ATOM 1579 N N . ASP A 1 195 ? -2.245 0.303 -12.442 1.00 38.97 195 ASP A N 1
ATOM 1580 C CA . ASP A 1 195 ? -1.482 0.397 -13.740 1.00 38.97 195 ASP A CA 1
ATOM 1581 C C . ASP A 1 195 ? -1.337 1.682 -14.516 1.00 38.97 195 ASP A C 1
ATOM 1583 O O . ASP A 1 195 ? -0.759 1.783 -15.600 1.00 38.97 195 ASP A O 1
ATOM 1587 N N . THR A 1 196 ? -1.813 2.734 -13.930 1.00 42.66 196 THR A N 1
ATOM 1588 C CA . THR A 1 196 ? -1.165 3.994 -14.174 1.00 42.66 196 THR A CA 1
ATOM 1589 C C . THR A 1 196 ? -1.361 4.883 -12.965 1.00 42.66 196 THR A C 1
ATOM 1591 O O . THR A 1 196 ? -0.612 5.846 -12.866 1.00 42.66 196 THR A O 1
ATOM 1594 N N . VAL A 1 197 ? -2.369 4.573 -12.102 1.00 42.53 197 VAL A N 1
ATOM 1595 C CA . VAL A 1 197 ? -2.997 5.110 -10.839 1.00 42.53 197 VAL A CA 1
ATOM 1596 C C . VAL A 1 197 ? -3.198 6.597 -10.730 1.00 42.53 197 VAL A C 1
ATOM 1598 O O . VAL A 1 197 ? -3.923 7.178 -9.933 1.00 42.53 197 VAL A O 1
ATOM 1601 N N . ILE A 1 198 ? -2.537 7.180 -11.667 1.00 38.09 198 ILE A N 1
ATOM 1602 C CA . ILE A 1 198 ? -2.217 8.502 -11.998 1.00 38.09 198 ILE A CA 1
ATOM 1603 C C . ILE A 1 198 ? -1.678 8.329 -13.434 1.00 38.09 198 ILE A C 1
ATOM 1605 O O . ILE A 1 198 ? -0.567 8.742 -13.741 1.00 38.09 198 ILE A O 1
ATOM 1609 N N . ALA A 1 199 ? -2.443 7.802 -14.397 1.00 41.06 199 ALA A N 1
ATOM 1610 C CA . ALA A 1 199 ? -2.156 8.148 -15.804 1.00 41.06 199 ALA A CA 1
ATOM 1611 C C . ALA A 1 199 ? -2.192 9.687 -16.018 1.00 41.06 199 ALA A C 1
ATOM 1613 O O . ALA A 1 199 ? -1.995 10.176 -17.122 1.00 41.06 199 ALA A O 1
ATOM 1614 N N . LEU A 1 200 ? -2.539 10.459 -14.978 1.00 39.19 200 LEU A N 1
ATOM 1615 C CA . LEU A 1 200 ? -3.632 11.411 -15.025 1.00 39.19 200 LEU A CA 1
ATOM 1616 C C . LEU A 1 200 ? -3.706 12.335 -13.786 1.00 39.19 200 LEU A C 1
ATOM 1618 O O . LEU A 1 200 ? -4.737 12.971 -13.606 1.00 39.19 200 LEU A O 1
ATOM 1622 N N . TYR A 1 201 ? -2.668 12.541 -12.951 1.00 38.53 201 TYR A N 1
ATOM 1623 C CA . TYR A 1 201 ? -2.740 13.706 -12.021 1.00 38.53 201 TYR A CA 1
ATOM 1624 C C . TYR A 1 201 ? -2.870 15.029 -12.800 1.00 38.53 201 TYR A C 1
ATOM 1626 O O . TYR A 1 201 ? -3.253 16.054 -12.248 1.00 38.53 201 TYR A O 1
ATOM 1634 N N . GLU A 1 202 ? -2.585 14.991 -14.102 1.00 42.31 202 GLU A N 1
ATOM 1635 C CA . GLU A 1 202 ? -2.772 16.077 -15.059 1.00 42.31 202 GLU A CA 1
ATOM 1636 C C . GLU A 1 202 ? -4.104 15.989 -15.848 1.00 42.31 202 GLU A C 1
ATOM 1638 O O . GLU A 1 202 ? -4.367 16.845 -16.688 1.00 42.31 202 GLU A O 1
ATOM 1643 N N . GLY A 1 203 ? -4.988 15.015 -15.575 1.00 43.31 203 GLY A N 1
ATOM 1644 C CA . GLY A 1 203 ? -6.275 14.838 -16.264 1.00 43.31 203 GLY A CA 1
ATOM 1645 C C . GLY A 1 203 ? -7.376 14.304 -15.343 1.00 43.31 203 GLY A C 1
ATOM 1646 O O . GLY A 1 203 ? -7.502 13.105 -15.144 1.00 43.31 203 GLY A O 1
ATOM 1647 N N . HIS A 1 204 ? -8.169 15.216 -14.781 1.00 43.59 204 HIS A N 1
ATOM 1648 C CA . HIS A 1 204 ? -9.306 14.967 -13.888 1.00 43.59 204 HIS A CA 1
ATOM 1649 C C . HIS A 1 204 ? -10.174 13.736 -14.227 1.00 43.59 204 HIS A C 1
ATOM 1651 O O . HIS A 1 204 ? -10.747 13.689 -15.310 1.00 43.59 204 HIS A O 1
ATOM 1657 N N . ASP A 1 205 ? -10.399 12.861 -13.237 1.00 48.12 205 ASP A N 1
ATOM 1658 C CA . ASP A 1 205 ? -11.725 12.674 -12.621 1.00 48.12 205 ASP A CA 1
ATOM 1659 C C . ASP A 1 205 ? -11.606 11.959 -11.258 1.00 48.12 205 ASP A C 1
ATOM 1661 O O . ASP A 1 205 ? -11.487 10.738 -11.164 1.00 48.12 205 ASP A O 1
ATOM 1665 N N . VAL A 1 206 ? -11.643 12.741 -10.176 1.00 44.91 206 VAL A N 1
ATOM 1666 C CA . VAL A 1 206 ? -11.673 12.218 -8.799 1.00 44.91 206 VAL A CA 1
ATOM 1667 C C . VAL A 1 206 ? -12.909 11.340 -8.574 1.00 44.91 206 VAL A C 1
ATOM 1669 O O . VAL A 1 206 ? -12.858 10.466 -7.714 1.00 44.91 206 VAL A O 1
ATOM 1672 N N . GLU A 1 207 ? -13.985 11.533 -9.344 1.00 46.12 207 GLU A N 1
ATOM 1673 C CA . GLU A 1 207 ? -15.218 10.759 -9.223 1.00 46.12 207 GLU A CA 1
ATOM 1674 C C . GLU A 1 207 ? -15.160 9.400 -9.916 1.00 46.12 207 GLU A C 1
ATOM 1676 O O . GLU A 1 207 ? -15.773 8.472 -9.410 1.00 46.12 207 GLU A O 1
ATOM 1681 N N . ALA A 1 208 ? -14.360 9.218 -10.966 1.00 46.47 208 ALA A N 1
ATOM 1682 C CA . ALA A 1 208 ? -14.126 7.890 -11.544 1.00 46.47 208 ALA A CA 1
ATOM 1683 C C . ALA A 1 208 ? -13.204 7.039 -10.648 1.00 46.47 208 ALA A C 1
ATOM 1685 O O . ALA A 1 208 ? -13.435 5.850 -10.441 1.00 46.47 208 ALA A O 1
ATOM 1686 N N . THR A 1 209 ? -12.179 7.656 -10.042 1.00 44.03 209 THR A N 1
ATOM 1687 C CA . THR A 1 209 ? -11.354 6.996 -9.010 1.00 44.03 209 THR A CA 1
ATOM 1688 C C . THR A 1 209 ? -12.164 6.716 -7.747 1.00 44.03 209 THR A C 1
ATOM 1690 O O . THR A 1 209 ? -11.951 5.699 -7.090 1.00 44.03 209 THR A O 1
ATOM 1693 N N . ARG A 1 210 ? -13.120 7.597 -7.418 1.00 43.53 210 ARG A N 1
ATOM 1694 C CA . ARG A 1 210 ? -14.147 7.321 -6.418 1.00 43.53 210 ARG A CA 1
ATOM 1695 C C . ARG A 1 210 ? -14.943 6.087 -6.850 1.00 43.53 210 ARG A C 1
ATOM 1697 O O . ARG A 1 210 ? -14.948 5.111 -6.128 1.00 43.53 210 ARG A O 1
ATOM 1704 N N . GLU A 1 211 ? -15.551 6.070 -8.026 1.00 47.88 211 GLU A N 1
ATOM 1705 C CA . GLU A 1 211 ? -16.374 4.944 -8.487 1.00 47.88 211 GLU A CA 1
ATOM 1706 C C . GLU A 1 211 ? -15.638 3.599 -8.443 1.00 47.88 211 GLU A C 1
ATOM 1708 O O . GLU A 1 211 ? -16.213 2.656 -7.928 1.00 47.88 211 GLU A O 1
ATOM 1713 N N . LEU A 1 212 ? -14.353 3.529 -8.802 1.00 45.00 212 LEU A N 1
ATOM 1714 C CA . LEU A 1 212 ? -13.534 2.310 -8.665 1.00 45.00 212 LEU A CA 1
ATOM 1715 C C . LEU A 1 212 ? -13.208 1.929 -7.207 1.00 45.00 212 LEU A C 1
ATOM 1717 O O . LEU A 1 212 ? -13.246 0.757 -6.843 1.00 45.00 212 LEU A O 1
ATOM 1721 N N . PHE A 1 213 ? -12.888 2.899 -6.342 1.00 41.47 213 PHE A N 1
ATOM 1722 C CA . PHE A 1 213 ? -12.619 2.636 -4.916 1.00 41.47 213 PHE A CA 1
ATOM 1723 C C . PHE A 1 213 ? -13.900 2.298 -4.133 1.00 41.47 213 PHE A C 1
ATOM 1725 O O . PHE A 1 213 ? -13.852 1.649 -3.091 1.00 41.47 213 PHE A O 1
ATOM 1732 N N . PHE A 1 214 ? -15.042 2.756 -4.642 1.00 46.22 214 PHE A N 1
ATOM 1733 C CA . PHE A 1 214 ? -16.379 2.608 -4.079 1.00 46.22 214 PHE A CA 1
ATOM 1734 C C . PHE A 1 214 ? -17.262 1.636 -4.899 1.00 46.22 214 PHE A C 1
ATOM 1736 O O . PHE A 1 214 ? -18.477 1.590 -4.697 1.00 46.22 214 PHE A O 1
ATOM 1743 N N . GLU A 1 215 ? -16.668 0.864 -5.821 1.00 47.28 215 GLU A N 1
ATOM 1744 C CA . GLU A 1 215 ? -17.329 -0.199 -6.603 1.00 47.28 215 GLU A CA 1
ATOM 1745 C C . GLU A 1 215 ? -17.571 -1.457 -5.746 1.00 47.28 215 GLU A C 1
ATOM 1747 O O . GLU A 1 215 ? -18.422 -2.284 -6.072 1.00 47.28 215 GLU A O 1
ATOM 1752 N N . GLY A 1 216 ? -16.892 -1.566 -4.598 1.00 49.47 216 GLY A N 1
ATOM 1753 C CA . GLY A 1 216 ? -17.373 -2.349 -3.461 1.00 49.47 216 GLY A CA 1
ATOM 1754 C C . GLY A 1 216 ? -18.353 -1.506 -2.648 1.00 49.47 216 GLY A C 1
ATOM 1755 O O . GLY A 1 216 ? -18.053 -0.339 -2.399 1.00 49.47 216 GLY A O 1
ATOM 1756 N N . ASP A 1 217 ? -19.507 -2.085 -2.274 1.00 43.72 217 ASP A N 1
ATOM 1757 C CA . ASP A 1 217 ? -20.583 -1.436 -1.505 1.00 43.72 217 ASP A CA 1
ATOM 1758 C C . ASP A 1 217 ? -20.027 -0.343 -0.582 1.00 43.72 217 ASP A C 1
ATOM 1760 O O . ASP A 1 217 ? -19.188 -0.637 0.266 1.00 43.72 217 ASP A O 1
ATOM 1764 N N . ASN A 1 218 ? -20.482 0.897 -0.821 1.00 44.41 218 ASN A N 1
ATOM 1765 C CA . ASN A 1 218 ? -20.040 2.225 -0.342 1.00 44.41 218 ASN A CA 1
ATOM 1766 C C . ASN A 1 218 ? -19.922 2.421 1.185 1.00 44.41 218 ASN A C 1
ATOM 1768 O O . ASN A 1 218 ? -19.978 3.537 1.705 1.00 44.41 218 ASN A O 1
ATOM 1772 N N . ASP A 1 219 ? -19.798 1.346 1.929 1.00 56.56 219 ASP A N 1
ATOM 1773 C CA . ASP A 1 219 ? -19.981 1.295 3.344 1.00 56.56 219 ASP A CA 1
ATOM 1774 C C . ASP A 1 219 ? -18.845 0.499 3.981 1.00 56.56 219 ASP A C 1
ATOM 1776 O O . ASP A 1 219 ? -18.363 -0.485 3.429 1.00 56.56 219 ASP A O 1
ATOM 1780 N N . ILE A 1 220 ? -18.467 0.848 5.209 1.00 53.72 220 ILE A N 1
ATOM 1781 C CA . ILE A 1 220 ? -17.589 0.048 6.079 1.00 53.72 220 ILE A CA 1
ATOM 1782 C C . ILE A 1 220 ? -18.229 -1.307 6.467 1.00 53.72 220 ILE A C 1
ATOM 1784 O O . ILE A 1 220 ? -17.889 -1.905 7.485 1.00 53.72 220 ILE A O 1
ATOM 1788 N N . GLY A 1 221 ? -19.193 -1.776 5.679 1.00 58.88 221 GLY A N 1
ATOM 1789 C CA . GLY A 1 221 ? -20.097 -2.870 5.945 1.00 58.88 221 GLY A CA 1
ATOM 1790 C C . GLY A 1 221 ? -21.411 -2.452 6.602 1.00 58.88 221 GLY A C 1
ATOM 1791 O O . GLY A 1 221 ? -22.200 -3.354 6.835 1.00 58.88 221 GLY A O 1
ATOM 1792 N N . VAL A 1 222 ? -21.703 -1.172 6.902 1.00 61.69 222 VAL A N 1
ATOM 1793 C CA . VAL A 1 222 ? -22.962 -0.774 7.586 1.00 61.69 222 VAL A CA 1
ATOM 1794 C C . VAL A 1 222 ? -24.205 -1.171 6.774 1.00 61.69 222 VAL A C 1
ATOM 1796 O O . VAL A 1 222 ? -25.151 -1.707 7.349 1.00 61.69 222 VAL A O 1
ATOM 1799 N N . GLU A 1 223 ? -24.175 -1.060 5.445 1.00 65.88 223 GLU A N 1
ATOM 1800 C CA . GLU A 1 223 ? -25.266 -1.449 4.550 1.00 65.88 223 GLU A CA 1
ATOM 1801 C C . GLU A 1 223 ? -25.523 -2.958 4.581 1.00 65.88 223 GLU A C 1
ATOM 1803 O O . GLU A 1 223 ? -26.674 -3.394 4.521 1.00 65.88 223 GLU A O 1
ATOM 1808 N N . ARG A 1 224 ? -24.483 -3.772 4.815 1.00 68.19 224 ARG A N 1
ATOM 1809 C CA . ARG A 1 224 ? -24.635 -5.221 5.032 1.00 68.19 224 ARG A CA 1
ATOM 1810 C C . ARG A 1 224 ? -25.518 -5.525 6.243 1.00 68.19 224 ARG A C 1
ATOM 1812 O O . ARG A 1 224 ? -26.160 -6.572 6.280 1.00 68.19 224 ARG A O 1
ATOM 1819 N N . TRP A 1 225 ? -25.555 -4.624 7.221 1.00 71.00 225 TRP A N 1
ATOM 1820 C CA . TRP A 1 225 ? -26.359 -4.773 8.429 1.00 71.00 225 TRP A CA 1
ATOM 1821 C C . TRP A 1 225 ? -27.714 -4.080 8.335 1.00 71.00 225 TRP A C 1
ATOM 1823 O O . TRP A 1 225 ? -28.526 -4.277 9.233 1.00 71.00 225 TRP A O 1
ATOM 1833 N N . ARG A 1 226 ? -28.005 -3.298 7.281 1.00 77.25 226 ARG A N 1
ATOM 1834 C CA . ARG A 1 226 ? -29.226 -2.473 7.175 1.00 77.25 226 ARG A CA 1
ATOM 1835 C C . ARG A 1 226 ? -30.522 -3.249 7.368 1.00 77.25 226 ARG A C 1
ATOM 1837 O O . ARG A 1 226 ? -31.485 -2.709 7.908 1.00 77.25 226 ARG A O 1
ATOM 1844 N N . SER A 1 227 ? -30.557 -4.500 6.919 1.00 80.12 227 SER A N 1
ATOM 1845 C CA . SER A 1 227 ? -31.706 -5.392 7.089 1.00 80.12 227 SER A CA 1
ATOM 1846 C C . SER A 1 227 ? -31.647 -6.249 8.356 1.00 80.12 227 SER A C 1
ATOM 1848 O O . SER A 1 227 ? -32.592 -6.989 8.616 1.00 80.12 227 SER A O 1
ATOM 1850 N N . THR A 1 228 ? -30.556 -6.190 9.121 1.00 80.12 228 THR A N 1
ATOM 1851 C CA . THR A 1 228 ? -30.343 -7.006 10.317 1.00 80.12 228 THR A CA 1
ATOM 1852 C C . THR A 1 228 ? -31.094 -6.403 11.509 1.00 80.12 228 THR A C 1
ATOM 1854 O O . THR A 1 228 ? -30.826 -5.253 11.881 1.00 80.12 228 THR A O 1
ATOM 1857 N N . PRO A 1 229 ? -32.020 -7.154 12.137 1.00 88.06 229 PRO A N 1
ATOM 1858 C CA . PRO A 1 229 ? -32.710 -6.718 13.347 1.00 88.06 229 PRO A CA 1
ATOM 1859 C C . PRO A 1 229 ? -31.737 -6.379 14.480 1.00 88.06 229 PRO A C 1
ATOM 1861 O O . PRO A 1 229 ? -30.681 -6.997 14.620 1.00 88.06 229 PRO A O 1
ATOM 1864 N N . LEU A 1 230 ? -32.108 -5.415 15.323 1.00 86.81 230 LEU A N 1
ATOM 1865 C CA . LEU A 1 230 ? -31.264 -4.932 16.419 1.00 86.81 230 LEU A CA 1
ATOM 1866 C C . LEU A 1 230 ? -30.876 -6.054 17.395 1.00 86.81 230 LEU A C 1
ATOM 1868 O O . LEU A 1 230 ? -29.732 -6.135 17.831 1.00 86.81 230 LEU A O 1
ATOM 1872 N N . GLU A 1 231 ? -31.811 -6.951 17.698 1.00 89.19 231 GLU A N 1
ATOM 1873 C CA . GLU A 1 231 ? -31.601 -8.096 18.586 1.00 89.19 231 GLU A CA 1
ATOM 1874 C C . GLU A 1 231 ? -30.558 -9.064 18.022 1.00 89.19 231 GLU A C 1
ATOM 1876 O O . GLU A 1 231 ? -29.765 -9.648 18.762 1.00 89.19 231 GLU A O 1
ATOM 1881 N N . GLU A 1 232 ? -30.529 -9.211 16.699 1.00 86.06 232 GLU A N 1
ATOM 1882 C CA . GLU A 1 232 ? -29.538 -10.034 16.022 1.00 86.06 232 GLU A CA 1
ATOM 1883 C C . GLU A 1 232 ? -28.155 -9.365 16.062 1.00 86.06 232 GLU A C 1
ATOM 1885 O O . GLU A 1 232 ? -27.159 -10.033 16.340 1.00 86.06 232 GLU A O 1
ATOM 1890 N N . VAL A 1 233 ? -28.082 -8.040 15.887 1.00 86.50 233 VAL A N 1
ATOM 1891 C CA . VAL A 1 233 ? -26.833 -7.274 16.063 1.00 86.50 233 VAL A CA 1
ATOM 1892 C C . VAL A 1 233 ? -26.287 -7.439 17.487 1.00 86.50 233 VAL A C 1
ATOM 1894 O O . VAL A 1 233 ? -25.105 -7.740 17.663 1.00 86.50 233 VAL A O 1
ATOM 1897 N N . HIS A 1 234 ? -27.142 -7.322 18.507 1.00 90.00 234 HIS A N 1
ATOM 1898 C CA . HIS A 1 234 ? -26.767 -7.575 19.900 1.00 90.00 234 HIS A CA 1
ATOM 1899 C C . HIS A 1 234 ? -26.220 -8.991 20.099 1.00 90.00 234 HIS A C 1
ATOM 1901 O O . HIS A 1 234 ? -25.167 -9.169 20.714 1.00 90.00 234 HIS A O 1
ATOM 1907 N N . HIS A 1 235 ? -26.895 -9.994 19.536 1.00 85.38 235 HIS A N 1
ATOM 1908 C CA . HIS A 1 235 ? -26.465 -11.385 19.618 1.00 85.38 235 HIS A CA 1
ATOM 1909 C C . HIS A 1 235 ? -25.082 -11.604 18.983 1.00 85.38 235 HIS A C 1
ATOM 1911 O O . HIS A 1 235 ? -24.211 -12.218 19.603 1.00 85.38 235 HIS A O 1
ATOM 1917 N N . HIS A 1 236 ? -24.839 -11.048 17.790 1.00 84.50 236 HIS A N 1
ATOM 1918 C CA . HIS A 1 236 ? -23.545 -11.146 17.096 1.00 84.50 236 HIS A CA 1
ATOM 1919 C C . HIS A 1 236 ? -22.398 -10.474 17.857 1.00 84.50 236 HIS A C 1
ATOM 1921 O O . HIS A 1 236 ? -21.251 -10.915 17.756 1.00 84.50 236 HIS A O 1
ATOM 1927 N N . LEU A 1 237 ? -22.703 -9.436 18.637 1.00 87.69 237 LEU A N 1
ATOM 1928 C CA . LEU A 1 237 ? -21.750 -8.721 19.487 1.00 87.69 237 LEU A CA 1
ATOM 1929 C C . LEU A 1 237 ? -21.624 -9.304 20.906 1.00 87.69 237 LEU A C 1
ATOM 1931 O O . LEU A 1 237 ? -20.791 -8.838 21.681 1.00 87.69 237 LEU A O 1
ATOM 1935 N N . GLY A 1 238 ? -22.421 -10.315 21.266 1.00 88.44 238 GLY A N 1
ATOM 1936 C CA . GLY A 1 238 ? -22.431 -10.888 22.617 1.00 88.44 238 GLY A CA 1
ATOM 1937 C C . GLY A 1 238 ? -23.030 -9.983 23.690 1.00 88.44 238 GLY A C 1
ATOM 1938 O O . GLY A 1 238 ? -22.662 -10.097 24.859 1.00 88.44 238 GLY A O 1
ATOM 1939 N N . LEU A 1 239 ? -23.928 -9.080 23.300 1.00 91.75 239 LEU A N 1
ATOM 1940 C CA . LEU A 1 239 ? -24.587 -8.124 24.184 1.00 91.75 239 LEU A CA 1
ATOM 1941 C C . LEU A 1 239 ? -25.950 -8.682 24.614 1.00 91.75 239 LEU A C 1
ATOM 1943 O O . LEU A 1 239 ? -26.971 -8.352 24.022 1.00 91.75 239 LEU A O 1
ATOM 1947 N N . GLU A 1 240 ? -25.969 -9.555 25.626 1.00 85.19 240 GLU A N 1
ATOM 1948 C CA . GLU A 1 240 ? -27.192 -10.257 26.069 1.00 85.19 240 GLU A CA 1
ATOM 1949 C C . GLU A 1 240 ? -28.337 -9.286 26.437 1.00 85.19 240 GLU A C 1
ATOM 1951 O O . GLU A 1 240 ? -29.478 -9.518 26.045 1.00 85.19 240 GLU A O 1
ATOM 1956 N N . ASP A 1 241 ? -28.012 -8.159 27.081 1.00 87.50 241 ASP A N 1
ATOM 1957 C CA . ASP A 1 241 ? -28.966 -7.102 27.460 1.00 87.50 241 ASP A CA 1
ATOM 1958 C C . ASP A 1 241 ? -28.909 -5.877 26.519 1.00 87.50 241 ASP A C 1
ATOM 1960 O O . ASP A 1 241 ? -29.339 -4.784 26.875 1.00 87.50 241 ASP A O 1
ATOM 1964 N N . GLY A 1 242 ? -28.301 -6.012 25.335 1.00 90.12 242 GLY A N 1
ATOM 1965 C CA . GLY A 1 242 ? -28.133 -4.920 24.366 1.00 90.12 242 GLY A CA 1
ATOM 1966 C C . GLY A 1 242 ? -27.058 -3.878 24.700 1.00 90.12 242 GLY A C 1
ATOM 1967 O O . GLY A 1 242 ? -26.788 -2.989 23.894 1.00 90.12 242 GLY A O 1
ATOM 1968 N N . LEU A 1 243 ? -26.387 -4.005 25.847 1.00 95.38 243 LEU A N 1
ATOM 1969 C CA . LEU A 1 243 ? -25.288 -3.134 26.268 1.00 95.38 243 LEU A CA 1
ATOM 1970 C C . LEU A 1 243 ? -24.041 -3.938 26.656 1.00 95.38 243 LEU A C 1
ATOM 1972 O O . LEU A 1 243 ? -24.159 -5.069 27.136 1.00 95.38 243 LEU A O 1
ATOM 1976 N N . PRO A 1 244 ? -22.838 -3.348 26.526 1.00 95.94 244 PRO A N 1
ATOM 1977 C CA . PRO A 1 244 ? -21.637 -3.893 27.141 1.00 95.94 244 PRO A CA 1
ATOM 1978 C C . PRO A 1 244 ? -21.778 -4.065 28.657 1.00 95.94 244 PRO A C 1
ATOM 1980 O O . PRO A 1 244 ? -22.348 -3.223 29.348 1.00 95.94 244 PRO A O 1
ATOM 1983 N N . ASP A 1 245 ? -21.173 -5.110 29.212 1.00 94.19 245 ASP A N 1
ATOM 1984 C CA . ASP A 1 245 ? -21.264 -5.441 30.643 1.00 94.19 245 ASP A CA 1
ATOM 1985 C C . ASP A 1 245 ? -20.632 -4.392 31.584 1.00 94.19 245 ASP A C 1
ATOM 1987 O O . ASP A 1 245 ? -20.933 -4.328 32.787 1.00 94.19 245 ASP A O 1
ATOM 1991 N N . THR A 1 246 ? -19.745 -3.552 31.055 1.00 95.50 246 THR A N 1
ATOM 1992 C CA . THR A 1 246 ? -19.140 -2.425 31.771 1.00 95.50 246 THR A CA 1
ATOM 1993 C C . THR A 1 246 ? -19.991 -1.154 31.717 1.00 95.50 246 THR A C 1
ATOM 1995 O O . THR A 1 246 ? -19.759 -0.235 32.510 1.00 95.50 246 THR A O 1
ATOM 1998 N N . PHE A 1 247 ? -21.009 -1.088 30.857 1.00 96.44 247 PHE A N 1
ATOM 1999 C CA . PHE A 1 247 ? -21.891 0.072 30.759 1.00 96.44 247 PHE A CA 1
ATOM 2000 C C . PHE A 1 247 ? -22.891 0.127 31.920 1.00 96.44 247 PHE A C 1
ATOM 2002 O O . PHE A 1 247 ? -23.159 -0.851 32.625 1.00 96.44 247 PHE A O 1
ATOM 2009 N N . ARG A 1 248 ? -23.420 1.324 32.167 1.00 94.81 248 ARG A N 1
ATOM 2010 C CA . ARG A 1 248 ? -24.587 1.522 33.028 1.00 94.81 248 ARG A CA 1
ATOM 2011 C C . ARG A 1 248 ? -25.847 1.132 32.269 1.00 94.81 248 ARG A C 1
ATOM 2013 O O . ARG A 1 248 ? -25.919 1.333 31.069 1.00 94.81 248 ARG A O 1
ATOM 2020 N N . GLN A 1 249 ? -26.848 0.670 33.008 1.00 93.00 249 GLN A N 1
ATOM 2021 C CA . GLN A 1 249 ? -28.195 0.451 32.474 1.00 93.00 249 GLN A CA 1
ATOM 2022 C C . GLN A 1 249 ? -28.999 1.760 32.418 1.00 93.00 249 GLN A C 1
ATOM 2024 O O . GLN A 1 249 ? -29.763 1.984 31.493 1.00 93.00 249 GLN A O 1
ATOM 2029 N N . ASN A 1 250 ? -28.784 2.664 33.383 1.00 92.19 250 ASN A N 1
ATOM 2030 C CA . ASN A 1 250 ? -29.459 3.962 33.455 1.00 92.19 250 ASN A CA 1
ATOM 2031 C C . ASN A 1 250 ? -28.464 5.084 33.774 1.00 92.19 250 ASN A C 1
ATOM 2033 O O . ASN A 1 250 ? -27.505 4.881 34.535 1.00 92.19 250 ASN A O 1
ATOM 2037 N N . PHE A 1 251 ? -28.716 6.282 33.250 1.00 83.62 251 PHE A N 1
ATOM 2038 C CA . PHE A 1 251 ? -27.998 7.490 33.639 1.00 83.62 251 PHE A CA 1
ATOM 2039 C C . PHE A 1 251 ? -28.405 7.929 35.057 1.00 83.62 251 PHE A C 1
ATOM 2041 O O . PHE A 1 251 ? -29.553 7.781 35.477 1.00 83.62 251 PHE A O 1
ATOM 2048 N N . SER A 1 252 ? -27.442 8.447 35.829 1.00 74.56 252 SER A N 1
ATOM 2049 C CA . SER A 1 252 ? -27.663 8.833 37.233 1.00 74.56 252 SER A CA 1
ATOM 2050 C C . SER A 1 252 ? -28.534 10.071 37.403 1.00 74.56 252 SER A C 1
ATOM 2052 O O . SER A 1 252 ? -29.137 10.239 38.459 1.00 74.56 252 SER A O 1
ATOM 2054 N N . ASP A 1 253 ? -28.566 10.932 36.390 1.00 75.19 253 ASP A N 1
ATOM 2055 C CA . ASP A 1 253 ? -29.032 12.307 36.553 1.00 75.19 253 ASP A CA 1
ATOM 2056 C C . ASP A 1 253 ? -30.532 12.441 36.260 1.00 75.19 253 ASP A C 1
ATOM 2058 O O . ASP A 1 253 ? -31.193 13.311 36.824 1.00 75.19 253 ASP A O 1
ATOM 2062 N N . ASP A 1 254 ? -31.086 11.558 35.424 1.00 77.38 254 ASP A N 1
ATOM 2063 C CA . ASP A 1 254 ? -32.488 11.596 34.993 1.00 77.38 254 ASP A CA 1
ATOM 2064 C C . ASP A 1 254 ? -33.176 10.218 34.939 1.00 77.38 254 ASP A C 1
ATOM 2066 O O . ASP A 1 254 ? -34.334 10.132 34.532 1.00 77.38 254 ASP A O 1
ATOM 2070 N N . HIS A 1 255 ? -32.493 9.148 35.369 1.00 80.94 255 HIS A N 1
ATOM 2071 C CA . HIS A 1 255 ? -32.964 7.759 35.279 1.00 80.94 255 HIS A CA 1
ATOM 2072 C C . HIS A 1 255 ? -33.319 7.294 33.858 1.00 80.94 255 HIS A C 1
ATOM 2074 O O . HIS A 1 255 ? -34.004 6.283 33.711 1.00 80.94 255 HIS A O 1
ATOM 2080 N N . SER A 1 256 ? -32.866 8.000 32.819 1.00 85.69 256 SER A N 1
ATOM 2081 C CA . SER A 1 256 ? -33.064 7.543 31.449 1.00 85.69 256 SER A CA 1
ATOM 2082 C C . SER A 1 256 ? -32.178 6.333 31.155 1.00 85.69 256 SER A C 1
ATOM 2084 O O . SER A 1 256 ? -31.047 6.225 31.642 1.00 85.69 256 SER A O 1
ATOM 2086 N N . GLU A 1 257 ? -32.724 5.399 30.385 1.00 90.56 257 GLU A N 1
ATOM 2087 C CA . GLU A 1 257 ? -32.033 4.181 29.979 1.00 90.56 257 GLU A CA 1
ATOM 2088 C C . GLU A 1 257 ? -30.864 4.520 29.047 1.00 90.56 257 GLU A C 1
ATOM 2090 O O . GLU A 1 257 ? -30.956 5.404 28.187 1.00 90.56 257 GLU A O 1
ATOM 2095 N N . VAL A 1 258 ? -29.743 3.823 29.224 1.00 91.25 258 VAL A N 1
ATOM 2096 C CA . VAL A 1 258 ? -28.615 3.931 28.301 1.00 91.25 258 VAL A CA 1
ATOM 2097 C C . VAL A 1 258 ? -28.971 3.151 27.046 1.00 91.25 258 VAL A C 1
ATOM 2099 O O . VAL A 1 258 ? -29.117 1.938 27.086 1.00 91.25 258 VAL A O 1
ATOM 2102 N N . ILE A 1 259 ? -29.086 3.844 25.918 1.00 90.12 259 ILE A N 1
ATOM 2103 C CA . ILE A 1 259 ? -29.396 3.221 24.631 1.00 90.12 259 ILE A CA 1
ATOM 2104 C C . ILE A 1 259 ? -28.238 3.498 23.678 1.00 90.12 259 ILE A C 1
ATOM 2106 O O . ILE A 1 259 ? -27.867 4.654 23.460 1.00 90.12 259 ILE A O 1
ATOM 2110 N N . ILE A 1 260 ? -27.678 2.435 23.103 1.00 91.25 260 ILE A N 1
ATOM 2111 C CA . ILE A 1 260 ? -26.774 2.530 21.956 1.00 91.25 260 ILE A CA 1
ATOM 2112 C C . ILE A 1 260 ? -27.652 2.432 20.713 1.00 91.25 260 ILE A C 1
ATOM 2114 O O . ILE A 1 260 ? -28.437 1.495 20.564 1.00 91.25 260 ILE A O 1
ATOM 2118 N N . SER A 1 261 ? -27.577 3.425 19.834 1.00 88.81 261 SER A N 1
ATOM 2119 C CA . SER A 1 261 ? -28.396 3.412 18.628 1.00 88.81 261 SER A CA 1
ATOM 2120 C C . SER A 1 261 ? -27.940 2.313 17.669 1.00 88.81 261 SER A C 1
ATOM 2122 O O . SER A 1 261 ? -26.781 1.894 17.659 1.00 88.81 261 SER A O 1
ATOM 2124 N N . TRP A 1 262 ? -28.849 1.892 16.792 1.00 85.81 262 TRP A N 1
ATOM 2125 C CA . TRP A 1 262 ? -28.559 0.873 15.786 1.00 85.81 262 TRP A CA 1
ATOM 2126 C C . TRP A 1 262 ? -27.311 1.209 14.947 1.00 85.81 262 TRP A C 1
ATOM 2128 O O . TRP A 1 262 ? -26.423 0.373 14.821 1.00 85.81 262 TRP A O 1
ATOM 2138 N N . HIS A 1 263 ? -27.157 2.451 14.468 1.00 81.50 263 HIS A N 1
ATOM 2139 C CA . HIS A 1 263 ? -25.986 2.837 13.662 1.00 81.50 263 HIS A CA 1
ATOM 2140 C C . HIS A 1 263 ? -24.663 2.765 14.440 1.00 81.50 263 HIS A C 1
ATOM 2142 O O . HIS A 1 263 ? -23.633 2.408 13.873 1.00 81.50 263 HIS A O 1
ATOM 2148 N N . GLN A 1 264 ? -24.685 3.056 15.746 1.00 89.06 264 GLN A N 1
ATOM 2149 C CA . GLN A 1 264 ? -23.510 2.945 16.614 1.00 89.06 264 GLN A CA 1
ATOM 2150 C C . GLN A 1 264 ? -23.106 1.479 16.800 1.00 89.06 264 GLN A C 1
ATOM 2152 O O . GLN A 1 264 ? -21.919 1.167 16.772 1.00 89.06 264 GLN A O 1
ATOM 2157 N N . LEU A 1 265 ? -24.075 0.570 16.946 1.00 88.38 265 LEU A N 1
ATOM 2158 C CA . LEU A 1 265 ? -23.809 -0.868 17.044 1.00 88.38 265 LEU A CA 1
ATOM 2159 C C . LEU A 1 265 ? -23.289 -1.442 15.732 1.00 88.38 265 LEU A C 1
ATOM 2161 O O . LEU A 1 265 ? -22.344 -2.225 15.736 1.00 88.38 265 LEU A O 1
ATOM 2165 N N . VAL A 1 266 ? -23.845 -1.006 14.606 1.00 84.31 266 VAL A N 1
ATOM 2166 C CA . VAL A 1 266 ? -23.353 -1.433 13.299 1.00 84.31 266 VAL A CA 1
ATOM 2167 C C . VAL A 1 266 ? -21.918 -0.957 13.059 1.00 84.31 266 VAL A C 1
ATOM 2169 O O . VAL A 1 266 ? -21.104 -1.723 12.544 1.00 84.31 266 VAL A O 1
ATOM 2172 N N . PHE A 1 267 ? -21.556 0.249 13.510 1.00 85.38 267 PHE A N 1
ATOM 2173 C CA . PHE A 1 267 ? -20.155 0.672 13.523 1.00 85.38 267 PHE A CA 1
ATOM 2174 C C . PHE A 1 267 ? -19.276 -0.283 14.343 1.00 85.38 267 PHE A C 1
ATOM 2176 O O . PHE A 1 267 ? -18.183 -0.633 13.906 1.00 85.38 267 PHE A O 1
ATOM 2183 N N . VAL A 1 268 ? -19.740 -0.730 15.513 1.00 88.75 268 VAL A N 1
ATOM 2184 C CA . VAL A 1 268 ? -19.000 -1.699 16.337 1.00 88.75 268 VAL A CA 1
ATOM 2185 C C . VAL A 1 268 ? -18.847 -3.040 15.609 1.00 88.75 268 VAL A C 1
ATOM 2187 O O . VAL A 1 268 ? -17.756 -3.608 15.627 1.00 88.75 268 VAL A O 1
ATOM 2190 N N . CYS A 1 269 ? -19.882 -3.517 14.910 1.00 85.25 269 CYS A N 1
ATOM 2191 C CA . CYS A 1 269 ? -19.797 -4.708 14.061 1.00 85.25 269 CYS A CA 1
ATOM 2192 C C . CYS A 1 269 ? -18.757 -4.548 12.949 1.00 85.25 269 CYS A C 1
ATOM 2194 O O . CYS A 1 269 ? -17.905 -5.418 12.784 1.00 85.25 269 CYS A O 1
ATOM 2196 N N . ALA A 1 270 ? -18.806 -3.433 12.216 1.00 80.19 270 ALA A N 1
ATOM 2197 C CA . ALA A 1 270 ? -17.844 -3.103 11.169 1.00 80.19 270 ALA A CA 1
ATOM 2198 C C . ALA A 1 270 ? -16.414 -3.052 11.721 1.00 80.19 270 ALA A C 1
ATOM 2200 O O . ALA A 1 270 ? -15.506 -3.668 11.169 1.00 80.19 270 ALA A O 1
ATOM 2201 N N . PHE A 1 271 ? -16.227 -2.377 12.857 1.00 85.12 271 PHE A N 1
ATOM 2202 C CA . PHE A 1 271 ? -14.955 -2.302 13.559 1.00 85.12 271 PHE A CA 1
ATOM 2203 C C . PHE A 1 271 ? -14.429 -3.691 13.916 1.00 85.12 271 PHE A C 1
ATOM 2205 O O . PHE A 1 271 ? -13.313 -4.017 13.534 1.00 85.12 271 PHE A O 1
ATOM 2212 N N . ILE A 1 272 ? -15.225 -4.539 14.572 1.00 86.00 272 ILE A N 1
ATOM 2213 C CA . ILE A 1 272 ? -14.811 -5.898 14.956 1.00 86.00 272 ILE A CA 1
ATOM 2214 C C . ILE A 1 272 ? -14.513 -6.764 13.731 1.00 86.00 272 ILE A C 1
ATOM 2216 O O . ILE A 1 272 ? -13.520 -7.490 13.742 1.00 86.00 272 ILE A O 1
ATOM 2220 N N . ALA A 1 273 ? -15.314 -6.666 12.667 1.00 80.75 273 ALA A N 1
ATOM 2221 C CA . ALA A 1 273 ? -15.097 -7.425 11.439 1.00 80.75 273 ALA A CA 1
ATOM 2222 C C . ALA A 1 273 ? -13.698 -7.175 10.852 1.00 80.75 273 ALA A C 1
ATOM 2224 O O . ALA A 1 273 ? -13.034 -8.130 10.462 1.00 80.75 273 ALA A O 1
ATOM 2225 N N . GLN A 1 274 ? -13.199 -5.934 10.900 1.00 77.06 274 GLN A N 1
ATOM 2226 C CA . GLN A 1 274 ? -11.837 -5.608 10.452 1.00 77.06 274 GLN A CA 1
ATOM 2227 C C . GLN A 1 274 ? -10.742 -6.309 11.270 1.00 77.06 274 GLN A C 1
ATOM 2229 O O . GLN A 1 274 ? -9.667 -6.591 10.748 1.00 77.06 274 GLN A O 1
ATOM 2234 N N . TYR A 1 275 ? -10.980 -6.594 12.553 1.00 79.00 275 TYR A N 1
ATOM 2235 C CA . TYR A 1 275 ? -10.016 -7.332 13.376 1.00 79.00 275 TYR A CA 1
ATOM 2236 C C . TYR A 1 275 ? -10.112 -8.844 13.179 1.00 79.00 275 TYR A C 1
ATOM 2238 O O . TYR A 1 275 ? -9.118 -9.533 13.394 1.00 79.00 275 TYR A O 1
ATOM 2246 N N . VAL A 1 276 ? -11.279 -9.361 12.807 1.00 78.69 276 VAL A N 1
ATOM 2247 C CA . VAL A 1 276 ? -11.528 -10.803 12.686 1.00 78.69 276 VAL A CA 1
ATOM 2248 C C . VAL A 1 276 ? -11.187 -11.329 11.291 1.00 78.69 276 VAL A C 1
ATOM 2250 O O . VAL A 1 276 ? -10.761 -12.478 11.162 1.00 78.69 276 VAL A O 1
ATOM 2253 N N . ASP A 1 277 ? -11.348 -10.506 10.253 1.00 67.44 277 ASP A N 1
ATOM 2254 C CA . ASP A 1 277 ? -11.062 -10.905 8.878 1.00 67.44 277 ASP A CA 1
ATOM 2255 C C . ASP A 1 277 ? -9.549 -10.942 8.591 1.00 67.44 277 ASP A C 1
ATOM 2257 O O . ASP A 1 277 ? -8.781 -10.037 8.936 1.00 67.44 277 ASP A O 1
ATOM 2261 N N . SER A 1 278 ? -9.115 -12.030 7.956 1.00 49.06 278 SER A N 1
ATOM 2262 C CA . SER A 1 278 ? -7.744 -12.238 7.491 1.00 49.06 278 SER A CA 1
ATOM 2263 C C . SER A 1 278 ? -7.503 -11.699 6.081 1.00 49.06 278 SER A C 1
ATOM 2265 O O . SER A 1 278 ? -6.342 -11.551 5.699 1.00 49.06 278 SER A O 1
ATOM 2267 N N . GLN A 1 279 ? -8.557 -11.424 5.299 1.00 47.03 279 GLN A N 1
ATOM 2268 C CA . GLN A 1 279 ? -8.421 -10.856 3.958 1.00 47.03 279 GLN A CA 1
ATOM 2269 C C . GLN A 1 279 ? -8.081 -9.374 4.054 1.00 47.03 279 GLN A C 1
ATOM 2271 O O . GLN A 1 279 ? -8.932 -8.490 4.094 1.00 47.03 279 GLN A O 1
ATOM 2276 N N . ARG A 1 280 ? -6.783 -9.107 4.110 1.00 53.19 280 ARG A N 1
ATOM 2277 C CA . ARG A 1 280 ? -6.245 -7.766 3.952 1.00 53.19 280 ARG A CA 1
ATOM 2278 C C . ARG A 1 280 ? -5.986 -7.572 2.471 1.00 53.19 280 ARG A C 1
ATOM 2280 O O . ARG A 1 280 ? -5.439 -8.467 1.829 1.00 53.19 280 ARG A O 1
ATOM 2287 N N . ALA A 1 281 ? -6.339 -6.403 1.947 1.00 40.78 281 ALA A N 1
ATOM 2288 C CA . ALA A 1 281 ? -5.746 -5.924 0.710 1.00 40.78 281 ALA A CA 1
ATOM 2289 C C . ALA A 1 281 ? -4.254 -5.680 0.994 1.00 40.78 281 ALA A C 1
ATOM 2291 O O . ALA A 1 281 ? -3.820 -4.561 1.262 1.00 40.78 281 ALA A O 1
ATOM 2292 N N . GLU A 1 282 ? -3.468 -6.756 1.051 1.00 39.34 282 GLU A N 1
ATOM 2293 C CA . GLU A 1 282 ? -2.037 -6.647 0.854 1.00 39.34 282 GLU A CA 1
ATOM 2294 C C . GLU A 1 282 ? -1.897 -6.096 -0.551 1.00 39.34 282 GLU A C 1
ATOM 2296 O O . GLU A 1 282 ? -2.285 -6.761 -1.504 1.00 39.34 282 GLU A O 1
ATOM 2301 N N . VAL A 1 283 ? -1.423 -4.859 -0.679 1.00 39.78 283 VAL A N 1
ATOM 2302 C CA . VAL A 1 283 ? -0.915 -4.415 -1.969 1.00 39.78 283 VAL A CA 1
ATOM 2303 C C . VAL A 1 283 ? 0.412 -5.148 -2.120 1.00 39.78 283 VAL A C 1
ATOM 2305 O O . VAL A 1 283 ? 1.348 -4.835 -1.364 1.00 39.78 283 VAL A O 1
ATOM 2308 N N . PRO A 1 284 ? 0.499 -6.166 -2.992 1.00 39.03 284 PRO A N 1
ATOM 2309 C CA . PRO A 1 284 ? 1.751 -6.865 -3.206 1.00 39.03 284 PRO A CA 1
ATOM 2310 C C . PRO A 1 284 ? 2.796 -5.826 -3.641 1.00 39.03 284 PRO A C 1
ATOM 2312 O O . PRO A 1 284 ? 2.465 -4.813 -4.248 1.00 39.03 284 PRO A O 1
ATOM 2315 N N . GLU A 1 285 ? 4.055 -6.026 -3.259 1.00 41.97 285 GLU A N 1
ATOM 2316 C CA . GLU A 1 285 ? 5.197 -5.198 -3.694 1.00 41.97 285 GLU A CA 1
ATOM 2317 C C . GLU A 1 285 ? 5.357 -3.781 -3.098 1.00 41.97 285 GLU A C 1
ATOM 2319 O O . GLU A 1 285 ? 6.462 -3.242 -3.154 1.00 41.97 285 GLU A O 1
ATOM 2324 N N . ILE A 1 286 ? 4.365 -3.202 -2.400 1.00 41.44 286 ILE A N 1
ATOM 2325 C CA . ILE A 1 286 ? 4.593 -1.965 -1.602 1.00 41.44 286 ILE A CA 1
ATOM 2326 C C . ILE A 1 286 ? 5.533 -2.237 -0.416 1.00 41.44 286 ILE A C 1
ATOM 2328 O O . ILE A 1 286 ? 6.335 -1.388 -0.011 1.00 41.44 286 ILE A O 1
ATOM 2332 N N . LEU A 1 287 ? 5.459 -3.446 0.141 1.00 39.84 287 LEU A N 1
ATOM 2333 C CA . LEU A 1 287 ? 6.465 -3.969 1.055 1.00 39.84 287 LEU A CA 1
ATOM 2334 C C . LEU A 1 287 ? 7.537 -4.670 0.220 1.00 39.84 287 LEU A C 1
ATOM 2336 O O . LEU A 1 287 ? 7.482 -5.877 -0.001 1.00 39.84 287 LEU A O 1
ATOM 2340 N N . TYR A 1 288 ? 8.495 -3.872 -0.255 1.00 45.88 288 TYR A N 1
ATOM 2341 C CA . TYR A 1 288 ? 9.720 -4.318 -0.916 1.00 45.88 288 TYR A CA 1
ATOM 2342 C C . TYR A 1 288 ? 10.259 -5.621 -0.301 1.00 45.88 288 TYR A C 1
ATOM 2344 O O . TYR A 1 288 ? 10.415 -5.718 0.920 1.00 45.88 288 TYR A O 1
ATOM 2352 N N . LYS A 1 289 ? 10.562 -6.606 -1.159 1.00 42.28 289 LYS A N 1
ATOM 2353 C CA . LYS A 1 289 ? 11.202 -7.896 -0.838 1.00 42.28 289 LYS A CA 1
ATOM 2354 C C . LYS A 1 289 ? 12.281 -7.738 0.244 1.00 42.28 289 LYS A C 1
ATOM 2356 O O . LYS A 1 289 ? 13.367 -7.319 -0.111 1.00 42.28 289 LYS A O 1
ATOM 2361 N N . ASN A 1 290 ? 11.989 -8.056 1.516 1.00 47.19 290 ASN A N 1
ATOM 2362 C CA . ASN A 1 290 ? 12.895 -8.296 2.668 1.00 47.19 290 ASN A CA 1
ATOM 2363 C C . ASN A 1 290 ? 14.281 -7.591 2.719 1.00 47.19 290 ASN A C 1
ATOM 2365 O O . ASN A 1 290 ? 15.202 -8.096 3.357 1.00 47.19 290 ASN A O 1
ATOM 2369 N N . ASP A 1 291 ? 14.447 -6.428 2.095 1.00 54.81 291 ASP A N 1
ATOM 2370 C CA . ASP A 1 291 ? 15.721 -5.727 1.984 1.00 54.81 291 ASP A CA 1
ATOM 2371 C C . ASP A 1 291 ? 15.775 -4.631 3.052 1.00 54.81 291 ASP A C 1
ATOM 2373 O O . ASP A 1 291 ? 15.050 -3.629 2.998 1.00 54.81 291 ASP A O 1
ATOM 2377 N N . GLU A 1 292 ? 16.619 -4.843 4.064 1.00 55.16 292 GLU A N 1
ATOM 2378 C CA . GLU A 1 292 ? 16.807 -3.921 5.189 1.00 55.16 292 GLU A CA 1
ATOM 2379 C C . GLU A 1 292 ? 17.210 -2.511 4.741 1.00 55.16 292 GLU A C 1
ATOM 2381 O O . GLU A 1 292 ? 16.837 -1.536 5.402 1.00 55.16 292 GLU A O 1
ATOM 2386 N N . ALA A 1 293 ? 17.926 -2.377 3.617 1.00 52.12 293 ALA A N 1
ATOM 2387 C CA . ALA A 1 293 ? 18.352 -1.079 3.104 1.00 52.12 293 ALA A CA 1
ATOM 2388 C C . ALA A 1 293 ? 17.151 -0.240 2.641 1.00 52.12 293 ALA A C 1
ATOM 2390 O O . ALA A 1 293 ? 17.013 0.919 3.032 1.00 52.12 293 ALA A O 1
ATOM 2391 N N . ASN A 1 294 ? 16.224 -0.853 1.903 1.00 50.38 294 ASN A N 1
ATOM 2392 C CA . ASN A 1 294 ? 15.014 -0.191 1.410 1.00 50.38 294 ASN A CA 1
ATOM 2393 C C . ASN A 1 294 ? 14.002 0.092 2.531 1.00 50.38 294 ASN A C 1
ATOM 2395 O O . ASN A 1 294 ? 13.316 1.117 2.519 1.00 50.38 294 ASN A O 1
ATOM 2399 N N . ARG A 1 295 ? 13.950 -0.768 3.558 1.00 52.44 295 ARG A N 1
ATOM 2400 C CA . ARG A 1 295 ? 13.092 -0.561 4.734 1.00 52.44 295 ARG A CA 1
ATOM 2401 C C . ARG A 1 295 ? 13.460 0.697 5.516 1.00 52.44 295 ARG A C 1
ATOM 2403 O O . ARG A 1 295 ? 12.576 1.305 6.102 1.00 52.44 295 ARG A O 1
ATOM 2410 N N . ARG A 1 296 ? 14.728 1.119 5.539 1.00 56.19 296 ARG A N 1
ATOM 2411 C CA . ARG A 1 296 ? 15.159 2.327 6.267 1.00 56.19 296 ARG A CA 1
ATOM 2412 C C . ARG A 1 296 ? 14.587 3.615 5.662 1.00 56.19 296 ARG A C 1
ATOM 2414 O O . ARG A 1 296 ? 14.194 4.513 6.417 1.00 56.19 296 ARG A O 1
ATOM 2421 N N . ASP A 1 297 ? 14.506 3.659 4.335 1.00 50.34 297 ASP A N 1
ATOM 2422 C CA . ASP A 1 297 ? 14.153 4.851 3.556 1.00 50.34 297 ASP A CA 1
ATOM 2423 C C . ASP A 1 297 ? 12.662 4.924 3.178 1.00 50.34 297 ASP A C 1
ATOM 2425 O O . ASP A 1 297 ? 12.192 5.962 2.706 1.00 50.34 297 ASP A O 1
ATOM 2429 N N . ALA A 1 298 ? 11.890 3.862 3.429 1.00 50.19 298 ALA A N 1
ATOM 2430 C CA . ALA A 1 298 ? 10.443 3.870 3.238 1.00 50.19 298 ALA A CA 1
ATOM 2431 C C . ALA A 1 298 ? 9.728 4.856 4.190 1.00 50.19 298 ALA A C 1
ATOM 2433 O O . ALA A 1 298 ? 10.206 5.190 5.280 1.00 50.19 298 ALA A O 1
ATOM 2434 N N . LEU A 1 299 ? 8.537 5.316 3.789 1.00 48.91 299 LEU A N 1
ATOM 2435 C CA . LEU A 1 299 ? 7.693 6.160 4.638 1.00 48.91 299 LEU A CA 1
ATOM 2436 C C . LEU A 1 299 ? 7.317 5.434 5.924 1.00 48.91 299 LEU A C 1
ATOM 2438 O O . LEU A 1 299 ? 7.076 4.228 5.921 1.00 48.91 299 LEU A O 1
ATOM 2442 N N . GLN A 1 300 ? 7.214 6.193 7.015 1.00 51.22 300 GLN A N 1
ATOM 2443 C CA . GLN A 1 300 ? 6.992 5.648 8.351 1.00 51.22 300 GLN A CA 1
ATOM 2444 C C . GLN A 1 300 ? 5.818 4.660 8.400 1.00 51.22 300 GLN A C 1
ATOM 2446 O O . GLN A 1 300 ? 5.998 3.572 8.928 1.00 51.22 300 GLN A O 1
ATOM 2451 N N . GLY A 1 301 ? 4.680 4.972 7.768 1.00 50.97 301 GLY A N 1
ATOM 2452 C CA . GLY A 1 301 ? 3.521 4.074 7.747 1.00 50.97 301 GLY A CA 1
ATOM 2453 C C . GLY A 1 301 ? 3.729 2.762 6.979 1.00 50.97 301 GLY A C 1
ATOM 2454 O O . GLY A 1 301 ? 3.120 1.760 7.327 1.00 50.97 301 GLY A O 1
ATOM 2455 N N . ILE A 1 302 ? 4.619 2.722 5.982 1.00 52.31 302 ILE A N 1
ATOM 2456 C CA . ILE A 1 302 ? 4.996 1.479 5.283 1.00 52.31 302 ILE A CA 1
ATOM 2457 C C . ILE A 1 302 ? 6.001 0.693 6.132 1.00 52.31 302 ILE A C 1
ATOM 2459 O O . ILE A 1 302 ? 5.841 -0.511 6.316 1.00 52.31 302 ILE A O 1
ATOM 2463 N N . ARG A 1 303 ? 6.997 1.372 6.723 1.00 56.56 303 ARG A N 1
ATOM 2464 C CA . ARG A 1 303 ? 7.977 0.742 7.630 1.00 56.56 303 ARG A CA 1
ATOM 2465 C C . ARG A 1 303 ? 7.337 0.122 8.862 1.00 56.56 303 ARG A C 1
ATOM 2467 O O . ARG A 1 303 ? 7.781 -0.917 9.331 1.00 56.56 303 ARG A O 1
ATOM 2474 N N . GLU A 1 304 ? 6.343 0.810 9.406 1.00 56.56 304 GLU A N 1
ATOM 2475 C CA . GLU A 1 304 ? 5.581 0.400 10.583 1.00 56.56 304 GLU A CA 1
ATOM 2476 C C . GLU A 1 304 ? 4.369 -0.459 10.206 1.00 56.56 304 GLU A C 1
ATOM 2478 O O . GLU A 1 304 ? 3.558 -0.787 11.069 1.00 56.56 304 GLU A O 1
ATOM 2483 N N . GLU A 1 305 ? 4.247 -0.824 8.925 1.00 57.16 305 GLU A N 1
ATOM 2484 C CA . GLU A 1 305 ? 3.238 -1.748 8.416 1.00 57.16 305 GLU A CA 1
ATOM 2485 C C . GLU A 1 305 ? 1.809 -1.323 8.798 1.00 57.16 305 GLU A C 1
ATOM 2487 O O . GLU A 1 305 ? 0.967 -2.143 9.156 1.00 57.16 305 GLU A O 1
ATOM 2492 N N . TRP A 1 306 ? 1.503 -0.024 8.730 1.00 53.16 306 TRP A N 1
ATOM 2493 C CA . TRP A 1 306 ? 0.183 0.517 9.074 1.00 53.16 306 TRP A CA 1
ATOM 2494 C C . TRP A 1 306 ? -0.929 -0.108 8.226 1.00 53.16 306 TRP A C 1
ATOM 2496 O O . TRP A 1 306 ? -2.012 -0.334 8.748 1.00 53.16 306 TRP A O 1
ATOM 2506 N N . GLY A 1 307 ? -0.646 -0.487 6.973 1.00 54.62 307 GLY A N 1
ATOM 2507 C CA . GLY A 1 307 ? -1.580 -1.234 6.118 1.00 54.62 307 GLY A CA 1
ATOM 2508 C C . GLY A 1 307 ? -1.849 -2.678 6.569 1.00 54.62 307 GLY A C 1
ATOM 2509 O O . GLY A 1 307 ? -2.823 -3.282 6.138 1.00 54.62 307 GLY A O 1
ATOM 2510 N N . ARG A 1 308 ? -1.020 -3.237 7.463 1.00 54.97 308 ARG A N 1
ATOM 2511 C CA . ARG A 1 308 ? -1.273 -4.535 8.106 1.00 54.97 308 ARG A CA 1
ATOM 2512 C C . ARG A 1 308 ? -2.076 -4.402 9.393 1.00 54.97 308 ARG A C 1
ATOM 2514 O O . ARG A 1 308 ? -2.579 -5.403 9.887 1.00 54.97 308 ARG A O 1
ATOM 2521 N N . ASN A 1 309 ? -2.193 -3.214 9.975 1.00 60.78 309 ASN A N 1
ATOM 2522 C CA . ASN A 1 309 ? -2.962 -3.045 11.199 1.00 60.78 309 ASN A CA 1
ATOM 2523 C C . ASN A 1 309 ? -4.397 -2.652 10.835 1.00 60.78 309 ASN A C 1
ATOM 2525 O O . ASN A 1 309 ? -4.588 -1.603 10.221 1.00 60.78 309 ASN A O 1
ATOM 2529 N N . PRO A 1 310 ? -5.411 -3.457 11.198 1.00 67.00 310 PRO A N 1
ATOM 2530 C CA . PRO A 1 310 ? -6.791 -3.100 10.914 1.00 67.00 310 PRO A CA 1
ATOM 2531 C C . PRO A 1 310 ? -7.139 -1.783 11.607 1.00 67.00 310 PRO A C 1
ATOM 2533 O O . PRO A 1 310 ? -6.854 -1.586 12.793 1.00 67.00 310 PRO A O 1
ATOM 2536 N N . ALA A 1 311 ? -7.740 -0.873 10.846 1.00 70.00 311 ALA A N 1
ATOM 2537 C CA . ALA A 1 311 ? -8.151 0.438 11.313 1.00 70.00 311 ALA A CA 1
ATOM 2538 C C . ALA A 1 311 ? -9.469 0.836 10.647 1.00 70.00 311 ALA A C 1
ATOM 2540 O O . ALA A 1 311 ? -9.689 0.574 9.468 1.00 70.00 311 ALA A O 1
ATOM 2541 N N . VAL A 1 312 ? -10.330 1.512 11.407 1.00 72.44 312 VAL A N 1
ATOM 2542 C CA . VAL A 1 312 ? -11.570 2.101 10.893 1.00 72.44 312 VAL A CA 1
ATOM 2543 C C . VAL A 1 312 ? -11.534 3.596 11.125 1.00 72.44 312 VAL A C 1
ATOM 2545 O O . VAL A 1 312 ? -11.211 4.066 12.217 1.00 72.44 312 VAL A O 1
ATOM 2548 N N . ALA A 1 313 ? -11.901 4.350 10.097 1.00 73.81 313 ALA A N 1
ATOM 2549 C CA . ALA A 1 313 ? -11.998 5.792 10.174 1.00 73.81 313 ALA A CA 1
ATOM 2550 C C . ALA A 1 313 ? -13.470 6.225 10.111 1.00 73.81 313 ALA A C 1
ATOM 2552 O O . ALA A 1 313 ? -14.108 6.200 9.062 1.00 73.81 313 ALA A O 1
ATOM 2553 N N . LEU A 1 314 ? -14.002 6.638 11.263 1.00 75.19 314 LEU A N 1
ATOM 2554 C CA . LEU A 1 314 ? -15.393 7.061 11.427 1.00 75.19 314 LEU A CA 1
ATOM 2555 C C . LEU A 1 314 ? -15.602 8.505 10.941 1.00 75.19 314 LEU A C 1
ATOM 2557 O O . LEU A 1 314 ? -15.026 9.440 11.505 1.00 75.19 314 LEU A O 1
ATOM 2561 N N . LEU A 1 315 ? -16.430 8.687 9.904 1.00 71.56 315 LEU A N 1
ATOM 2562 C CA . LEU A 1 315 ? -16.649 9.969 9.210 1.00 71.56 315 LEU A CA 1
ATOM 2563 C C . LEU A 1 315 ? -18.003 10.621 9.378 1.00 71.56 315 LEU A C 1
ATOM 2565 O O . LEU A 1 315 ? -18.296 11.589 8.681 1.00 71.56 315 LEU A O 1
ATOM 2569 N N . ASP A 1 316 ? -18.792 10.128 10.312 1.00 68.88 316 ASP A N 1
ATOM 2570 C CA . ASP A 1 316 ? -20.137 10.621 10.525 1.00 68.88 316 ASP A CA 1
ATOM 2571 C C . ASP A 1 316 ? -20.184 12.137 10.722 1.00 68.88 316 ASP A C 1
ATOM 2573 O O . ASP A 1 316 ? -19.267 12.752 11.293 1.00 68.88 316 ASP A O 1
ATOM 2577 N N . ASP A 1 317 ? -21.302 12.732 10.318 1.00 72.62 317 ASP A N 1
ATOM 2578 C CA . ASP A 1 317 ? -21.601 14.132 10.572 1.00 72.62 317 ASP A CA 1
ATOM 2579 C C . ASP A 1 317 ? -21.465 14.493 12.062 1.00 72.62 317 ASP A C 1
ATOM 2581 O O . ASP A 1 317 ? -21.492 13.670 12.994 1.00 72.62 317 ASP A O 1
ATOM 2585 N N . VAL A 1 318 ? -21.234 15.780 12.310 1.00 75.56 318 VAL A N 1
ATOM 2586 C CA . VAL A 1 318 ? -21.179 16.313 13.672 1.00 75.56 318 VAL A CA 1
ATOM 2587 C C . VAL A 1 318 ? -22.536 16.086 14.343 1.00 75.56 318 VAL A C 1
ATOM 2589 O O . VAL A 1 318 ? -23.573 16.405 13.777 1.00 75.56 318 VAL A O 1
ATOM 2592 N N . GLY A 1 319 ? -22.523 15.536 15.559 1.00 82.25 319 GLY A N 1
ATOM 2593 C CA . GLY A 1 319 ? -23.741 15.255 16.328 1.00 82.25 319 GLY A CA 1
ATOM 2594 C C . GLY A 1 319 ? -24.260 13.815 16.244 1.00 82.25 319 GLY A C 1
ATOM 2595 O O . GLY A 1 319 ? -25.094 13.452 17.061 1.00 82.25 319 GLY A O 1
ATOM 2596 N N . LEU A 1 320 ? -23.722 12.956 15.369 1.00 81.62 320 LEU A N 1
ATOM 2597 C CA . LEU A 1 320 ? -24.179 11.557 15.232 1.00 81.62 320 LEU A CA 1
ATOM 2598 C C . LEU A 1 320 ? -23.664 10.585 16.315 1.00 81.62 320 LEU A C 1
ATOM 2600 O O . LEU A 1 320 ? -23.931 9.386 16.266 1.00 81.62 320 LEU A O 1
ATOM 2604 N N . GLY A 1 321 ? -22.952 11.087 17.329 1.00 89.50 321 GLY A N 1
ATOM 2605 C CA . GLY A 1 321 ? -22.542 10.275 18.480 1.00 89.50 321 GLY A CA 1
ATOM 2606 C C . GLY A 1 321 ? -21.256 9.464 18.287 1.00 89.50 321 GLY A C 1
ATOM 2607 O O . GLY A 1 321 ? -21.120 8.402 18.880 1.00 89.50 321 GLY A O 1
ATOM 2608 N N . LYS A 1 322 ? -20.275 9.980 17.533 1.00 90.50 322 LYS A N 1
ATOM 2609 C CA . LYS A 1 322 ? -18.956 9.335 17.337 1.00 90.50 322 LYS A CA 1
ATOM 2610 C C . LYS A 1 322 ? -18.254 8.934 18.638 1.00 90.50 322 LYS A C 1
ATOM 2612 O O . LYS A 1 322 ? -17.607 7.894 18.695 1.00 90.50 322 LYS A O 1
ATOM 2617 N N . THR A 1 323 ? -18.391 9.743 19.689 1.00 94.62 323 THR A N 1
ATOM 2618 C CA . THR A 1 323 ? -17.870 9.399 21.018 1.00 94.62 323 THR A CA 1
ATOM 2619 C C . THR A 1 323 ? -18.479 8.087 21.504 1.00 94.62 323 THR A C 1
ATOM 2621 O O . THR A 1 323 ? -17.740 7.191 21.895 1.00 94.62 323 THR A O 1
ATOM 2624 N N . VAL A 1 324 ? -19.803 7.939 21.401 1.00 94.75 324 VAL A N 1
ATOM 2625 C CA . VAL A 1 324 ? -20.525 6.729 21.814 1.00 94.75 324 VAL A CA 1
ATOM 2626 C C . VAL A 1 324 ? -20.114 5.530 20.966 1.00 94.75 324 VAL A C 1
ATOM 2628 O O . VAL A 1 324 ? -19.885 4.475 21.541 1.00 94.75 324 VAL A O 1
ATOM 2631 N N . CYS A 1 325 ? -19.907 5.687 19.653 1.00 93.12 325 CYS A N 1
ATOM 2632 C CA . CYS A 1 325 ? -19.344 4.626 18.805 1.00 93.12 325 CYS A CA 1
ATOM 2633 C C . CYS A 1 325 ? -18.013 4.091 19.368 1.00 93.12 325 CYS A C 1
ATOM 2635 O O . CYS A 1 325 ? -17.837 2.882 19.520 1.00 93.12 325 CYS A O 1
ATOM 2637 N N . CYS A 1 326 ? -17.089 4.987 19.736 1.00 94.12 326 CYS A N 1
ATOM 2638 C CA . CYS A 1 326 ? -15.806 4.601 20.327 1.00 94.12 326 CYS A CA 1
ATOM 2639 C C . CYS A 1 326 ? -15.973 3.934 21.700 1.00 94.12 326 CYS A C 1
ATOM 2641 O O . CYS A 1 326 ? -15.332 2.918 21.970 1.00 94.12 326 CYS A O 1
ATOM 2643 N N . LEU A 1 327 ? -16.821 4.490 22.574 1.00 96.81 327 LEU A N 1
ATOM 2644 C CA . LEU A 1 327 ? -17.053 3.924 23.906 1.00 96.81 327 LEU A CA 1
ATOM 2645 C C . LEU A 1 327 ? -17.716 2.544 23.820 1.00 96.81 327 LEU A C 1
ATOM 2647 O O . LEU A 1 327 ? -17.305 1.635 24.536 1.00 96.81 327 LEU A O 1
ATOM 2651 N N . ALA A 1 328 ? -18.703 2.380 22.937 1.00 95.69 328 ALA A N 1
ATOM 2652 C CA . ALA A 1 328 ? -19.388 1.117 22.685 1.00 95.69 328 ALA A CA 1
ATOM 265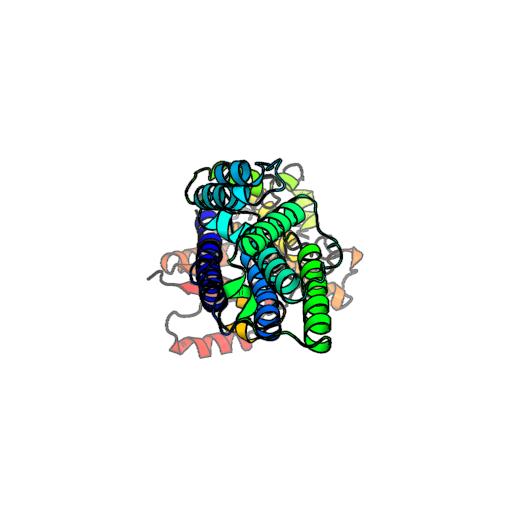3 C C . ALA A 1 328 ? -18.426 0.072 22.115 1.00 95.69 328 ALA A C 1
ATOM 2655 O O . ALA A 1 328 ? -18.463 -1.079 22.543 1.00 95.69 328 ALA A O 1
ATOM 2656 N N . GLY A 1 329 ? -17.509 0.473 21.227 1.00 94.56 329 GLY A N 1
ATOM 2657 C CA . GLY A 1 329 ? -16.434 -0.392 20.742 1.00 94.56 329 GLY A CA 1
ATOM 2658 C C . GLY A 1 329 ? -15.536 -0.890 21.876 1.00 94.56 329 GLY A C 1
ATOM 2659 O O . GLY A 1 329 ? -15.326 -2.093 22.007 1.00 94.56 329 GLY A O 1
ATOM 2660 N N . ILE A 1 330 ? -15.067 0.012 22.748 1.00 96.19 330 ILE A N 1
ATOM 2661 C CA . ILE A 1 330 ? -14.256 -0.351 23.924 1.00 96.19 330 ILE A CA 1
ATOM 2662 C C . ILE A 1 330 ? -15.028 -1.289 24.859 1.00 96.19 330 ILE A C 1
ATOM 2664 O O . ILE A 1 330 ? -14.511 -2.339 25.231 1.00 96.19 330 ILE A O 1
ATOM 2668 N N . GLY A 1 331 ? -16.263 -0.933 25.222 1.00 96.50 331 GLY A N 1
ATOM 2669 C CA . GLY A 1 331 ? -17.094 -1.755 26.099 1.00 96.50 331 GLY A CA 1
ATOM 2670 C C . GLY A 1 331 ? -17.334 -3.145 25.512 1.00 96.50 331 GLY A C 1
ATOM 2671 O O . GLY A 1 331 ? -17.176 -4.143 26.207 1.00 96.50 331 GLY A O 1
ATOM 2672 N N . THR A 1 332 ? -17.642 -3.222 24.218 1.00 95.81 332 THR A N 1
ATOM 2673 C CA . THR A 1 332 ? -17.867 -4.499 23.531 1.00 95.81 332 THR A CA 1
ATOM 2674 C C . THR A 1 332 ? -16.602 -5.351 23.540 1.00 95.81 332 THR A C 1
ATOM 2676 O O . THR A 1 332 ? -16.676 -6.516 23.910 1.00 95.81 332 THR A O 1
ATOM 2679 N N . LEU A 1 333 ? -15.425 -4.785 23.243 1.00 95.00 333 LEU A N 1
ATOM 2680 C CA . LEU A 1 333 ? -14.151 -5.511 23.351 1.00 95.00 333 LEU A CA 1
ATOM 2681 C C . LEU A 1 333 ? -13.910 -6.066 24.763 1.00 95.00 333 LEU A C 1
ATOM 2683 O O . LEU A 1 333 ? -13.453 -7.198 24.899 1.00 95.00 333 LEU A O 1
ATOM 2687 N N . GLN A 1 334 ? -14.239 -5.305 25.809 1.00 95.81 334 GLN A N 1
ATOM 2688 C CA . GLN A 1 334 ? -14.122 -5.756 27.201 1.00 95.81 334 GLN A CA 1
ATOM 2689 C C . GLN A 1 334 ? -15.072 -6.918 27.510 1.00 95.81 334 GLN A C 1
ATOM 2691 O O . GLN A 1 334 ? -14.659 -7.909 28.118 1.00 95.81 334 GLN A O 1
ATOM 2696 N N . THR A 1 335 ? -16.332 -6.819 27.074 1.00 95.44 335 THR A N 1
ATOM 2697 C CA . THR A 1 335 ? -17.326 -7.890 27.221 1.00 95.44 335 THR A CA 1
ATOM 2698 C C . THR A 1 335 ? -16.861 -9.152 26.501 1.00 95.44 335 THR A C 1
ATOM 2700 O O . THR A 1 335 ? -16.818 -10.232 27.089 1.00 95.44 335 THR A O 1
ATOM 2703 N N . LEU A 1 336 ? -16.445 -9.005 25.248 1.00 94.00 336 LEU A N 1
ATOM 2704 C CA . LEU A 1 336 ? -15.944 -10.078 24.407 1.00 94.00 336 LEU A CA 1
ATOM 2705 C C . LEU A 1 336 ? -14.693 -10.755 24.991 1.00 94.00 336 LEU A C 1
ATOM 2707 O O . LEU A 1 336 ? -14.630 -11.984 25.036 1.00 94.00 336 LEU A O 1
ATOM 2711 N N . PHE A 1 337 ? -13.738 -9.975 25.508 1.00 94.88 337 PHE A N 1
ATOM 2712 C CA . PHE A 1 337 ? -12.558 -10.502 26.194 1.00 94.88 337 PHE A CA 1
ATOM 2713 C C . PHE A 1 337 ? -12.952 -11.337 27.417 1.00 94.88 337 PHE A C 1
ATOM 2715 O O . PHE A 1 337 ? -12.473 -12.456 27.574 1.00 94.88 337 PHE A O 1
ATOM 2722 N N . ARG A 1 338 ? -13.876 -10.846 28.257 1.00 94.25 338 ARG A N 1
ATOM 2723 C CA . ARG A 1 338 ? -14.362 -11.598 29.427 1.00 94.25 338 ARG A CA 1
ATOM 2724 C C . ARG A 1 338 ? -15.006 -12.925 29.026 1.00 94.25 338 ARG A C 1
ATOM 2726 O O . ARG A 1 338 ? -14.821 -13.925 29.720 1.00 94.25 338 ARG A O 1
ATOM 2733 N N . LEU A 1 339 ? -15.788 -12.933 27.946 1.00 93.38 339 LEU A N 1
ATOM 2734 C CA . LEU A 1 339 ? -16.410 -14.152 27.431 1.00 93.38 339 LEU A CA 1
ATOM 2735 C C . LEU A 1 339 ? -15.345 -15.163 26.983 1.00 93.38 339 LEU A C 1
ATOM 2737 O O . LEU A 1 339 ? -15.421 -16.331 27.365 1.00 93.38 339 LEU A O 1
ATOM 2741 N N . GLU A 1 340 ? -14.335 -14.716 26.233 1.00 93.12 340 GLU A N 1
ATOM 2742 C CA . GLU A 1 340 ? -13.221 -15.560 25.791 1.00 93.12 340 GLU A CA 1
ATOM 2743 C C . GLU A 1 340 ? -12.381 -16.088 26.971 1.00 93.12 340 GLU A C 1
ATOM 2745 O O . GLU A 1 340 ? -12.043 -17.272 27.017 1.00 93.12 340 GLU A O 1
ATOM 2750 N N . ASP A 1 341 ? -12.082 -15.240 27.954 1.00 93.38 341 ASP A N 1
ATOM 2751 C CA . ASP A 1 341 ? -11.322 -15.596 29.156 1.00 93.38 341 ASP A CA 1
ATOM 2752 C C . ASP A 1 341 ? -12.061 -16.627 30.031 1.00 93.38 341 ASP A C 1
ATOM 2754 O O . ASP A 1 341 ? -11.453 -17.580 30.518 1.00 93.38 341 ASP A O 1
ATOM 2758 N N . ALA A 1 342 ? -13.389 -16.521 30.159 1.00 93.25 342 ALA A N 1
ATOM 2759 C CA . ALA A 1 342 ? -14.203 -17.528 30.847 1.00 93.25 342 ALA A CA 1
ATOM 2760 C C . ALA A 1 342 ? -14.118 -18.909 30.169 1.00 93.25 342 ALA A C 1
ATOM 2762 O O . ALA A 1 342 ? -14.065 -19.933 30.849 1.00 93.25 342 ALA A O 1
ATOM 2763 N N . VAL A 1 343 ? -14.044 -18.954 28.834 1.00 93.19 343 VAL A N 1
ATOM 2764 C CA . VAL A 1 343 ? -13.813 -20.206 28.094 1.00 93.19 343 VAL A CA 1
ATOM 2765 C C . VAL A 1 343 ? -12.400 -20.733 28.343 1.00 93.19 343 VAL A C 1
ATOM 2767 O O . VAL A 1 343 ? -12.234 -21.918 28.626 1.00 93.19 343 VAL A O 1
ATOM 2770 N N . LYS A 1 344 ? -11.381 -19.862 28.307 1.00 90.69 344 LYS A N 1
ATOM 2771 C CA . LYS A 1 344 ? -9.979 -20.223 28.601 1.00 90.69 344 LYS A CA 1
ATOM 2772 C C . LYS A 1 344 ? -9.816 -20.811 30.013 1.00 90.69 344 LYS A C 1
ATOM 2774 O O . LYS A 1 344 ? -8.986 -21.695 30.210 1.00 90.69 344 LYS A O 1
ATOM 2779 N N . LYS A 1 345 ? -10.628 -20.365 30.976 1.00 93.00 345 LYS A N 1
ATOM 2780 C CA . LYS A 1 345 ? -10.661 -20.864 32.364 1.00 93.00 345 LYS A CA 1
ATOM 2781 C C . LYS A 1 345 ? -11.531 -22.109 32.571 1.00 93.00 345 LYS A C 1
ATOM 2783 O O . LYS A 1 345 ? -11.448 -22.723 33.631 1.00 93.00 345 LYS A O 1
ATOM 2788 N N . GLY A 1 346 ? -12.317 -22.510 31.570 1.00 92.56 346 GLY A N 1
ATOM 2789 C CA . GLY A 1 346 ? -13.231 -23.653 31.652 1.00 92.56 346 GLY A CA 1
ATOM 2790 C C . GLY A 1 346 ? -14.576 -23.348 32.322 1.00 92.56 346 GLY A C 1
ATOM 2791 O O . GLY A 1 346 ? -15.339 -24.272 32.588 1.00 92.56 346 GLY A O 1
ATOM 2792 N N . ASP A 1 347 ? -14.887 -22.072 32.564 1.00 93.12 347 ASP A N 1
ATOM 2793 C CA . ASP A 1 347 ? -16.143 -21.622 33.177 1.00 93.12 347 ASP A CA 1
ATOM 2794 C C . ASP A 1 347 ? -17.294 -21.516 32.157 1.00 93.12 347 ASP A C 1
ATOM 2796 O O . ASP A 1 347 ? -18.460 -21.373 32.532 1.00 93.12 347 ASP A O 1
ATOM 2800 N N . ARG A 1 348 ? -16.981 -21.558 30.855 1.00 92.31 348 ARG A N 1
ATOM 2801 C CA . ARG A 1 348 ? -17.940 -21.419 29.750 1.00 92.31 348 ARG A CA 1
ATOM 2802 C C . ARG A 1 348 ? -17.542 -22.302 28.564 1.00 92.31 348 ARG A C 1
ATOM 2804 O O . ARG A 1 348 ? -16.361 -22.501 28.300 1.00 92.31 348 ARG A O 1
ATOM 2811 N N . ASP A 1 349 ? -18.526 -22.812 27.824 1.00 91.94 349 ASP A N 1
ATOM 2812 C CA . ASP A 1 349 ? -18.284 -23.553 26.578 1.00 91.94 349 ASP A CA 1
ATOM 2813 C C . ASP A 1 349 ? -18.027 -22.580 25.413 1.00 91.94 349 ASP A C 1
ATOM 2815 O O . ASP A 1 349 ? -18.768 -21.611 25.230 1.00 91.94 349 ASP A O 1
ATOM 2819 N N . ARG A 1 350 ? -17.009 -22.855 24.586 1.00 89.31 350 ARG A N 1
ATOM 2820 C CA . ARG A 1 350 ? -16.678 -22.073 23.383 1.00 89.31 350 ARG A CA 1
ATOM 2821 C C . ARG A 1 350 ? -17.865 -21.953 22.425 1.00 89.31 350 ARG A C 1
ATOM 2823 O O . ARG A 1 350 ? -18.001 -20.921 21.773 1.00 89.31 350 ARG A O 1
ATOM 2830 N N . SER A 1 351 ? -18.736 -22.964 22.356 1.00 87.94 351 SER A N 1
ATOM 2831 C CA . SER A 1 351 ? -19.934 -22.943 21.499 1.00 87.94 351 SER A CA 1
ATOM 2832 C C . SER A 1 351 ? -20.883 -21.773 21.808 1.00 87.94 351 SER A C 1
ATOM 2834 O O . SER A 1 351 ? -21.625 -21.328 20.934 1.00 87.94 351 SER A O 1
ATOM 2836 N N . THR A 1 352 ? -20.809 -21.238 23.030 1.00 87.44 352 THR A N 1
ATOM 2837 C CA . THR A 1 352 ? -21.643 -20.135 23.531 1.00 87.44 352 THR A CA 1
ATOM 2838 C C . THR A 1 352 ? -21.028 -18.748 23.321 1.00 87.44 352 THR A C 1
ATOM 2840 O O . THR A 1 352 ? -21.594 -17.755 23.791 1.00 87.44 352 THR A O 1
ATOM 2843 N N . LEU A 1 353 ? -19.855 -18.665 22.680 1.00 88.44 353 LEU A N 1
ATOM 2844 C CA . LEU A 1 353 ? -19.254 -17.394 22.289 1.00 88.44 353 LEU A CA 1
ATOM 2845 C C . LEU A 1 353 ? -19.980 -16.802 21.070 1.00 88.44 353 LEU A C 1
ATOM 2847 O O . LEU A 1 353 ? -20.439 -17.558 20.205 1.00 88.44 353 LEU A O 1
ATOM 2851 N N . PRO A 1 354 ? -20.028 -15.464 20.953 1.00 86.81 354 PRO A N 1
ATOM 2852 C CA . PRO A 1 354 ? -20.507 -14.803 19.745 1.00 86.81 354 PRO A CA 1
ATOM 2853 C C . PRO A 1 354 ? -19.685 -15.224 18.525 1.00 86.81 354 PRO A C 1
ATOM 2855 O O . PRO A 1 354 ? -18.474 -15.453 18.630 1.00 86.81 354 PRO A O 1
ATOM 2858 N N . ALA A 1 355 ? -20.334 -15.305 17.359 1.00 78.69 355 ALA A N 1
ATOM 2859 C CA . ALA A 1 355 ? -19.716 -15.791 16.122 1.00 78.69 355 ALA A CA 1
ATOM 2860 C C . ALA A 1 355 ? -18.422 -15.035 15.771 1.00 78.69 355 ALA A C 1
ATOM 2862 O O . ALA A 1 355 ? -17.443 -15.651 15.355 1.00 78.69 355 ALA A O 1
ATOM 2863 N N . CYS A 1 356 ? -18.387 -13.724 16.047 1.00 79.12 356 CYS A N 1
ATOM 2864 C CA . CYS A 1 356 ? -17.238 -12.858 15.791 1.00 79.12 356 CYS A CA 1
ATOM 2865 C C . CYS A 1 356 ? -15.948 -13.268 16.524 1.00 79.12 356 CYS A C 1
ATOM 2867 O O . CYS A 1 356 ? -14.878 -12.849 16.110 1.00 79.12 356 CYS A O 1
ATOM 2869 N N . ILE A 1 357 ? -16.013 -14.091 17.576 1.00 85.69 357 ILE A N 1
ATOM 2870 C CA . ILE A 1 357 ? -14.822 -14.643 18.255 1.00 85.69 357 ILE A CA 1
ATOM 2871 C C . ILE A 1 357 ? -14.771 -16.159 18.167 1.00 85.69 357 ILE A C 1
ATOM 2873 O O . ILE A 1 357 ? -13.693 -16.739 18.043 1.00 85.69 357 ILE A O 1
ATOM 2877 N N . ARG A 1 358 ? -15.929 -16.822 18.230 1.00 87.00 358 ARG A N 1
ATOM 2878 C CA . ARG A 1 358 ? -16.016 -18.281 18.146 1.00 87.00 358 ARG A CA 1
ATOM 2879 C C . ARG A 1 358 ? -15.334 -18.803 16.883 1.00 87.00 358 ARG A C 1
ATOM 2881 O O . ARG A 1 358 ? -14.538 -19.742 16.980 1.00 87.00 358 ARG A O 1
ATOM 2888 N N . ASP A 1 359 ? -15.632 -18.161 15.755 1.00 81.88 359 ASP A N 1
ATOM 2889 C CA . ASP A 1 359 ? -15.244 -18.598 14.413 1.00 81.88 359 ASP A CA 1
ATOM 2890 C C . ASP A 1 359 ? -14.001 -17.850 13.891 1.00 81.88 359 ASP A C 1
ATOM 2892 O O . ASP A 1 359 ? -13.468 -18.186 12.836 1.00 81.88 359 ASP A O 1
ATOM 2896 N N . ALA A 1 360 ? -13.514 -16.852 14.637 1.00 81.31 360 ALA A N 1
ATOM 2897 C CA . ALA A 1 360 ? -12.331 -16.079 14.284 1.00 81.31 360 ALA A CA 1
ATOM 2898 C C . ALA A 1 360 ? -11.062 -16.941 14.329 1.00 81.31 360 ALA A C 1
ATOM 2900 O O . ALA A 1 360 ? -10.745 -17.548 15.355 1.00 81.31 360 ALA A O 1
ATOM 2901 N N . VAL A 1 361 ? -10.297 -16.945 13.233 1.00 77.38 361 VAL A N 1
ATOM 2902 C CA . VAL A 1 361 ? -8.969 -17.588 13.175 1.00 77.38 361 VAL A CA 1
ATOM 2903 C C . VAL A 1 361 ? -7.926 -16.761 13.933 1.00 77.38 361 VAL A C 1
ATOM 2905 O O . VAL A 1 361 ? -7.006 -17.309 14.534 1.00 77.38 361 VAL A O 1
ATOM 2908 N N . SER A 1 362 ? -8.067 -15.434 13.913 1.00 80.00 362 SER A N 1
ATOM 2909 C CA . SER A 1 362 ? -7.219 -14.501 14.655 1.00 80.00 362 SER A CA 1
ATOM 2910 C C . SER A 1 362 ? -7.991 -13.225 14.990 1.00 80.00 362 SER A C 1
ATOM 2912 O O . SER A 1 362 ? -9.008 -12.941 14.360 1.00 80.00 362 SER A O 1
ATOM 2914 N N . PHE A 1 363 ? -7.488 -12.441 15.944 1.00 83.00 363 PHE A N 1
ATOM 2915 C CA . PHE A 1 363 ? -7.994 -11.098 16.227 1.00 83.00 363 PHE A CA 1
ATOM 2916 C C . PHE A 1 363 ? -6.869 -10.072 16.063 1.00 83.00 363 PHE A C 1
ATOM 2918 O O . PHE A 1 363 ? -5.870 -10.094 16.781 1.00 83.00 363 PHE A O 1
ATOM 2925 N N . GLY A 1 364 ? -6.980 -9.188 15.073 1.00 74.44 364 GLY A N 1
ATOM 2926 C CA . GLY A 1 364 ? -5.928 -8.240 14.712 1.00 74.44 364 GLY A CA 1
ATOM 2927 C C . GLY A 1 364 ? -4.634 -8.921 14.257 1.00 74.44 364 GLY A C 1
ATOM 2928 O O . GLY A 1 364 ? -3.557 -8.363 14.448 1.00 74.44 364 GLY A O 1
ATOM 2929 N N . GLY A 1 365 ? -4.719 -10.130 13.690 1.00 72.75 365 GLY A N 1
ATOM 2930 C CA . GLY A 1 365 ? -3.557 -10.953 13.335 1.00 72.75 365 GLY A CA 1
ATOM 2931 C C . GLY A 1 365 ? -2.934 -11.722 14.507 1.00 72.75 365 GLY A C 1
ATOM 2932 O O . GLY A 1 365 ? -1.859 -12.292 14.347 1.00 72.75 365 GLY A O 1
ATOM 2933 N N . ARG A 1 366 ? -3.578 -11.746 15.684 1.00 76.38 366 ARG A N 1
ATOM 2934 C CA . ARG A 1 366 ? -3.134 -12.529 16.849 1.00 76.38 366 ARG A CA 1
ATOM 2935 C C . ARG A 1 366 ? -3.907 -13.834 16.946 1.00 76.38 366 ARG A C 1
ATOM 2937 O O . ARG A 1 366 ? -5.133 -13.817 17.058 1.00 76.38 366 ARG A O 1
ATOM 2944 N N . ALA A 1 367 ? -3.194 -14.955 16.917 1.00 80.00 367 ALA A N 1
ATOM 2945 C CA . ALA A 1 367 ? -3.794 -16.283 17.032 1.00 80.00 367 ALA A CA 1
ATOM 2946 C C . ALA A 1 367 ? -4.297 -16.573 18.459 1.00 80.00 367 ALA A C 1
ATOM 2948 O O . ALA A 1 367 ? -5.180 -17.403 18.646 1.00 80.00 367 ALA A O 1
ATOM 2949 N N . GLU A 1 368 ? -3.764 -15.879 19.473 1.00 83.00 368 GLU A N 1
ATOM 2950 C CA . GLU A 1 368 ? -4.145 -16.057 20.881 1.00 83.00 368 GLU A CA 1
ATOM 2951 C C . GLU A 1 368 ? -5.512 -15.439 21.243 1.00 83.00 368 GLU A C 1
ATOM 2953 O O . GLU A 1 368 ? -5.981 -15.602 22.379 1.00 83.00 368 GLU A O 1
ATOM 2958 N N . GLY A 1 369 ? -6.147 -14.744 20.293 1.00 86.00 369 GLY A N 1
ATOM 2959 C CA . GLY A 1 369 ? -7.440 -14.086 20.464 1.00 86.00 369 GLY A CA 1
ATOM 2960 C C . GLY A 1 369 ? -7.324 -12.623 20.889 1.00 86.00 369 GLY A C 1
ATOM 2961 O O . GLY A 1 369 ? -6.393 -11.913 20.492 1.00 86.00 369 GLY A O 1
ATOM 2962 N N . LEU A 1 370 ? -8.291 -12.150 21.680 1.00 90.19 370 LEU A N 1
ATOM 2963 C CA . LEU A 1 370 ? -8.341 -10.748 22.098 1.00 90.19 370 LEU A CA 1
ATOM 2964 C C . LEU A 1 370 ? -7.214 -10.450 23.104 1.00 90.19 370 LEU A C 1
ATOM 2966 O O . LEU A 1 370 ? -7.034 -11.189 24.075 1.00 90.19 370 LEU A O 1
ATOM 2970 N N . PRO A 1 371 ? -6.449 -9.360 22.919 1.00 88.69 371 PRO A N 1
ATOM 2971 C CA . PRO A 1 371 ? -5.343 -9.048 23.811 1.00 88.69 371 PRO A CA 1
ATOM 2972 C C . PRO A 1 371 ? -5.794 -8.385 25.119 1.00 88.69 371 PRO A C 1
ATOM 2974 O O . PRO A 1 371 ? -6.570 -7.431 25.109 1.00 88.69 371 PRO A O 1
ATOM 2977 N N . GLU A 1 372 ? -5.214 -8.818 26.242 1.00 91.62 372 GLU A N 1
ATOM 2978 C CA . GLU A 1 372 ? -5.402 -8.199 27.562 1.00 91.62 372 GLU A CA 1
ATOM 2979 C C . GLU A 1 372 ? -4.572 -6.903 27.668 1.00 91.62 372 GLU A C 1
ATOM 2981 O O . GLU A 1 372 ? -3.457 -6.881 28.193 1.00 91.62 372 GLU A O 1
ATOM 2986 N N . CYS A 1 373 ? -5.058 -5.809 27.079 1.00 91.62 373 CYS A N 1
ATOM 2987 C CA . CYS A 1 373 ? -4.314 -4.550 26.972 1.00 91.62 373 CYS A CA 1
ATOM 2988 C C . CYS A 1 373 ? -5.174 -3.330 27.340 1.00 91.62 373 CYS A C 1
ATOM 2990 O O . CYS A 1 373 ? -6.357 -3.313 27.013 1.00 91.62 373 CYS A O 1
ATOM 2992 N N . PRO A 1 374 ? -4.591 -2.275 27.947 1.00 94.12 374 PRO A N 1
ATOM 2993 C CA . PRO A 1 374 ? -5.292 -1.010 28.163 1.00 94.12 374 PRO A CA 1
ATOM 2994 C C . PRO A 1 374 ? -5.735 -0.354 26.856 1.00 94.12 374 PRO A C 1
ATOM 2996 O O . PRO A 1 374 ? -5.040 -0.437 25.842 1.00 94.12 374 PRO A O 1
ATOM 2999 N N . HIS A 1 375 ? -6.839 0.388 26.909 1.00 94.81 375 HIS A N 1
ATOM 3000 C CA . HIS A 1 375 ? -7.332 1.184 25.788 1.00 94.81 375 HIS A CA 1
ATOM 3001 C C . HIS A 1 375 ? -6.755 2.597 25.835 1.00 94.81 375 HIS A C 1
ATOM 3003 O O . HIS A 1 375 ? -6.759 3.238 26.884 1.00 94.81 375 HIS A O 1
ATOM 3009 N N . LEU A 1 376 ? -6.292 3.109 24.695 1.00 94.50 376 LEU A N 1
ATOM 3010 C CA . LEU A 1 376 ? -5.749 4.459 24.570 1.00 94.50 376 LEU A CA 1
ATOM 3011 C C . LEU A 1 376 ? -6.712 5.350 23.783 1.00 94.50 376 LEU A C 1
ATOM 3013 O O . LEU A 1 376 ? -7.047 5.051 22.642 1.00 94.50 376 LEU A O 1
ATOM 3017 N N . ILE A 1 377 ? -7.106 6.471 24.380 1.00 94.94 377 ILE A N 1
ATOM 3018 C CA . ILE A 1 377 ? -7.915 7.507 23.742 1.00 94.94 377 ILE A CA 1
ATOM 3019 C C . ILE A 1 377 ? -7.084 8.788 23.686 1.00 94.94 377 ILE A C 1
ATOM 3021 O O . ILE A 1 377 ? -6.647 9.300 24.718 1.00 94.94 377 ILE A O 1
ATOM 3025 N N . ILE A 1 378 ? -6.886 9.324 22.483 1.00 92.25 378 ILE A N 1
ATOM 3026 C CA . ILE A 1 378 ? -6.183 10.591 22.260 1.00 92.25 378 ILE A CA 1
ATOM 3027 C C . ILE A 1 378 ? -7.195 11.622 21.777 1.00 92.25 378 ILE A C 1
ATOM 3029 O O . ILE A 1 378 ? -7.877 11.403 20.778 1.00 92.25 378 ILE A O 1
ATOM 3033 N N . VAL A 1 379 ? -7.290 12.753 22.476 1.00 92.19 379 VAL A N 1
ATOM 3034 C CA . VAL A 1 379 ? -8.257 13.811 22.156 1.00 92.19 379 VAL A CA 1
ATOM 3035 C C . VAL A 1 379 ? -7.608 15.192 22.137 1.00 92.19 379 VAL A C 1
ATOM 3037 O O . VAL A 1 379 ? -6.635 15.439 22.858 1.00 92.19 379 VAL A O 1
ATOM 3040 N N . PRO A 1 380 ? -8.152 16.144 21.362 1.00 90.44 380 PRO A N 1
ATOM 3041 C CA . PRO A 1 380 ? -7.830 17.553 21.517 1.00 90.44 380 PRO A CA 1
ATOM 3042 C C . PRO A 1 380 ? -8.025 18.025 22.962 1.00 90.44 380 PRO A C 1
ATOM 3044 O O . PRO A 1 380 ? -8.978 17.643 23.644 1.00 90.44 380 PRO A O 1
ATOM 3047 N N . SER A 1 381 ? -7.131 18.897 23.430 1.00 87.88 381 SER A N 1
ATOM 3048 C CA . SER A 1 381 ? -7.137 19.382 24.819 1.00 87.88 381 SER A CA 1
ATOM 3049 C C . SER A 1 381 ? -8.476 20.006 25.243 1.00 87.88 381 SER A C 1
ATOM 3051 O O . SER A 1 381 ? -8.916 19.800 26.375 1.00 87.88 381 SER A O 1
ATOM 3053 N N . ASN A 1 382 ? -9.153 20.705 24.328 1.00 89.56 382 ASN A N 1
ATOM 3054 C CA . ASN A 1 382 ? -10.463 21.325 24.551 1.00 89.56 382 ASN A CA 1
ATOM 3055 C C . ASN A 1 382 ? -11.619 20.319 24.696 1.00 89.56 382 ASN A C 1
ATOM 3057 O O . ASN A 1 382 ? -12.646 20.681 25.257 1.00 89.56 382 ASN A O 1
ATOM 3061 N N . LEU A 1 383 ? -11.459 19.073 24.239 1.00 91.81 383 LEU A N 1
ATOM 3062 C CA . LEU A 1 383 ? -12.473 18.018 24.369 1.00 91.81 383 LEU A CA 1
ATOM 3063 C C . LEU A 1 383 ? -12.224 17.100 25.573 1.00 91.81 383 LEU A C 1
ATOM 3065 O O . LEU A 1 383 ? -13.039 16.236 25.876 1.00 91.81 383 LEU A O 1
ATOM 3069 N N . SER A 1 384 ? -11.112 17.278 26.286 1.00 91.81 384 SER A N 1
ATOM 3070 C CA . SER A 1 384 ? -10.701 16.367 27.359 1.00 91.81 384 SER A CA 1
ATOM 3071 C C . SER A 1 384 ? -11.723 16.227 28.489 1.00 91.81 384 SER A C 1
ATOM 3073 O O . SER A 1 384 ? -11.966 15.113 28.949 1.00 91.81 384 SER A O 1
ATOM 3075 N N . ASN A 1 385 ? -12.344 17.328 28.920 1.00 93.12 385 ASN A N 1
ATOM 3076 C CA . ASN A 1 385 ? -13.368 17.296 29.965 1.00 93.12 385 ASN A CA 1
ATOM 3077 C C . ASN A 1 385 ? -14.649 16.623 29.468 1.00 93.12 385 ASN A C 1
ATOM 3079 O O . ASN A 1 385 ? -15.152 15.737 30.149 1.00 93.12 385 ASN A O 1
ATOM 3083 N N . GLN A 1 386 ? -15.090 16.951 28.249 1.00 94.94 386 GLN A N 1
ATOM 3084 C CA . GLN A 1 386 ? -16.246 16.307 27.627 1.00 94.94 386 GLN A CA 1
ATOM 3085 C C . GLN A 1 386 ? -16.056 14.785 27.551 1.00 94.94 386 GLN A C 1
ATOM 3087 O O . GLN A 1 386 ? -16.934 14.032 27.948 1.00 94.94 386 GLN A O 1
ATOM 3092 N N . TRP A 1 387 ? -14.887 14.305 27.113 1.00 96.06 387 TRP A N 1
ATOM 3093 C CA . TRP A 1 387 ? -14.616 12.865 27.058 1.00 96.06 387 TRP A CA 1
ATOM 3094 C C . TRP A 1 387 ? -14.602 12.201 28.435 1.00 96.06 387 TRP A C 1
ATOM 3096 O O . TRP A 1 387 ? -15.076 11.078 28.567 1.00 96.06 387 TRP A O 1
ATOM 3106 N N . LYS A 1 388 ? -14.086 12.872 29.471 1.00 94.88 388 LYS A N 1
ATOM 3107 C CA . LYS A 1 388 ? -14.145 12.349 30.846 1.00 94.88 388 LYS A CA 1
ATOM 3108 C C . LYS A 1 388 ? -15.578 12.231 31.344 1.00 94.88 388 LYS A C 1
ATOM 3110 O O . LYS A 1 388 ? -15.917 11.219 31.948 1.00 94.88 388 LYS A O 1
ATOM 3115 N N . GLU A 1 389 ? -16.392 13.252 31.101 1.00 94.88 389 GLU A N 1
ATOM 3116 C CA . GLU A 1 389 ? -17.806 13.257 31.469 1.00 94.88 389 GLU A CA 1
ATOM 3117 C C . GLU A 1 389 ? -18.544 12.116 30.768 1.00 94.88 389 GLU A C 1
ATOM 3119 O O . GLU A 1 389 ? -19.182 11.317 31.446 1.00 94.88 389 GLU A O 1
ATOM 3124 N N . GLU A 1 390 ? -18.361 11.950 29.456 1.00 95.56 390 GLU A N 1
ATOM 3125 C CA . GLU A 1 390 ? -18.971 10.850 28.696 1.00 95.56 390 GLU A CA 1
ATOM 3126 C C . GLU A 1 390 ? -18.494 9.471 29.183 1.00 95.56 390 GLU A C 1
ATOM 3128 O O . GLU A 1 390 ? -19.304 8.566 29.380 1.00 95.56 390 GLU A O 1
ATOM 3133 N N . LEU A 1 391 ? -17.198 9.302 29.470 1.00 96.19 391 LEU A N 1
ATOM 3134 C CA . LEU A 1 391 ? -16.671 8.060 30.045 1.00 96.19 391 LEU A CA 1
ATOM 3135 C C . LEU A 1 391 ? -17.342 7.726 31.386 1.00 96.19 391 LEU A C 1
ATOM 3137 O O . LEU A 1 391 ? -17.771 6.595 31.598 1.00 96.19 391 LEU A O 1
ATOM 3141 N N . HIS A 1 392 ? -17.466 8.699 32.291 1.00 95.00 392 HIS A N 1
ATOM 3142 C CA . HIS A 1 392 ? -18.135 8.493 33.578 1.00 95.00 392 HIS A CA 1
ATOM 3143 C C . HIS A 1 392 ? -19.647 8.297 33.448 1.00 95.00 392 HIS A C 1
ATOM 3145 O O . HIS A 1 392 ? -20.243 7.612 34.287 1.00 95.00 392 HIS A O 1
ATOM 3151 N N . ARG A 1 393 ? -20.251 8.900 32.422 1.00 94.31 393 ARG A N 1
ATOM 3152 C CA . ARG A 1 393 ? -21.675 8.821 32.118 1.00 94.31 393 ARG A CA 1
ATOM 3153 C C . ARG A 1 393 ? -22.063 7.435 31.599 1.00 94.31 393 ARG A C 1
ATOM 3155 O O . ARG A 1 393 ? -23.043 6.881 32.088 1.00 94.31 393 ARG A O 1
ATOM 3162 N N . PHE A 1 394 ? -21.302 6.867 30.662 1.00 95.81 394 PHE A N 1
ATOM 3163 C CA . PHE A 1 394 ? -21.610 5.569 30.048 1.00 95.81 394 PHE A CA 1
ATOM 3164 C C . PHE A 1 394 ? -21.103 4.376 30.862 1.00 95.81 394 PHE A C 1
ATOM 3166 O O . PHE A 1 394 ? -21.846 3.416 31.060 1.00 95.81 394 PHE A O 1
ATOM 3173 N N . PHE A 1 395 ? -19.872 4.420 31.376 1.00 96.62 395 PHE A N 1
ATOM 3174 C CA . PHE A 1 395 ? -19.331 3.304 32.152 1.00 96.62 395 PHE A CA 1
ATOM 3175 C C . PHE A 1 395 ? -19.838 3.321 33.596 1.00 96.62 395 PHE A C 1
ATOM 3177 O O . PHE A 1 395 ? -19.953 4.364 34.254 1.00 96.62 395 PHE A O 1
ATOM 3184 N N . ARG A 1 396 ? -20.132 2.134 34.131 1.00 95.38 396 ARG A N 1
ATOM 3185 C CA . ARG A 1 396 ? -20.505 1.959 35.537 1.00 95.38 396 ARG A CA 1
ATOM 3186 C C . ARG A 1 396 ? -19.322 2.307 36.437 1.00 95.38 396 ARG A C 1
ATOM 3188 O O . ARG A 1 396 ? -18.172 2.017 36.103 1.00 95.38 396 ARG A O 1
ATOM 3195 N N . ALA A 1 397 ? -19.603 2.903 37.594 1.00 92.62 397 ALA A N 1
ATOM 3196 C CA . ALA A 1 397 ? -18.575 3.187 38.591 1.00 92.62 397 ALA A CA 1
ATOM 3197 C C . ALA A 1 397 ? -17.757 1.920 38.901 1.00 92.62 397 ALA A C 1
ATOM 3199 O O . ALA A 1 397 ? -18.321 0.836 39.023 1.00 92.62 397 ALA A O 1
ATOM 3200 N N . GLU A 1 398 ? -16.432 2.067 38.967 1.00 92.00 398 GLU A N 1
ATOM 3201 C CA . GLU A 1 398 ? -15.460 0.991 39.243 1.00 92.00 398 GLU A CA 1
ATOM 3202 C C . GLU A 1 398 ? -15.378 -0.141 38.199 1.00 92.00 398 GLU A C 1
ATOM 3204 O O . GLU A 1 398 ? -14.496 -0.995 38.299 1.00 92.00 398 GLU A O 1
ATOM 3209 N N . SER A 1 399 ? -16.226 -0.139 37.163 1.00 94.31 399 SER A N 1
ATOM 3210 C CA . SER A 1 399 ? -16.160 -1.135 36.082 1.00 94.31 399 SER A CA 1
ATOM 3211 C C . SER A 1 399 ? -14.913 -0.971 35.211 1.00 94.31 399 SER A C 1
ATOM 3213 O O . SER A 1 399 ? -14.341 -1.965 34.765 1.00 94.31 399 SER A O 1
ATOM 3215 N N . VAL A 1 400 ? -14.467 0.274 35.035 1.00 95.88 400 VAL A N 1
ATOM 3216 C CA . VAL A 1 400 ? -13.248 0.655 34.322 1.00 95.88 400 VAL A CA 1
ATOM 3217 C C . VAL A 1 400 ? -12.444 1.642 35.156 1.00 95.88 400 VAL A C 1
ATOM 3219 O O . VAL A 1 400 ? -12.993 2.432 35.929 1.00 95.88 400 VAL A O 1
ATOM 3222 N N . GLN A 1 401 ? -11.128 1.626 34.977 1.00 96.12 401 GLN A N 1
ATOM 3223 C CA . GLN A 1 401 ? -10.237 2.624 35.548 1.00 96.12 401 GLN A CA 1
ATOM 3224 C C . GLN A 1 401 ? -9.843 3.636 34.478 1.00 96.12 401 GLN A C 1
ATOM 3226 O O . GLN A 1 401 ? -9.199 3.284 33.495 1.00 96.12 401 GLN A O 1
ATOM 3231 N N . ILE A 1 402 ? -10.174 4.906 34.699 1.00 95.19 402 ILE A N 1
ATOM 3232 C CA . ILE A 1 402 ? -9.814 5.992 33.784 1.00 95.19 402 ILE A CA 1
ATOM 3233 C C . ILE A 1 402 ? -8.555 6.684 34.312 1.00 95.19 402 ILE A C 1
ATOM 3235 O O . ILE A 1 402 ? -8.550 7.238 35.412 1.00 95.19 402 ILE A O 1
ATOM 3239 N N . ILE A 1 403 ? -7.480 6.670 33.526 1.00 93.81 403 ILE A N 1
ATOM 3240 C CA . ILE A 1 403 ? -6.202 7.310 33.853 1.00 93.81 403 ILE A CA 1
ATOM 3241 C C . ILE A 1 403 ? -5.940 8.407 32.826 1.00 93.81 403 ILE A C 1
ATOM 3243 O O . ILE A 1 403 ? -5.798 8.142 31.640 1.00 93.81 403 ILE A O 1
ATOM 3247 N N . THR A 1 404 ? -5.856 9.662 33.269 1.00 91.81 404 THR A N 1
ATOM 3248 C CA . THR A 1 404 ? -5.483 10.772 32.379 1.00 91.81 404 THR A CA 1
ATOM 3249 C C . THR A 1 404 ? -3.982 11.002 32.422 1.00 91.81 404 THR A C 1
ATOM 3251 O O . THR A 1 404 ? -3.436 11.267 33.496 1.00 91.81 404 THR A O 1
ATOM 3254 N N . ILE A 1 405 ? -3.322 10.972 31.264 1.00 88.00 405 ILE A N 1
ATOM 3255 C CA . ILE A 1 405 ? -1.913 11.347 31.180 1.00 88.00 405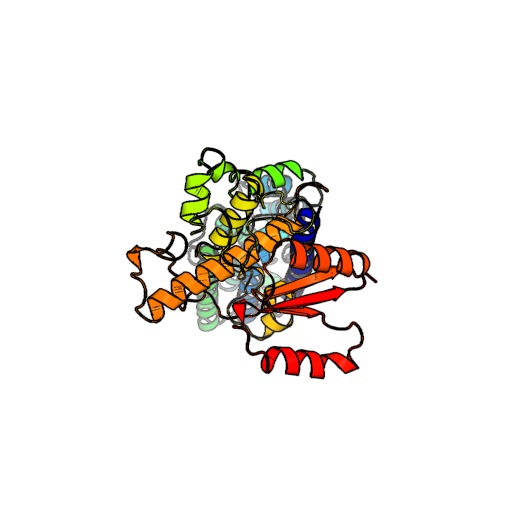 ILE A CA 1
ATOM 3256 C C . ILE A 1 405 ? -1.798 12.873 31.295 1.00 88.00 405 ILE A C 1
ATOM 3258 O O . ILE A 1 405 ? -2.408 13.606 30.512 1.00 88.00 405 ILE A O 1
ATOM 3262 N N . PRO A 1 406 ? -1.026 13.387 32.265 1.00 80.62 406 PRO A N 1
ATOM 3263 C CA . PRO A 1 406 ? -0.796 14.817 32.389 1.00 80.62 406 PRO A CA 1
ATOM 3264 C C . PRO A 1 406 ? 0.035 15.332 31.210 1.00 80.62 406 PRO A C 1
ATOM 3266 O O . PRO A 1 406 ? 1.016 14.710 30.817 1.00 80.62 406 PRO A O 1
ATOM 3269 N N . THR A 1 407 ? -0.267 16.532 30.715 1.00 78.94 407 THR A N 1
ATOM 3270 C CA . THR A 1 407 ? 0.498 17.170 29.624 1.00 78.94 407 THR A CA 1
ATOM 3271 C C . THR A 1 407 ? 1.980 17.374 29.978 1.00 78.94 407 THR A C 1
ATOM 3273 O O . THR A 1 407 ? 2.845 17.393 29.110 1.00 78.94 407 THR A O 1
ATOM 3276 N N . ALA A 1 408 ? 2.306 17.496 31.268 1.00 77.62 408 ALA A N 1
ATOM 3277 C CA . ALA A 1 408 ? 3.680 17.651 31.728 1.00 77.62 408 ALA A CA 1
ATOM 3278 C C . ALA A 1 408 ? 4.445 16.312 31.705 1.00 77.62 408 ALA A C 1
ATOM 3280 O O . ALA A 1 408 ? 4.269 15.490 32.607 1.00 77.62 408 ALA A O 1
ATOM 3281 N N . ALA A 1 409 ? 5.369 16.161 30.750 1.00 79.75 409 ALA A N 1
ATOM 3282 C CA . ALA A 1 409 ? 6.194 14.961 30.544 1.00 79.75 409 ALA A CA 1
ATOM 3283 C C . ALA A 1 409 ? 6.867 14.424 31.823 1.00 79.75 409 ALA A C 1
ATOM 3285 O O . ALA A 1 409 ? 6.915 13.218 32.048 1.00 79.75 409 ALA A O 1
ATOM 3286 N N . ARG A 1 410 ? 7.306 15.311 32.731 1.00 82.06 410 ARG A N 1
ATOM 3287 C CA . ARG A 1 410 ? 7.916 14.927 34.022 1.00 82.06 410 ARG A CA 1
ATOM 3288 C C . ARG A 1 410 ? 7.038 14.028 34.902 1.00 82.06 410 ARG A C 1
ATOM 3290 O O . ARG A 1 410 ? 7.559 13.373 35.793 1.00 82.06 410 ARG A O 1
ATOM 3297 N N . LYS A 1 411 ? 5.718 14.024 34.689 1.00 80.50 411 LYS A N 1
ATOM 3298 C CA . LYS A 1 411 ? 4.759 13.207 35.446 1.00 80.50 411 LYS A CA 1
ATOM 3299 C C . LYS A 1 411 ? 4.418 11.881 34.755 1.00 80.50 411 LYS A C 1
ATOM 3301 O O . LYS A 1 411 ? 3.757 11.047 35.363 1.00 80.50 411 LYS A O 1
ATOM 3306 N N . TRP A 1 412 ? 4.862 11.664 33.513 1.00 83.94 412 TRP A N 1
ATOM 3307 C CA . TRP A 1 412 ? 4.508 10.468 32.740 1.00 83.94 412 TRP A CA 1
ATOM 3308 C C . TRP A 1 412 ? 5.030 9.189 33.385 1.00 83.94 412 TRP A C 1
ATOM 3310 O O . TRP A 1 412 ? 4.305 8.204 33.439 1.00 83.94 412 TRP A O 1
ATOM 3320 N N . ALA A 1 413 ? 6.248 9.211 33.933 1.00 83.94 413 ALA A N 1
ATOM 3321 C CA . ALA A 1 413 ? 6.826 8.048 34.605 1.00 83.94 413 ALA A CA 1
ATOM 3322 C C . ALA A 1 413 ? 5.953 7.561 35.776 1.00 83.94 413 ALA A C 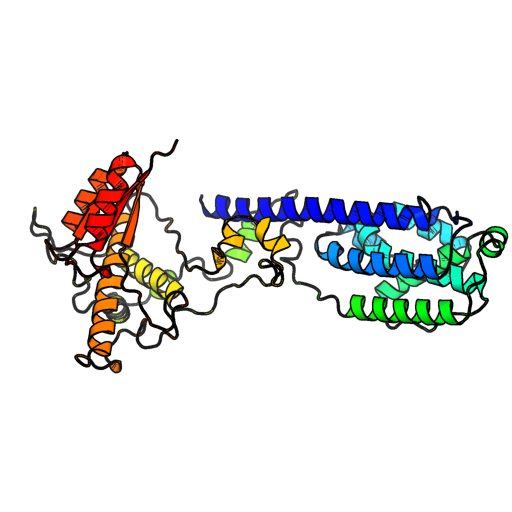1
ATOM 3324 O O . ALA A 1 413 ? 5.753 6.359 35.940 1.00 83.94 413 ALA A O 1
ATOM 3325 N N . ASP A 1 414 ? 5.392 8.484 36.559 1.00 87.44 414 ASP A N 1
ATOM 3326 C CA . ASP A 1 414 ? 4.513 8.141 37.679 1.00 87.44 414 ASP A CA 1
ATOM 3327 C C . ASP A 1 414 ? 3.150 7.637 37.194 1.00 87.44 414 ASP A C 1
ATOM 3329 O O . ASP A 1 414 ? 2.628 6.664 37.736 1.00 87.44 414 ASP A O 1
ATOM 3333 N N . THR A 1 415 ? 2.609 8.217 36.118 1.00 85.56 415 THR A N 1
ATOM 3334 C CA . THR A 1 415 ? 1.389 7.707 35.474 1.00 85.56 415 THR A CA 1
ATOM 3335 C C . THR A 1 415 ? 1.586 6.296 34.915 1.00 85.56 415 THR A C 1
ATOM 3337 O O . THR A 1 415 ? 0.733 5.436 35.115 1.00 85.56 415 THR A O 1
ATOM 3340 N N . MET A 1 416 ? 2.729 6.007 34.288 1.00 85.31 416 MET A N 1
ATOM 3341 C CA . MET A 1 416 ? 3.046 4.656 33.816 1.00 85.31 416 MET A CA 1
ATOM 3342 C C . MET A 1 416 ? 3.160 3.673 34.981 1.00 85.31 416 MET A C 1
ATOM 3344 O O . MET A 1 416 ? 2.580 2.591 34.919 1.00 85.31 416 MET A O 1
ATOM 3348 N N . LYS A 1 417 ? 3.823 4.052 36.084 1.00 88.38 417 LYS A N 1
ATOM 3349 C CA . LYS A 1 417 ? 3.846 3.231 37.309 1.00 88.38 417 LYS A CA 1
ATOM 3350 C C . LYS A 1 417 ? 2.436 2.947 37.824 1.00 88.38 417 LYS A C 1
ATOM 3352 O O . LYS A 1 417 ? 2.167 1.817 38.214 1.00 88.38 417 LYS A O 1
ATOM 3357 N N . GLN A 1 418 ? 1.540 3.933 37.797 1.00 88.25 418 GLN A N 1
ATOM 3358 C CA . GLN A 1 418 ? 0.143 3.756 38.194 1.00 88.25 418 GLN A CA 1
ATOM 3359 C C . GLN A 1 418 ? -0.596 2.756 37.288 1.00 88.25 418 GLN A C 1
ATOM 3361 O O . GLN A 1 418 ? -1.315 1.902 37.802 1.00 88.25 418 GLN A O 1
ATOM 3366 N N . ILE A 1 419 ? -0.395 2.818 35.966 1.00 88.19 419 ILE A N 1
ATOM 3367 C CA . ILE A 1 419 ? -0.979 1.864 35.006 1.00 88.19 419 ILE A CA 1
ATOM 3368 C C . ILE A 1 419 ? -0.473 0.439 35.284 1.00 88.19 419 ILE A C 1
ATOM 3370 O O . ILE A 1 419 ? -1.262 -0.508 35.368 1.00 88.19 419 ILE A O 1
ATOM 3374 N N . TYR A 1 420 ? 0.839 0.274 35.479 1.00 88.12 420 TYR A N 1
ATOM 3375 C CA . TYR A 1 420 ? 1.432 -1.035 35.762 1.00 88.12 420 TYR A CA 1
ATOM 3376 C C . TYR A 1 420 ? 0.981 -1.598 37.113 1.00 88.12 420 TYR A C 1
ATOM 3378 O O . TYR A 1 420 ? 0.599 -2.765 37.174 1.00 88.12 420 TYR A O 1
ATOM 3386 N N . ALA A 1 421 ? 0.949 -0.767 38.158 1.00 91.12 421 ALA A N 1
ATOM 3387 C CA . ALA A 1 421 ? 0.558 -1.151 39.515 1.00 91.12 421 ALA A CA 1
ATOM 3388 C C . ALA A 1 421 ? -0.963 -1.270 39.727 1.00 91.12 421 ALA A C 1
ATOM 3390 O O . ALA A 1 421 ? -1.398 -1.650 40.817 1.00 91.12 421 ALA A O 1
ATOM 3391 N N . SER A 1 422 ? -1.779 -0.923 38.726 1.00 92.00 422 SER A N 1
ATOM 3392 C CA . SER A 1 422 ? -3.230 -1.033 38.833 1.00 92.00 422 SER A CA 1
ATOM 3393 C C . SER A 1 422 ? -3.670 -2.473 39.085 1.00 92.00 422 SER A C 1
ATOM 3395 O O . SER A 1 422 ? -3.180 -3.404 38.445 1.00 92.00 422 SER A O 1
ATOM 3397 N N . ARG A 1 423 ? -4.634 -2.619 40.001 1.00 92.56 423 ARG A N 1
ATOM 3398 C CA . ARG A 1 423 ? -5.319 -3.880 40.314 1.00 92.56 423 ARG A CA 1
ATOM 3399 C C . ARG A 1 423 ? -6.487 -4.176 39.373 1.00 92.56 423 ARG A C 1
ATOM 3401 O O . ARG A 1 423 ? -7.051 -5.260 39.458 1.00 92.56 423 ARG A O 1
ATOM 3408 N N . HIS A 1 424 ? -6.876 -3.221 38.528 1.00 92.94 424 HIS A N 1
ATOM 3409 C CA . HIS A 1 424 ? -7.881 -3.483 37.506 1.00 92.94 424 HIS A CA 1
ATOM 3410 C C . HIS A 1 424 ? -7.279 -4.389 36.419 1.00 92.94 424 HIS A C 1
ATOM 3412 O O . HIS A 1 424 ? -6.106 -4.196 36.071 1.00 92.94 424 HIS A O 1
ATOM 3418 N N . PRO A 1 425 ? -8.064 -5.338 35.873 1.00 94.06 425 PRO A N 1
ATOM 3419 C CA . PRO A 1 425 ? -7.705 -6.060 34.653 1.00 94.06 425 PRO A CA 1
ATOM 3420 C C . PRO A 1 425 ? -7.291 -5.084 33.548 1.00 94.06 425 PRO A C 1
ATOM 3422 O O . PRO A 1 425 ? -7.840 -3.977 33.473 1.00 94.06 425 PRO A O 1
ATOM 3425 N N . LYS A 1 426 ? -6.282 -5.430 32.740 1.00 94.44 426 LYS A N 1
ATOM 3426 C CA . LYS A 1 426 ? -5.646 -4.438 31.856 1.00 94.44 426 LYS A CA 1
ATOM 3427 C C . LYS A 1 426 ? -6.590 -3.946 30.763 1.00 94.44 426 LYS A C 1
ATOM 3429 O O . LYS A 1 426 ? -6.589 -2.750 30.491 1.00 94.44 426 LYS A O 1
ATOM 3434 N N . GLU A 1 427 ? -7.449 -4.806 30.237 1.00 94.19 427 GLU A N 1
ATOM 3435 C CA . GLU A 1 427 ? -8.532 -4.477 29.305 1.00 94.19 427 GLU A CA 1
ATOM 3436 C C . GLU A 1 427 ? -9.568 -3.505 29.896 1.00 94.19 427 GLU A C 1
ATOM 3438 O O . GLU A 1 427 ? -10.260 -2.794 29.174 1.00 94.19 427 GLU A O 1
ATOM 3443 N N . ARG A 1 428 ? -9.652 -3.387 31.227 1.00 96.19 428 ARG A N 1
ATOM 3444 C CA . ARG A 1 428 ? -10.550 -2.442 31.916 1.00 96.19 428 ARG A CA 1
ATOM 3445 C C . ARG A 1 428 ? -9.896 -1.101 32.239 1.00 96.19 428 ARG A C 1
ATOM 3447 O O . ARG A 1 428 ? -10.497 -0.275 32.928 1.00 96.19 428 ARG A O 1
ATOM 3454 N N . ILE A 1 429 ? -8.674 -0.860 31.771 1.00 96.88 429 ILE A N 1
ATOM 3455 C CA . ILE A 1 429 ? -7.979 0.417 31.949 1.00 96.88 429 ILE A CA 1
ATOM 3456 C C . ILE A 1 429 ? -8.148 1.256 30.682 1.00 96.88 429 ILE A C 1
ATOM 3458 O O . ILE A 1 429 ? -7.774 0.834 29.590 1.00 96.88 429 ILE A O 1
ATOM 3462 N N . ILE A 1 430 ? -8.666 2.474 30.838 1.00 97.12 430 ILE A N 1
ATOM 3463 C CA . ILE A 1 430 ? -8.783 3.473 29.773 1.00 97.12 430 ILE A CA 1
ATOM 3464 C C . ILE A 1 430 ? -7.798 4.604 30.062 1.00 97.12 430 ILE A C 1
ATOM 3466 O O . ILE A 1 430 ? -7.877 5.283 31.087 1.00 97.12 430 ILE A O 1
ATOM 3470 N N . ILE A 1 431 ? -6.868 4.822 29.142 1.00 95.56 431 ILE A N 1
ATOM 3471 C CA . ILE A 1 431 ? -5.853 5.865 29.199 1.00 95.56 431 ILE A CA 1
ATOM 3472 C C . ILE A 1 431 ? -6.307 7.020 28.309 1.00 95.56 431 ILE A C 1
ATOM 3474 O O . ILE A 1 431 ? -6.433 6.863 27.098 1.00 95.56 431 ILE A O 1
ATOM 3478 N N . LEU A 1 432 ? -6.527 8.193 28.900 1.00 94.62 432 LEU A N 1
ATOM 3479 C CA . LEU A 1 432 ? -6.903 9.409 28.184 1.00 94.62 432 LEU A CA 1
ATOM 3480 C C . LEU A 1 432 ? -5.697 10.342 28.050 1.00 94.62 432 LEU A C 1
ATOM 3482 O O . LEU A 1 432 ? -5.129 10.786 29.051 1.00 94.62 432 LEU A O 1
ATOM 3486 N N . VAL A 1 433 ? -5.337 10.677 26.817 1.00 92.00 433 VAL A N 1
ATOM 3487 C CA . VAL A 1 433 ? -4.229 11.577 26.484 1.00 92.00 433 VAL A CA 1
ATOM 3488 C C . VAL A 1 433 ? -4.768 12.799 25.767 1.00 92.00 433 VAL A C 1
ATOM 3490 O O . VAL A 1 433 ? -5.600 12.693 24.867 1.00 92.00 433 VAL A O 1
ATOM 3493 N N . THR A 1 434 ? -4.276 13.974 26.153 1.00 88.12 434 THR A N 1
ATOM 3494 C CA . THR A 1 434 ? -4.575 15.211 25.437 1.00 88.12 434 THR A CA 1
ATOM 3495 C C . THR A 1 434 ? -3.443 15.577 24.493 1.00 88.12 434 THR A C 1
ATOM 3497 O O . THR A 1 434 ? -2.268 15.491 24.848 1.00 88.12 434 THR A O 1
ATOM 3500 N N . HIS A 1 435 ? -3.804 16.016 23.293 1.00 80.50 435 HIS A N 1
ATOM 3501 C CA . HIS A 1 435 ? -2.876 16.584 22.324 1.00 80.50 435 HIS A CA 1
ATOM 3502 C C . HIS A 1 435 ? -3.207 18.065 22.088 1.00 80.50 435 HIS A C 1
ATOM 3504 O O . HIS A 1 435 ? -4.373 18.482 22.157 1.00 80.50 435 HIS A O 1
ATOM 3510 N N . GLN A 1 436 ? -2.176 18.877 21.847 1.00 71.31 436 GLN A N 1
ATOM 3511 C CA . GLN A 1 436 ? -2.318 20.241 21.344 1.00 71.31 436 GLN A CA 1
ATOM 3512 C C . GLN A 1 436 ? -2.051 20.199 19.845 1.00 71.31 436 GLN A C 1
ATOM 3514 O O . GLN A 1 436 ? -0.958 19.835 19.432 1.00 71.31 436 GLN A O 1
ATOM 3519 N N . VAL A 1 437 ? -3.055 20.535 19.036 1.00 52.53 437 VAL A N 1
ATOM 3520 C CA . VAL A 1 437 ? -2.834 20.775 17.606 1.00 52.53 437 VAL A CA 1
ATOM 3521 C C . VAL A 1 437 ? -2.070 22.096 17.523 1.00 52.53 437 VAL A C 1
ATOM 3523 O O . VAL A 1 437 ? -2.650 23.145 17.803 1.00 52.53 437 VAL A O 1
ATOM 3526 N N . GLY A 1 438 ? -0.759 22.004 17.307 1.00 40.16 438 GLY A N 1
ATOM 3527 C CA . GLY A 1 438 ? 0.150 23.141 17.152 1.00 40.16 438 GLY A CA 1
ATOM 3528 C C . GLY A 1 438 ? 0.220 23.623 15.717 1.00 40.16 438 GLY A C 1
ATOM 3529 O O . GLY A 1 438 ? 0.067 22.767 14.816 1.00 40.16 438 GLY A O 1
#

Foldseek 3Di:
DVVVVVLVVVVVQLVVVLVVLVVLLVVLVVVLCVQCPVDVLVLDHDLADDLVNLLVNLVSLLVLLLSLLQQDFDPQLVVLLPPDDPDDDLVCSVVLVVSCVSGDPSSVSVLVSLLSQLLSQLLLCLLAVHHDDDDPADPSSVSSSPSSNSSNVNRDSVSSPSHDNYDPVSVVVSNVSVNVSRVSSVVPPPLVVVRNCPPPPPNDDPVVVVCVVCVPPNDLCLVVCPPPDLVRLCLLLVNNPSAQPQWDQAFPPPRHGDHDDPSLSSLLVSQLCLQQDPDQPPVPCLQPDPDPVVLVVDDPCVNVVVSLFRDDDDDDDPPPPVLSSVVRNLSSLVSLVVQVVCVVVVNDPLVSHRCSQSVGCGGRPHNVHRDQAEAEDEEAPVCQVVSVCVNPRTGDPPSAAEQEDDPDPVCNVVSVVCLVPDPDRRSRYYYYYHDHPD

Sequence (438 aa):
MWWRAILQTHLDSAAKEKKRVDQKLKALEDEISQVLGENFLSLELETSFTADKARDILNNLLNYSSALSWTAVTKSDIRVMEKVFQSAGLHDAGRIRERWNLLSQNGKRTEFPMMALGWLLGVLERKNHEEHEPLELEDDDLEIVQRGILLARSIDQQIIDKIQEPSRQQLDKFHATVADFTTQWLQGDEADNIDTVIALYEGHDVEATRELFFEGDNDIGVERWRSTPLEEVHHHLGLEDGLPDTFRQNFSDDHSEVIISWHQLVFVCAFIAQYVDSQRAEVPEILYKNDEANRRDALQGIREEWGRNPAVALLDDVGLGKTVCCLAGIGTLQTLFRLEDAVKKGDRDRSTLPACIRDAVSFGGRAEGLPECPHLIIVPSNLSNQWKEELHRFFRAESVQIITIPTAARKWADTMKQIYASRHPKERIIILVTHQVG

pLDDT: mean 79.94, std 17.32, range [34.84, 97.12]

Radius of gyration: 32.4 Å; chains: 1; bounding box: 71×47×87 Å

Organism: NCBI:txid206335

InterPro domains:
  IPR000330 SNF2, N-terminal domain [PF00176] (309-410)
  IPR027417 P-loop containing nucleoside triphosphate hydrolase [G3DSA:3.40.50.300] (287-437)
  IPR027417 P-loop containing nucleoside triphosphate hydrolase [SSF52540] (271-436)